Protein AF-A0A964I1X1-F1 (afdb_monomer_lite)

Radius of gyration: 25.75 Å; chains: 1; bounding box: 98×49×63 Å

Foldseek 3Di:
DDDDDDDDDDDDDPPPDPPPDADPQQQAFGPDLVVLVVVLVVLCVVLVDDDPLVVLLVVLVVQLVVCVVVVVVLSNQLSSQCSVCSSVVHDDDLLSSVQSQKGKHALAQADALVAWGKIWIAGSDDTPDDDDQWKKKWKKKFADDDDDDVPDPPPDDGDDIDTFDMGTRDDPHRHVPIDMDTTNSHPDDFFKIKIKIFIDDVPDGSYIHIHIGTYDHPLVVLLVVLLVLLVVEDPQCSLLSNALNLVRNCCSNVVAPCQPPDSVVSSVRSVVCSVCRPPHDHNCVVDAAKDKGWDQQPPVRGIWIKIKHAAPPDDPVVDAAEDEDEDAASDARCPCCPPPVNVVSVVCNVVVHMYMYTGLQHSHLRLLDCPQQPDDPSSVVSSVSSVSD

Structure (mmCIF, N/CA/C/O backbone):
data_AF-A0A964I1X1-F1
#
_entry.id   AF-A0A964I1X1-F1
#
loop_
_atom_site.group_PDB
_atom_site.id
_atom_site.type_symbol
_atom_site.label_atom_id
_atom_site.label_alt_id
_atom_site.label_comp_id
_atom_site.label_asym_id
_atom_site.label_entity_id
_atom_site.label_seq_id
_atom_site.pdbx_PDB_ins_code
_atom_site.Cartn_x
_atom_site.Cartn_y
_atom_site.Cartn_z
_atom_site.occupancy
_atom_site.B_iso_or_equiv
_atom_site.auth_seq_id
_atom_site.auth_comp_id
_atom_site.auth_asym_id
_atom_site.auth_atom_id
_atom_site.pdbx_PDB_model_num
ATOM 1 N N . MET A 1 1 ? -73.977 22.611 18.900 1.00 39.31 1 MET A N 1
ATOM 2 C CA . MET A 1 1 ? -73.736 21.156 18.952 1.00 39.31 1 MET A CA 1
ATOM 3 C C . MET A 1 1 ? -72.305 20.907 18.535 1.00 39.31 1 MET A C 1
ATOM 5 O O . MET A 1 1 ? -71.944 21.104 17.385 1.00 39.31 1 MET A O 1
ATOM 9 N N . THR A 1 2 ? -71.487 20.625 19.535 1.00 33.34 2 THR A N 1
ATOM 10 C CA . THR A 1 2 ? -70.068 20.295 19.476 1.00 33.34 2 THR A CA 1
ATOM 11 C C . THR A 1 2 ? -69.896 18.852 19.003 1.00 33.34 2 THR A C 1
ATOM 13 O O . THR A 1 2 ? -70.501 17.952 19.576 1.00 33.34 2 THR A O 1
ATOM 16 N N . HIS A 1 3 ? -69.048 18.613 18.002 1.00 31.20 3 HIS A N 1
ATOM 17 C CA . HIS A 1 3 ? -68.505 17.281 17.736 1.00 31.20 3 HIS A CA 1
ATOM 18 C C . HIS A 1 3 ? -66.981 17.329 17.838 1.00 31.20 3 HIS A C 1
ATOM 20 O O . HIS A 1 3 ? -66.291 17.917 17.010 1.00 31.20 3 HIS A O 1
ATOM 26 N N . HIS A 1 4 ? -66.490 16.719 18.916 1.00 35.06 4 HIS A N 1
ATOM 27 C CA . HIS A 1 4 ? -65.109 16.308 19.112 1.00 35.06 4 HIS A CA 1
ATOM 28 C C . HIS A 1 4 ? -64.776 15.138 18.182 1.00 35.06 4 HIS A C 1
ATOM 30 O O . HIS A 1 4 ? -65.502 14.146 18.170 1.00 35.06 4 HIS A O 1
ATOM 36 N N . VAL A 1 5 ? -63.625 15.201 17.514 1.00 35.19 5 VAL A N 1
ATOM 37 C CA . VAL A 1 5 ? -62.883 14.008 17.092 1.00 35.19 5 VAL A CA 1
ATOM 38 C C . VAL A 1 5 ? -61.438 14.194 17.544 1.00 35.19 5 VAL A C 1
ATOM 40 O O . VAL A 1 5 ? -60.760 15.135 17.140 1.00 35.19 5 VAL A O 1
ATOM 43 N N . ALA A 1 6 ? -61.007 13.324 18.453 1.00 34.00 6 ALA A N 1
ATOM 44 C CA . ALA A 1 6 ? -59.651 13.259 18.971 1.00 34.00 6 ALA A CA 1
ATOM 45 C C . ALA A 1 6 ? -58.742 12.549 17.955 1.00 34.00 6 ALA A C 1
ATOM 47 O O . ALA A 1 6 ? -59.007 11.407 17.583 1.00 34.00 6 ALA A O 1
ATOM 48 N N . SER A 1 7 ? -57.659 13.200 17.525 1.00 32.81 7 SER A N 1
ATOM 49 C CA . SER A 1 7 ? -56.583 12.559 16.765 1.00 32.81 7 SER A CA 1
ATOM 50 C C . SER A 1 7 ? -55.469 12.129 17.721 1.00 32.81 7 SER A C 1
ATOM 52 O O . SER A 1 7 ? -54.761 12.969 18.280 1.00 32.81 7 SER A O 1
ATOM 54 N N . GLY A 1 8 ? -55.320 10.819 17.920 1.00 30.47 8 GLY A N 1
ATOM 55 C CA . GLY A 1 8 ? -54.204 10.234 18.657 1.00 30.47 8 GLY A CA 1
ATOM 56 C C . GLY A 1 8 ? -52.888 10.412 17.898 1.00 30.47 8 GLY A C 1
ATOM 57 O O . GLY A 1 8 ? -52.749 9.965 16.763 1.00 30.47 8 GLY A O 1
ATOM 58 N N . PHE A 1 9 ? -51.917 11.062 18.534 1.00 32.38 9 PHE A N 1
ATOM 59 C CA . PHE A 1 9 ? -50.531 11.112 18.077 1.00 32.38 9 PHE A CA 1
ATOM 60 C C . PHE A 1 9 ? -49.858 9.766 18.380 1.00 32.38 9 PHE A C 1
ATOM 62 O O . PHE A 1 9 ? -49.556 9.473 19.536 1.00 32.38 9 PHE A O 1
ATOM 69 N N . SER A 1 10 ? -49.594 8.955 17.354 1.00 30.08 10 SER A N 1
ATOM 70 C CA . SER A 1 10 ? -48.669 7.825 17.473 1.00 30.08 10 SER A CA 1
ATOM 71 C C . SER A 1 10 ? -47.263 8.316 17.128 1.00 30.08 10 SER A C 1
ATOM 73 O O . SER A 1 10 ? -46.983 8.694 15.991 1.00 30.08 10 SER A O 1
ATOM 75 N N . ARG A 1 11 ? -46.387 8.397 18.135 1.00 30.50 11 ARG A N 1
ATOM 76 C CA . ARG A 1 11 ? -44.969 8.739 17.967 1.00 30.50 11 ARG A CA 1
ATOM 77 C C . ARG A 1 11 ? -44.222 7.520 17.433 1.00 30.50 11 ARG A C 1
ATOM 79 O O . ARG A 1 11 ? -43.840 6.642 18.202 1.00 30.50 11 ARG A O 1
ATOM 86 N N . THR A 1 12 ? -43.970 7.486 16.132 1.00 30.92 12 THR A N 1
ATOM 87 C CA . THR A 1 12 ? -43.024 6.538 15.537 1.00 30.92 12 THR A CA 1
ATOM 88 C C . THR A 1 12 ? -41.604 6.987 15.885 1.00 30.92 12 THR A C 1
ATOM 90 O O . THR A 1 12 ? -41.102 7.969 15.341 1.00 30.92 12 THR A O 1
ATOM 93 N N . ILE A 1 13 ? -40.962 6.303 16.834 1.00 32.94 13 ILE A N 1
ATOM 94 C CA . ILE A 1 13 ? -39.531 6.461 17.116 1.00 32.94 13 ILE A CA 1
ATOM 95 C C . ILE A 1 13 ? -38.774 5.820 15.949 1.00 32.94 13 ILE A C 1
ATOM 97 O O . ILE A 1 13 ? -38.737 4.598 15.819 1.00 32.94 13 ILE A O 1
ATOM 101 N N . ALA A 1 14 ? -38.201 6.644 15.074 1.00 27.47 14 ALA A N 1
ATOM 102 C CA . ALA A 1 14 ? -37.266 6.183 14.060 1.00 27.47 14 ALA A CA 1
ATOM 103 C C . ALA A 1 14 ? -35.944 5.809 14.748 1.00 27.47 14 ALA A C 1
ATOM 105 O O . ALA A 1 14 ? -35.218 6.674 15.236 1.00 27.47 14 ALA A O 1
ATOM 106 N N . VAL A 1 15 ? -35.649 4.510 14.808 1.00 28.91 15 VAL A N 1
ATOM 107 C CA . VAL A 1 15 ? -34.334 3.994 15.199 1.00 28.91 15 VAL A CA 1
ATOM 108 C C . VAL A 1 15 ? -33.353 4.366 14.091 1.00 28.91 15 VAL A C 1
ATOM 110 O O . VAL A 1 15 ? -33.328 3.750 13.027 1.00 28.91 15 VAL A O 1
ATOM 113 N N . VAL A 1 16 ? -32.567 5.415 14.321 1.00 27.48 16 VAL A N 1
ATOM 114 C CA . VAL A 1 16 ? -31.438 5.771 13.462 1.00 27.48 16 VAL A CA 1
ATOM 115 C C . VAL A 1 16 ? -30.316 4.784 13.770 1.00 27.48 16 VAL A C 1
ATOM 117 O O . VAL A 1 16 ? -29.642 4.893 14.791 1.00 27.48 16 VAL A O 1
ATOM 120 N N . ALA A 1 17 ? -30.131 3.796 12.896 1.00 30.14 17 ALA A N 1
ATOM 121 C CA . ALA A 1 17 ? -28.911 3.004 12.867 1.00 30.14 17 ALA A CA 1
ATOM 122 C C . ALA A 1 17 ? -27.735 3.950 12.578 1.00 30.14 17 ALA A C 1
ATOM 124 O O . ALA A 1 17 ? -27.601 4.461 11.465 1.00 30.14 17 ALA A O 1
ATOM 125 N N . LEU A 1 18 ? -26.900 4.215 13.590 1.00 29.19 18 LEU A N 1
ATOM 126 C CA . LEU A 1 18 ? -25.609 4.863 13.389 1.00 29.19 18 LEU A CA 1
ATOM 127 C C . LEU A 1 18 ? -24.768 3.955 12.488 1.00 29.19 18 LEU A C 1
ATOM 129 O O . LEU A 1 18 ? -24.251 2.929 12.925 1.00 29.19 18 LEU A O 1
ATOM 133 N N . LEU A 1 19 ? -24.629 4.341 11.223 1.00 30.50 19 LEU A N 1
ATOM 134 C CA . LEU A 1 19 ? -23.600 3.801 10.350 1.00 30.50 19 LEU A CA 1
ATOM 135 C C . LEU A 1 19 ? -22.249 4.256 10.915 1.00 30.50 19 LEU A C 1
ATOM 137 O O . LEU A 1 19 ? -21.836 5.398 10.719 1.00 30.50 19 LEU A O 1
ATOM 141 N N . LEU A 1 20 ? -21.587 3.371 11.660 1.00 34.19 20 LEU A N 1
ATOM 142 C CA . LEU A 1 20 ? -20.185 3.519 12.035 1.00 34.19 20 LEU A CA 1
ATOM 143 C C . LEU A 1 20 ? -19.378 3.596 10.736 1.00 34.19 20 LEU A C 1
ATOM 145 O O . LEU A 1 20 ? -19.224 2.596 10.039 1.00 34.19 20 LEU A O 1
ATOM 149 N N . ILE A 1 21 ? -18.906 4.789 10.373 1.00 35.59 21 ILE A N 1
ATOM 150 C CA . ILE A 1 21 ? -17.999 4.949 9.236 1.00 35.59 21 ILE A CA 1
ATOM 151 C C . ILE A 1 21 ? -16.665 4.318 9.663 1.00 35.59 21 ILE A C 1
ATOM 153 O O . ILE A 1 21 ? -16.053 4.812 10.616 1.00 35.59 21 ILE A O 1
ATOM 157 N N . PRO A 1 22 ? -16.203 3.228 9.024 1.00 38.28 22 PRO A N 1
ATOM 158 C CA . PRO A 1 22 ? -14.920 2.636 9.365 1.00 38.28 22 PRO A CA 1
ATOM 159 C C . PRO A 1 22 ? -13.821 3.665 9.090 1.00 38.28 22 PRO A C 1
ATOM 161 O O . PRO A 1 22 ? -13.734 4.228 7.995 1.00 38.28 22 PRO A O 1
ATOM 164 N N . SER A 1 23 ? -12.977 3.930 10.089 1.00 38.06 23 SER A N 1
ATOM 165 C CA . SER A 1 23 ? -11.771 4.715 9.865 1.00 38.06 23 SER A CA 1
ATOM 166 C C . SER A 1 23 ? -10.888 3.941 8.883 1.00 38.06 23 SER A C 1
ATOM 168 O O . SER A 1 23 ? -10.613 2.755 9.065 1.00 38.06 23 SER A O 1
ATOM 170 N N . LEU A 1 24 ? -10.463 4.601 7.802 1.00 37.34 24 LEU A N 1
ATOM 171 C CA . LEU A 1 24 ? -9.528 4.050 6.816 1.00 37.34 24 LEU A CA 1
ATOM 172 C C . LEU A 1 24 ? -8.112 3.988 7.422 1.00 37.34 24 LEU A C 1
ATOM 174 O O . LEU A 1 24 ? -7.186 4.662 6.971 1.00 37.34 24 LEU A O 1
ATOM 178 N N . ALA A 1 25 ? -7.941 3.216 8.492 1.00 37.41 25 ALA A N 1
ATOM 179 C CA . ALA A 1 25 ? -6.642 2.814 8.995 1.00 37.41 25 ALA A CA 1
ATOM 180 C C . ALA A 1 25 ? -6.210 1.571 8.205 1.00 37.41 25 ALA A C 1
ATOM 182 O O . ALA A 1 25 ? -6.822 0.513 8.305 1.00 37.41 25 ALA A O 1
ATOM 183 N N . ALA A 1 26 ? -5.172 1.706 7.375 1.00 43.78 26 ALA A N 1
ATOM 184 C CA . ALA A 1 26 ? -4.557 0.580 6.678 1.00 43.78 26 ALA A CA 1
ATOM 185 C C . ALA A 1 26 ? -4.033 -0.425 7.721 1.00 43.78 26 ALA A C 1
ATOM 187 O O . ALA A 1 26 ? -3.040 -0.162 8.396 1.00 43.78 26 ALA A O 1
ATOM 188 N N . ALA A 1 27 ? -4.744 -1.537 7.908 1.00 49.84 27 ALA A N 1
ATOM 189 C CA . ALA A 1 27 ? -4.609 -2.342 9.120 1.00 49.84 27 ALA A CA 1
ATOM 190 C C . ALA A 1 27 ? -3.334 -3.202 9.223 1.00 49.84 27 ALA A C 1
ATOM 192 O O . ALA A 1 27 ? -3.003 -3.637 10.321 1.00 49.84 27 ALA A O 1
ATOM 193 N N . GLN A 1 28 ? -2.534 -3.377 8.165 1.00 52.03 28 GLN A N 1
ATOM 194 C CA . GLN A 1 28 ? -1.294 -4.156 8.300 1.00 52.03 28 GLN A CA 1
ATOM 195 C C . GLN A 1 28 ? -0.134 -3.389 8.945 1.00 52.03 28 GLN A C 1
ATOM 197 O O . GLN A 1 28 ? 0.410 -3.825 9.963 1.00 52.03 28 GLN A O 1
ATOM 202 N N . ALA A 1 29 ? 0.224 -2.228 8.394 1.00 55.69 29 ALA A N 1
ATOM 203 C CA . ALA A 1 29 ? 1.229 -1.340 8.963 1.00 55.69 29 ALA A CA 1
ATOM 204 C C . ALA A 1 29 ? 0.513 -0.133 9.562 1.00 55.69 29 ALA A C 1
ATOM 206 O O . ALA A 1 29 ? 0.076 0.765 8.841 1.00 55.69 29 ALA A O 1
ATOM 207 N N . LEU A 1 30 ? 0.390 -0.111 10.893 1.00 65.50 30 LEU A N 1
ATOM 208 C CA . LEU A 1 30 ? -0.105 1.076 11.578 1.00 65.50 30 LEU A CA 1
ATOM 209 C C . LEU A 1 30 ? 0.728 2.276 11.104 1.00 65.50 30 LEU A C 1
ATOM 211 O O . LEU A 1 30 ? 1.959 2.192 11.182 1.00 65.50 30 LEU A O 1
ATOM 215 N N . PRO A 1 31 ? 0.108 3.386 10.658 1.00 65.69 31 PRO A N 1
ATOM 216 C CA . PRO A 1 31 ? 0.864 4.536 10.192 1.00 65.69 31 PRO A CA 1
ATOM 217 C C . PRO A 1 31 ? 1.906 4.934 11.236 1.00 65.69 31 PRO A C 1
ATOM 219 O O . PRO A 1 31 ? 1.640 4.862 12.449 1.00 65.69 31 PRO A O 1
ATOM 222 N N . ASN A 1 32 ? 3.101 5.301 10.773 1.00 71.50 32 ASN A N 1
ATOM 223 C CA . ASN A 1 32 ? 4.144 5.752 11.681 1.00 71.50 32 ASN A CA 1
ATOM 224 C C . ASN A 1 32 ? 3.636 6.980 12.468 1.00 71.50 32 ASN A C 1
ATOM 226 O O . ASN A 1 32 ? 2.790 7.745 11.990 1.00 71.50 32 ASN A O 1
ATOM 2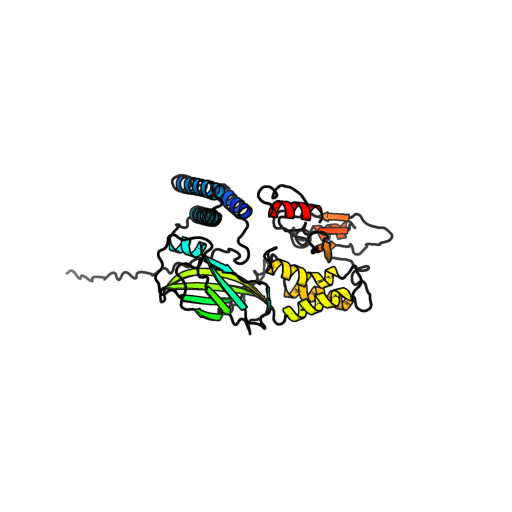30 N N . ILE A 1 33 ? 4.106 7.133 13.708 1.00 80.44 33 ILE A N 1
ATOM 231 C CA . ILE A 1 33 ? 3.590 8.164 14.620 1.00 80.44 33 ILE A CA 1
ATOM 232 C C . ILE A 1 33 ? 3.838 9.571 14.065 1.00 80.44 33 ILE A C 1
ATOM 234 O O . ILE A 1 33 ? 2.974 10.433 14.202 1.00 80.44 33 ILE A O 1
ATOM 238 N N . SER A 1 34 ? 4.955 9.800 13.370 1.00 76.31 34 SER A N 1
ATOM 239 C CA . SER A 1 34 ? 5.261 11.089 12.741 1.00 76.31 34 SER A CA 1
ATOM 240 C C . SER A 1 34 ? 4.221 11.479 11.689 1.00 76.31 34 SER A C 1
ATOM 242 O O . SER A 1 34 ? 3.709 12.593 11.714 1.00 76.31 34 SER A O 1
ATOM 244 N N . SER A 1 35 ? 3.823 10.555 10.814 1.00 76.19 35 SER A N 1
ATOM 245 C CA . SER A 1 35 ? 2.776 10.771 9.816 1.00 76.19 35 SER A CA 1
ATOM 246 C C . SER A 1 35 ? 1.410 10.999 10.463 1.00 76.19 35 SER A C 1
ATOM 248 O O . SER A 1 35 ? 0.651 11.843 9.988 1.00 76.19 35 SER A O 1
ATOM 250 N N . LEU A 1 36 ? 1.092 10.295 11.558 1.00 83.88 36 LEU A N 1
ATOM 251 C CA . LEU A 1 36 ? -0.130 10.559 12.326 1.00 83.88 36 LEU A CA 1
ATOM 252 C C . LEU A 1 36 ? -0.123 11.962 12.940 1.00 83.88 36 LEU A C 1
ATOM 254 O O . LEU A 1 36 ? -1.118 12.674 12.826 1.00 83.88 36 LEU A O 1
ATOM 258 N N . ASN A 1 37 ? 1.004 12.384 13.514 1.00 85.69 37 ASN A N 1
ATOM 259 C CA . ASN A 1 37 ? 1.176 13.729 14.059 1.00 85.69 37 ASN A CA 1
ATOM 260 C C . ASN A 1 37 ? 1.036 14.804 12.981 1.00 85.69 37 ASN A C 1
ATOM 262 O O . ASN A 1 37 ? 0.360 15.800 13.214 1.00 85.69 37 ASN A O 1
ATOM 266 N N . VAL A 1 38 ? 1.631 14.608 11.799 1.00 84.38 38 VAL A N 1
ATOM 267 C CA . VAL A 1 38 ? 1.475 15.541 10.672 1.00 84.38 38 VAL A CA 1
ATOM 268 C C . VAL A 1 38 ? 0.002 15.664 10.299 1.00 84.38 38 VAL A C 1
ATOM 270 O O . VAL A 1 38 ? -0.518 16.773 10.292 1.00 84.38 38 VAL A O 1
ATOM 273 N N . ARG A 1 39 ? -0.705 14.545 10.084 1.00 87.00 39 ARG A N 1
ATOM 274 C CA . ARG A 1 39 ? -2.140 14.563 9.747 1.00 87.00 39 ARG A CA 1
ATOM 275 C C . ARG A 1 39 ? -2.975 15.279 10.806 1.00 87.00 39 ARG A C 1
ATOM 277 O O . ARG A 1 39 ? -3.793 16.129 10.464 1.00 87.00 39 ARG A O 1
ATOM 284 N N . TYR A 1 40 ? -2.739 14.969 12.077 1.00 93.88 40 TYR A N 1
ATOM 285 C CA . TYR A 1 40 ? -3.437 15.589 13.197 1.00 93.88 40 TYR A CA 1
ATOM 286 C C . TYR A 1 40 ? -3.160 17.094 13.294 1.00 93.88 40 TYR A C 1
ATOM 288 O O . TYR A 1 40 ? -4.093 17.889 13.392 1.00 93.88 40 TYR A O 1
ATOM 296 N N . ASN A 1 41 ? -1.900 17.517 13.181 1.00 93.69 41 ASN A N 1
ATOM 297 C CA . ASN A 1 41 ? -1.529 18.931 13.220 1.00 93.69 41 ASN A CA 1
ATOM 298 C C . ASN A 1 41 ? -2.053 19.704 12.004 1.00 93.69 41 ASN A C 1
ATOM 300 O O . ASN A 1 41 ? -2.533 20.825 12.163 1.00 93.69 41 ASN A O 1
ATOM 304 N N . THR A 1 42 ? -2.032 19.104 10.811 1.00 92.62 42 THR A N 1
ATOM 305 C CA . THR A 1 42 ? -2.670 19.675 9.620 1.00 92.62 42 THR A CA 1
ATOM 306 C C . THR A 1 42 ? -4.164 19.858 9.857 1.00 92.62 42 THR A C 1
ATOM 308 O O . THR A 1 42 ? -4.677 20.951 9.638 1.00 92.62 42 THR A O 1
ATOM 311 N N . ARG A 1 43 ? -4.859 18.838 10.380 1.00 95.69 43 ARG A N 1
ATOM 312 C CA . ARG A 1 43 ? -6.292 18.935 10.685 1.00 95.69 43 ARG A CA 1
ATOM 313 C C . ARG A 1 43 ? -6.581 20.033 11.707 1.00 95.69 43 ARG A C 1
ATOM 315 O O . ARG A 1 43 ? -7.475 20.838 11.467 1.00 95.69 43 ARG A O 1
ATOM 322 N N . LYS A 1 44 ? -5.795 20.132 12.786 1.00 96.81 44 LYS A N 1
ATOM 323 C CA . LYS A 1 44 ? -5.890 21.234 13.762 1.00 96.81 44 LYS A CA 1
ATOM 324 C C . LYS A 1 44 ? -5.733 22.602 13.101 1.00 96.81 44 LYS A C 1
ATOM 326 O O . LYS A 1 44 ? -6.533 23.494 13.364 1.00 96.81 44 LYS A O 1
ATOM 331 N N . ALA A 1 45 ? -4.736 22.763 12.231 1.00 96.00 45 ALA A N 1
ATOM 332 C CA . ALA A 1 45 ? -4.487 24.018 11.524 1.00 96.00 45 ALA A CA 1
ATOM 333 C C . ALA A 1 45 ? -5.611 24.382 10.535 1.00 96.00 45 ALA A C 1
ATOM 335 O O . ALA A 1 45 ? -5.882 25.565 10.325 1.00 96.00 45 ALA A O 1
ATOM 336 N N . THR A 1 46 ? -6.275 23.382 9.946 1.00 96.25 46 THR A N 1
ATOM 337 C CA . THR A 1 46 ? -7.440 23.573 9.072 1.00 96.25 46 THR A CA 1
ATOM 338 C C . THR A 1 46 ? -8.691 23.955 9.860 1.00 96.25 46 THR A C 1
ATOM 340 O O . THR A 1 46 ? -9.359 24.915 9.492 1.00 96.25 46 THR A O 1
ATOM 343 N N . VAL A 1 47 ? -9.002 23.220 10.932 1.00 97.25 47 VAL A N 1
ATOM 344 C CA . VAL A 1 47 ? -10.224 23.411 11.732 1.00 97.25 47 VAL A CA 1
ATOM 345 C C . VAL A 1 47 ? -10.150 24.673 12.589 1.00 97.25 47 VAL A C 1
ATOM 347 O O . VAL A 1 47 ? -11.158 25.352 12.736 1.00 97.25 47 VAL A O 1
ATOM 350 N N . LYS A 1 48 ? -8.962 25.010 13.115 1.00 97.44 48 LYS A N 1
ATOM 351 C CA . LYS A 1 48 ? -8.725 26.150 14.021 1.00 97.44 48 LYS A CA 1
ATOM 352 C C . LYS A 1 48 ? -9.671 26.125 15.236 1.00 97.44 48 LYS A C 1
ATOM 354 O O . LYS A 1 48 ? -10.495 27.024 15.376 1.00 97.44 48 LYS A O 1
ATOM 359 N N . PRO A 1 49 ? -9.570 25.097 16.101 1.00 96.88 49 PRO A N 1
ATOM 360 C CA . PRO A 1 49 ? -10.503 24.912 17.209 1.00 96.88 49 PRO A CA 1
ATOM 361 C C . PRO A 1 49 ? -10.506 26.107 18.173 1.00 96.88 49 PRO A C 1
ATOM 363 O O . PRO A 1 49 ? -9.445 26.629 18.529 1.00 96.88 49 PRO A O 1
ATOM 366 N N . ASP A 1 50 ? -11.696 26.488 18.635 1.00 96.81 50 ASP A N 1
ATOM 367 C CA . ASP A 1 50 ? -11.956 27.548 19.610 1.00 96.81 50 ASP A CA 1
ATOM 368 C C . ASP A 1 50 ? -12.861 27.049 20.758 1.00 96.81 50 ASP A C 1
ATOM 370 O O . ASP A 1 50 ? -13.238 25.874 20.811 1.00 96.81 50 ASP A O 1
ATOM 374 N N . GLY A 1 51 ? -13.132 27.918 21.739 1.00 97.56 51 GLY A N 1
ATOM 375 C CA . GLY A 1 51 ? -14.051 27.634 22.847 1.00 97.56 51 GLY A CA 1
ATOM 376 C C . GLY A 1 51 ? -13.787 26.302 23.563 1.00 97.56 51 GLY A C 1
ATOM 377 O O . GLY A 1 51 ? -12.660 25.996 23.955 1.00 97.56 51 GLY A O 1
ATOM 378 N N . GLU A 1 52 ? -14.844 25.506 23.737 1.00 97.25 52 GLU A N 1
ATOM 379 C CA . GLU A 1 52 ? -14.778 24.193 24.390 1.00 97.25 52 GLU A CA 1
ATOM 380 C C . GLU A 1 52 ? -13.922 23.190 23.604 1.00 97.25 52 GLU A C 1
ATOM 382 O O . GLU A 1 52 ? -13.123 22.462 24.197 1.00 97.25 52 GLU A O 1
ATOM 387 N N . LEU A 1 53 ? -14.024 23.185 22.270 1.00 97.56 53 LEU A N 1
ATOM 388 C CA . LEU A 1 53 ? -13.238 22.287 21.426 1.00 97.56 53 LEU A CA 1
ATOM 389 C C . LEU A 1 53 ? -11.740 22.552 21.606 1.00 97.56 53 LEU A C 1
ATOM 391 O O . LEU A 1 53 ? -10.962 21.609 21.737 1.00 97.56 53 LEU A O 1
ATOM 395 N N . LYS A 1 54 ? -11.327 23.822 21.696 1.00 98.19 54 LYS A N 1
ATOM 396 C CA . LYS A 1 54 ? -9.934 24.172 21.999 1.00 98.19 54 LYS A CA 1
ATOM 397 C C . LYS A 1 54 ? -9.472 23.588 23.332 1.00 98.19 54 LYS A C 1
ATOM 399 O O . LYS A 1 54 ? -8.391 23.010 23.383 1.00 98.19 54 LYS A O 1
ATOM 404 N N . VAL A 1 55 ? -10.280 23.695 24.387 1.00 98.44 55 VAL A N 1
ATOM 405 C CA . VAL A 1 55 ? -9.941 23.132 25.707 1.00 98.44 55 VAL A CA 1
ATOM 406 C C . VAL A 1 55 ? -9.755 21.614 25.624 1.00 98.44 55 VAL A C 1
ATOM 408 O O . VAL A 1 55 ? -8.795 21.077 26.181 1.00 98.44 55 VAL A O 1
ATOM 411 N N . GLN A 1 56 ? -10.630 20.918 24.894 1.00 98.12 56 GLN A N 1
ATOM 412 C CA . GLN A 1 56 ? -10.524 19.470 24.705 1.00 98.12 56 GLN A CA 1
ATOM 413 C C . GLN A 1 56 ? -9.265 19.080 23.910 1.00 98.12 56 GLN A C 1
ATOM 415 O O . GLN A 1 56 ? -8.575 18.130 24.282 1.00 98.12 56 GLN A O 1
ATOM 420 N N . ILE A 1 57 ? -8.935 19.821 22.849 1.00 98.50 57 ILE A N 1
ATOM 421 C CA . ILE A 1 57 ? -7.746 19.576 22.021 1.00 98.50 57 ILE A CA 1
ATOM 422 C C . ILE A 1 57 ? -6.448 19.897 22.772 1.00 98.50 57 ILE A C 1
ATOM 424 O O . ILE A 1 57 ? -5.504 19.113 22.699 1.00 98.50 57 ILE A O 1
ATOM 428 N N . ASP A 1 58 ? -6.407 20.972 23.562 1.00 98.44 58 ASP A N 1
ATOM 429 C CA . ASP A 1 58 ? -5.250 21.302 24.404 1.00 98.44 58 ASP A CA 1
ATOM 430 C C . ASP A 1 58 ? -4.990 20.191 25.448 1.00 98.44 58 ASP A C 1
ATOM 432 O O . ASP A 1 58 ? -3.840 19.836 25.726 1.00 98.44 58 ASP A O 1
ATOM 436 N N . ALA A 1 59 ? -6.052 19.585 25.996 1.00 98.44 59 ALA A N 1
ATOM 437 C CA . ALA A 1 59 ? -5.934 18.430 26.886 1.00 98.44 59 ALA A CA 1
ATOM 438 C C . ALA A 1 59 ? -5.396 17.187 26.155 1.00 98.44 59 ALA A C 1
ATOM 440 O O . ALA A 1 59 ? -4.495 16.523 26.668 1.00 98.44 59 ALA A O 1
ATOM 441 N N . VAL A 1 60 ? -5.890 16.898 24.945 1.00 98.38 60 VAL A N 1
ATOM 442 C CA . VAL A 1 60 ? -5.366 15.811 24.096 1.00 98.38 60 VAL A CA 1
ATOM 443 C C . VAL A 1 60 ? -3.879 16.019 23.791 1.00 98.38 60 VAL A C 1
ATOM 445 O O . VAL A 1 60 ? -3.089 15.089 23.938 1.00 98.38 60 VAL A O 1
ATOM 448 N N . ASP A 1 61 ? -3.465 17.236 23.433 1.00 98.31 61 ASP A N 1
ATOM 449 C CA . ASP A 1 61 ? -2.066 17.563 23.136 1.00 98.31 61 ASP A CA 1
ATOM 450 C C . ASP A 1 61 ? -1.152 17.333 24.354 1.00 98.31 61 ASP A C 1
ATOM 452 O O . ASP A 1 61 ? -0.043 16.802 24.220 1.00 98.31 61 ASP A O 1
ATOM 456 N N . LYS A 1 62 ? -1.631 17.664 25.561 1.00 98.31 62 LYS A N 1
ATOM 457 C CA . LYS A 1 62 ? -0.916 17.389 26.815 1.00 98.31 62 LYS A CA 1
ATOM 458 C C . LYS A 1 62 ? -0.728 15.887 27.049 1.00 98.31 62 LYS A C 1
ATOM 460 O O . LYS A 1 62 ? 0.372 15.473 27.426 1.00 98.31 62 LYS A O 1
ATOM 465 N N . GLU A 1 63 ? -1.758 15.079 26.804 1.00 97.94 63 GLU A N 1
ATOM 466 C CA . GLU A 1 63 ? -1.687 13.619 26.939 1.00 97.94 63 GLU A CA 1
ATOM 467 C C . GLU A 1 63 ? -0.775 12.987 25.876 1.00 97.94 63 GLU A C 1
ATOM 469 O O . GLU A 1 63 ? 0.051 12.134 26.206 1.00 97.94 63 GLU A O 1
ATOM 474 N N . ILE A 1 64 ? -0.815 13.464 24.624 1.00 96.38 64 ILE A N 1
ATOM 475 C CA . ILE A 1 64 ? 0.123 13.050 23.564 1.00 96.38 64 ILE A CA 1
ATOM 476 C C . ILE A 1 64 ? 1.569 13.327 23.993 1.00 96.38 64 ILE A C 1
ATOM 478 O O . ILE A 1 64 ? 2.439 12.460 23.865 1.00 96.38 64 ILE A O 1
ATOM 482 N N . ALA A 1 65 ? 1.848 14.524 24.517 1.00 94.38 65 ALA A N 1
ATOM 483 C CA . ALA A 1 65 ? 3.183 14.888 24.981 1.00 94.38 65 ALA A CA 1
ATOM 484 C C . ALA A 1 65 ? 3.639 14.010 26.159 1.00 94.38 65 ALA A C 1
ATOM 486 O O . ALA A 1 65 ? 4.782 13.545 26.182 1.00 94.38 65 ALA A O 1
ATOM 487 N N . ALA A 1 66 ? 2.755 13.744 27.124 1.00 96.50 66 ALA A N 1
ATOM 488 C CA . ALA A 1 66 ? 3.051 12.875 28.258 1.00 96.50 66 ALA A CA 1
ATOM 489 C C . ALA A 1 66 ? 3.325 11.426 27.822 1.00 96.50 66 ALA A C 1
ATOM 491 O O . ALA A 1 66 ? 4.327 10.843 28.240 1.00 96.50 66 ALA A O 1
ATOM 492 N N . ALA A 1 67 ? 2.490 10.866 26.946 1.00 94.38 67 ALA A N 1
ATOM 493 C CA . ALA A 1 67 ? 2.641 9.510 26.433 1.00 94.38 67 ALA A CA 1
ATOM 494 C C . ALA A 1 67 ? 3.930 9.336 25.614 1.00 94.38 67 ALA A C 1
ATOM 496 O O . ALA A 1 67 ? 4.638 8.346 25.807 1.00 94.38 67 ALA A O 1
ATOM 497 N N . ASN A 1 68 ? 4.287 10.317 24.774 1.00 89.88 68 ASN A N 1
ATOM 498 C CA . ASN A 1 68 ? 5.551 10.314 24.029 1.00 89.88 68 ASN A CA 1
ATOM 499 C C . ASN A 1 68 ? 6.769 10.304 24.960 1.00 89.88 68 ASN A C 1
ATOM 501 O O . ASN A 1 68 ? 7.668 9.487 24.769 1.00 89.88 68 ASN A O 1
ATOM 505 N N . ARG A 1 69 ? 6.787 11.150 26.003 1.00 91.69 69 ARG A N 1
ATOM 506 C CA . ARG A 1 69 ? 7.883 11.166 26.993 1.00 91.69 69 ARG A CA 1
ATOM 507 C C . ARG A 1 69 ? 8.076 9.819 27.692 1.00 91.69 69 ARG A C 1
ATOM 509 O O . ARG A 1 69 ? 9.192 9.492 28.072 1.00 91.69 69 ARG A O 1
ATOM 516 N N . LEU A 1 70 ? 6.997 9.058 27.868 1.00 92.38 70 LEU A N 1
ATOM 517 C CA . LEU A 1 70 ? 7.001 7.758 28.541 1.00 92.38 70 LEU A CA 1
ATOM 518 C C . LEU A 1 70 ? 7.156 6.568 27.578 1.00 92.38 70 LEU A C 1
ATOM 520 O O . LEU A 1 70 ? 7.075 5.427 28.023 1.00 92.38 70 LEU A O 1
ATOM 524 N N . GLY A 1 71 ? 7.311 6.801 26.269 1.00 88.62 71 GLY A N 1
ATOM 525 C CA . GLY A 1 71 ? 7.369 5.728 25.270 1.00 88.62 71 GLY A CA 1
ATOM 526 C C . GLY A 1 71 ? 6.068 4.921 25.135 1.00 88.62 71 GLY A C 1
ATOM 527 O O . GLY A 1 71 ? 6.077 3.816 24.596 1.00 88.62 71 GLY A O 1
ATOM 528 N N . LYS A 1 72 ? 4.930 5.448 25.609 1.00 92.31 72 LYS A N 1
ATOM 529 C CA . LYS A 1 72 ? 3.622 4.772 25.583 1.00 92.31 72 LYS A CA 1
ATOM 530 C C . LYS A 1 72 ? 2.951 4.940 24.219 1.00 92.31 72 LYS A C 1
ATOM 532 O O . LYS A 1 72 ? 1.959 5.650 24.080 1.00 92.31 72 LYS A O 1
ATOM 537 N N . ILE A 1 73 ? 3.492 4.279 23.197 1.00 89.12 73 ILE A N 1
ATOM 538 C CA . ILE A 1 73 ? 3.064 4.461 21.798 1.00 89.12 73 ILE A CA 1
ATOM 539 C C . ILE A 1 73 ? 1.581 4.127 21.570 1.00 89.12 73 ILE A C 1
ATOM 541 O O . ILE A 1 73 ? 0.917 4.825 20.805 1.00 89.12 73 ILE A O 1
ATOM 545 N N . GLY A 1 74 ? 1.038 3.111 22.249 1.00 91.31 74 GLY A N 1
ATOM 546 C CA . GLY A 1 74 ? -0.396 2.798 22.184 1.00 91.31 74 GLY A CA 1
ATOM 547 C C . GLY A 1 74 ? -1.272 3.968 22.647 1.00 91.31 74 GLY A C 1
ATOM 548 O O . GLY A 1 74 ? -2.240 4.319 21.977 1.00 91.31 74 GLY A O 1
ATOM 549 N N . GLU A 1 75 ? -0.867 4.649 23.722 1.00 95.25 75 GLU A N 1
ATOM 550 C CA . GLU A 1 75 ? -1.589 5.812 24.244 1.00 95.25 75 GLU A CA 1
ATOM 551 C C . GLU A 1 75 ? -1.457 7.031 23.323 1.00 95.25 75 GLU A C 1
ATOM 553 O O . GLU A 1 75 ? -2.435 7.734 23.091 1.00 95.25 75 GLU A O 1
ATOM 558 N N . VAL A 1 76 ? -0.287 7.246 22.709 1.00 94.12 76 VAL A N 1
ATOM 559 C CA . VAL A 1 76 ? -0.119 8.293 21.683 1.00 94.12 76 VAL A CA 1
ATOM 560 C C . VAL A 1 76 ? -1.124 8.095 20.544 1.00 94.12 76 VAL A C 1
ATOM 562 O O . VAL A 1 76 ? -1.786 9.046 20.131 1.00 94.12 76 VAL A O 1
ATOM 565 N N . ARG A 1 77 ? -1.287 6.857 20.055 1.00 93.81 77 ARG A N 1
ATOM 566 C CA . ARG A 1 77 ? -2.256 6.534 18.993 1.00 93.81 77 ARG A CA 1
ATOM 567 C C . ARG A 1 77 ? -3.689 6.796 19.432 1.00 93.81 77 ARG A C 1
ATOM 569 O O . ARG A 1 77 ? -4.434 7.419 18.681 1.00 93.81 77 ARG A O 1
ATOM 576 N N . ARG A 1 78 ? -4.050 6.354 20.638 1.00 95.81 78 ARG A N 1
ATOM 577 C CA . ARG A 1 78 ? -5.374 6.576 21.224 1.00 95.81 78 ARG A CA 1
ATOM 578 C C . ARG A 1 78 ? -5.710 8.064 21.311 1.00 95.81 78 ARG A C 1
ATOM 580 O O . ARG A 1 78 ? -6.773 8.477 20.858 1.00 95.81 78 ARG A O 1
ATOM 587 N N . GLN A 1 79 ? -4.785 8.880 21.817 1.00 97.50 79 GLN A N 1
ATOM 588 C CA . GLN A 1 79 ? -5.000 10.322 21.957 1.00 97.50 79 GLN A CA 1
ATOM 589 C C . GLN A 1 79 ? -5.056 11.041 20.605 1.00 97.50 79 GLN A C 1
ATOM 591 O O . GLN A 1 79 ? -5.909 11.903 20.421 1.00 97.50 79 GLN A O 1
ATOM 596 N N . ILE A 1 80 ? -4.236 10.652 19.622 1.00 96.44 80 ILE A N 1
ATOM 597 C CA . ILE A 1 80 ? -4.352 11.193 18.257 1.00 96.44 80 ILE A CA 1
ATOM 598 C C . ILE A 1 80 ? -5.705 10.822 17.633 1.00 96.44 80 ILE A C 1
ATOM 600 O O . ILE A 1 80 ? -6.349 11.682 17.035 1.00 96.44 80 ILE A O 1
ATOM 604 N N . ALA A 1 81 ? -6.160 9.573 17.781 1.00 95.12 81 ALA A N 1
ATOM 605 C CA . ALA A 1 81 ? -7.465 9.140 17.278 1.00 95.12 81 ALA A CA 1
ATOM 606 C C . ALA A 1 81 ? -8.610 9.927 17.934 1.00 95.12 81 ALA A C 1
ATOM 608 O O . ALA A 1 81 ? -9.492 10.428 17.235 1.00 95.12 81 ALA A O 1
ATOM 609 N N . LYS A 1 82 ? -8.543 10.123 19.257 1.00 97.88 82 LYS A N 1
ATOM 610 C CA . LYS A 1 82 ? -9.467 10.982 20.003 1.00 97.88 82 LYS A CA 1
ATOM 611 C C . LYS A 1 82 ? -9.456 12.417 19.481 1.00 97.88 82 LYS A C 1
ATOM 613 O O . LYS A 1 82 ? -10.514 12.957 19.180 1.00 97.88 82 LYS A O 1
ATOM 618 N N . GLY A 1 83 ? -8.279 13.022 19.336 1.00 97.94 83 GLY A N 1
ATOM 619 C CA . GLY A 1 83 ? -8.131 14.381 18.818 1.00 97.94 83 GLY A CA 1
ATOM 620 C C . GLY A 1 83 ? -8.717 14.542 17.415 1.00 97.94 83 GLY A C 1
ATOM 621 O O . GLY A 1 83 ? -9.467 15.481 17.177 1.00 97.94 83 GLY A O 1
ATOM 622 N N . MET A 1 84 ? -8.441 13.600 16.508 1.00 97.62 84 MET A N 1
ATOM 623 C CA . MET A 1 84 ? -9.031 13.577 15.163 1.00 97.62 84 MET A CA 1
ATOM 624 C C . MET A 1 84 ? -10.559 13.483 15.208 1.00 97.62 84 MET A C 1
ATOM 626 O O . MET A 1 84 ? -11.226 14.281 14.561 1.00 97.62 84 MET A O 1
ATOM 630 N N . SER A 1 85 ? -11.111 12.575 16.020 1.00 96.81 85 SER A N 1
ATOM 631 C CA . SER A 1 85 ? -12.562 12.429 16.199 1.00 96.81 85 SER A CA 1
ATOM 632 C C . SER A 1 85 ? -13.215 13.740 16.641 1.00 96.81 85 SER A C 1
ATOM 634 O O . SER A 1 85 ? -14.199 14.174 16.047 1.00 96.81 85 SER A O 1
ATOM 636 N N . LEU A 1 86 ? -12.640 14.405 17.647 1.00 97.81 86 LEU A N 1
ATOM 637 C CA . LEU A 1 86 ? -13.153 15.675 18.164 1.00 97.81 86 LEU A CA 1
ATOM 638 C C . LEU A 1 86 ? -13.075 16.798 17.120 1.00 97.81 86 LEU A C 1
ATOM 640 O O . LEU A 1 86 ? -14.033 17.551 16.961 1.00 97.81 86 LEU A O 1
ATOM 644 N N . LEU A 1 87 ? -11.970 16.885 16.372 1.00 97.56 87 LEU A N 1
ATOM 645 C CA . LEU A 1 87 ? -11.815 17.841 15.266 1.00 97.56 87 LEU A CA 1
ATOM 646 C C . LEU A 1 87 ? -12.803 17.592 14.119 1.00 97.56 87 LEU A C 1
ATOM 648 O O . LEU A 1 87 ? -13.116 18.517 13.374 1.00 97.56 87 LEU A O 1
ATOM 652 N N . ASP A 1 88 ? -13.289 16.361 13.982 1.00 95.69 88 ASP A N 1
ATOM 653 C CA . ASP A 1 88 ? -14.304 15.970 13.005 1.00 95.69 88 ASP A CA 1
ATOM 654 C C . ASP A 1 88 ? -15.737 16.140 13.544 1.00 95.69 88 ASP A C 1
ATOM 656 O O . ASP A 1 88 ? -16.699 15.825 12.846 1.00 95.69 88 ASP A O 1
ATOM 660 N N . GLY A 1 89 ? -15.898 16.657 14.770 1.00 95.38 89 GLY A N 1
ATOM 661 C CA . GLY A 1 89 ? -17.197 16.838 15.423 1.00 95.38 89 GLY A CA 1
ATOM 662 C C . GLY A 1 89 ? -17.835 15.530 15.898 1.00 95.38 89 GLY A C 1
ATOM 663 O O . GLY A 1 89 ? -19.033 15.493 16.173 1.00 95.38 89 GLY A O 1
ATOM 664 N N . ILE A 1 90 ? -17.054 14.451 15.990 1.00 95.62 90 ILE A N 1
ATOM 665 C CA . ILE A 1 90 ? -17.511 13.123 16.400 1.00 95.62 90 ILE A CA 1
ATOM 666 C C . ILE A 1 90 ? -17.176 12.919 17.887 1.00 95.62 90 ILE A C 1
ATOM 668 O O . ILE A 1 90 ? -15.993 12.925 18.254 1.00 95.62 90 ILE A O 1
ATOM 672 N N . PRO A 1 91 ? -18.179 12.698 18.761 1.00 94.94 91 PRO A N 1
ATOM 673 C CA . PRO A 1 91 ? -17.940 12.437 20.177 1.00 94.94 91 PRO A CA 1
ATOM 674 C C . PRO A 1 91 ? -17.085 11.186 20.409 1.00 94.94 91 PRO A C 1
ATOM 676 O O . PRO A 1 91 ? -17.336 10.125 19.836 1.00 94.94 91 PRO A O 1
ATOM 679 N N . TRP A 1 92 ? -16.107 11.289 21.311 1.00 96.19 92 TRP A N 1
ATOM 680 C CA . TRP A 1 92 ? -15.274 10.155 21.711 1.00 96.19 92 TRP A CA 1
ATOM 681 C C . TRP A 1 92 ? -15.995 9.273 22.738 1.00 96.19 92 TRP A C 1
ATOM 683 O O . TRP A 1 92 ? -15.973 9.552 23.938 1.00 96.19 92 TRP A O 1
ATOM 693 N N . THR A 1 93 ? -16.658 8.218 22.268 1.00 95.75 93 THR A N 1
ATOM 694 C CA . THR A 1 93 ? -17.388 7.257 23.112 1.00 95.75 93 THR A CA 1
ATOM 695 C C . THR A 1 93 ? -16.528 6.036 23.468 1.00 95.75 93 THR A C 1
ATOM 697 O O . THR A 1 93 ? -15.576 5.736 22.744 1.00 95.75 93 THR A O 1
ATOM 700 N N . PRO A 1 94 ? -16.865 5.265 24.525 1.00 95.50 94 PRO A N 1
ATOM 701 C CA . PRO A 1 94 ? -16.166 4.011 24.834 1.00 95.50 94 PRO A CA 1
ATOM 702 C C . PRO A 1 94 ? -16.161 3.002 23.673 1.00 95.50 94 PRO A C 1
ATOM 704 O O . PRO A 1 94 ? -15.160 2.328 23.450 1.00 95.50 94 PRO A O 1
ATOM 707 N N . ALA A 1 95 ? -17.246 2.930 22.893 1.00 92.56 95 ALA A N 1
ATOM 708 C CA . ALA A 1 95 ? -17.323 2.071 21.710 1.00 92.56 95 ALA A CA 1
ATOM 709 C C . ALA A 1 95 ? -16.382 2.542 20.589 1.00 92.56 95 ALA A C 1
ATOM 711 O O . ALA A 1 95 ? -15.714 1.725 19.961 1.00 92.56 95 ALA A O 1
ATOM 712 N N . LEU A 1 96 ? -16.270 3.858 20.368 1.00 94.38 96 LEU A N 1
ATOM 713 C CA . LEU A 1 96 ? -15.338 4.409 19.382 1.00 94.38 96 LEU A CA 1
ATOM 714 C C . LEU A 1 96 ? -13.874 4.232 19.815 1.00 94.38 96 LEU A C 1
ATOM 716 O O . LEU A 1 96 ? -13.024 3.937 18.976 1.00 94.38 96 LEU A O 1
ATOM 720 N N . ASP A 1 97 ? -13.588 4.363 21.112 1.00 96.38 97 ASP A N 1
ATOM 721 C CA . ASP A 1 97 ? -12.282 4.059 21.712 1.00 96.38 97 ASP A CA 1
ATOM 722 C C . ASP A 1 97 ? -11.905 2.587 21.494 1.00 96.38 97 ASP A C 1
ATOM 724 O O . ASP A 1 97 ? -10.818 2.285 21.008 1.00 96.38 97 ASP A O 1
ATOM 728 N N . PHE A 1 98 ? -12.839 1.664 21.745 1.00 95.31 98 PHE A N 1
ATOM 729 C CA . PHE A 1 98 ? -12.654 0.244 21.443 1.00 95.31 98 PHE A CA 1
ATOM 730 C C . PHE A 1 98 ? -12.433 -0.018 19.959 1.00 95.31 98 PHE A C 1
ATOM 732 O O . PHE A 1 98 ? -11.475 -0.688 19.595 1.00 95.31 98 PHE A O 1
ATOM 739 N N . GLN A 1 99 ? -13.254 0.560 19.085 1.00 95.25 99 GLN A N 1
ATOM 740 C CA . GLN A 1 99 ? -13.093 0.389 17.647 1.00 95.25 99 GLN A CA 1
ATOM 741 C C . GLN A 1 99 ? -11.720 0.862 17.156 1.00 95.25 99 GLN A C 1
ATOM 743 O O . GLN A 1 99 ? -11.082 0.173 16.365 1.00 95.25 99 GLN A O 1
ATOM 748 N N . ASN A 1 100 ? -11.239 2.010 17.644 1.00 93.62 100 ASN A N 1
ATOM 749 C CA . ASN A 1 100 ? -9.913 2.522 17.296 1.00 93.62 100 ASN A CA 1
ATOM 750 C C . ASN A 1 100 ? -8.773 1.757 17.985 1.00 93.62 100 ASN A C 1
ATOM 752 O O . ASN A 1 100 ? -7.609 1.992 17.646 1.00 93.62 100 ASN A O 1
ATOM 756 N N . SER A 1 101 ? -9.073 0.888 18.954 1.00 94.25 101 SER A N 1
ATOM 757 C CA . SER A 1 101 ? -8.093 -0.009 19.555 1.00 94.25 101 SER A CA 1
ATOM 758 C C . SER A 1 101 ? -7.942 -1.304 18.766 1.00 94.25 101 SER A C 1
ATOM 760 O O . SER A 1 101 ? -6.897 -1.932 18.885 1.00 94.25 101 SER A O 1
ATOM 762 N N . LEU A 1 102 ? -8.909 -1.682 17.924 1.00 94.38 102 LEU A N 1
ATOM 763 C CA . LEU A 1 102 ? -8.851 -2.896 17.110 1.00 94.38 102 LEU A CA 1
ATOM 764 C C . LEU A 1 102 ? -7.930 -2.753 15.892 1.00 94.38 102 LEU A C 1
ATOM 766 O O . LEU A 1 102 ? -7.955 -1.751 15.175 1.00 94.38 102 LEU A O 1
ATOM 770 N N . ALA A 1 103 ? -7.188 -3.815 15.590 1.00 91.94 103 ALA A N 1
ATOM 771 C CA . ALA A 1 103 ? -6.432 -3.956 14.352 1.00 91.94 103 ALA A CA 1
ATOM 772 C C . ALA A 1 103 ? -6.546 -5.378 13.793 1.00 91.94 103 ALA A C 1
ATOM 774 O O . ALA A 1 103 ? -6.563 -6.355 14.540 1.00 91.94 103 ALA A O 1
ATOM 775 N N . LEU A 1 104 ? -6.576 -5.484 12.464 1.00 92.38 104 LEU A N 1
ATOM 776 C CA . LEU A 1 104 ? -6.446 -6.750 11.748 1.00 92.38 104 LEU A CA 1
ATOM 777 C C . LEU A 1 104 ? -5.025 -6.894 11.221 1.00 92.38 104 LEU A C 1
ATOM 779 O O . LEU A 1 104 ? -4.574 -6.072 10.424 1.00 92.38 104 LEU A O 1
ATOM 783 N N . ARG A 1 105 ? -4.331 -7.958 11.621 1.00 88.38 105 ARG A N 1
ATOM 784 C CA . ARG A 1 105 ? -2.997 -8.280 11.112 1.00 88.38 105 ARG A CA 1
ATOM 785 C C . ARG A 1 105 ? -3.005 -9.547 10.287 1.00 88.38 105 ARG A C 1
ATOM 787 O O . ARG A 1 105 ? -3.701 -10.502 10.593 1.00 88.38 105 ARG A O 1
ATOM 794 N N . SER A 1 106 ? -2.162 -9.561 9.273 1.00 89.81 106 SER A N 1
ATOM 795 C CA . SER A 1 106 ? -1.815 -10.754 8.512 1.00 89.81 106 SER A CA 1
ATOM 796 C C . SER A 1 106 ? -0.357 -10.613 8.078 1.00 89.81 106 SER A C 1
ATOM 798 O O . SER A 1 106 ? 0.179 -9.504 8.108 1.00 89.81 106 SER A O 1
ATOM 800 N N . ASP A 1 107 ? 0.265 -11.705 7.655 1.00 86.56 107 ASP A N 1
ATOM 801 C CA . ASP A 1 107 ? 1.605 -11.681 7.062 1.00 86.56 107 ASP A CA 1
ATOM 802 C C . ASP A 1 107 ? 1.580 -11.216 5.597 1.00 86.56 107 ASP A C 1
ATOM 804 O O . ASP A 1 107 ? 2.630 -10.982 5.002 1.00 86.56 107 ASP A O 1
ATOM 808 N N . ARG A 1 108 ? 0.390 -11.100 4.984 1.00 90.00 108 ARG A N 1
ATOM 809 C CA . ARG A 1 108 ? 0.232 -10.653 3.592 1.00 90.00 108 ARG A CA 1
ATOM 810 C C . ARG A 1 108 ? -1.076 -9.897 3.337 1.00 90.00 108 ARG A C 1
ATOM 812 O O . ARG A 1 108 ? -2.130 -10.296 3.825 1.00 90.00 108 ARG A O 1
ATOM 819 N N . ILE A 1 109 ? -1.006 -8.804 2.576 1.00 90.94 109 ILE A N 1
ATOM 820 C CA . ILE A 1 109 ? -2.191 -8.118 2.018 1.00 90.94 109 ILE A CA 1
ATOM 821 C C . ILE A 1 109 ? -2.342 -8.347 0.525 1.00 90.94 109 ILE A C 1
ATOM 823 O O . ILE A 1 109 ? -3.425 -8.129 -0.007 1.00 90.94 109 ILE A O 1
ATOM 827 N N . VAL A 1 110 ? -1.287 -8.799 -0.147 1.00 94.50 110 VAL A N 1
ATOM 828 C CA . VAL A 1 110 ? -1.386 -9.343 -1.496 1.00 94.50 110 VAL A CA 1
ATOM 829 C C . VAL A 1 110 ? -1.390 -10.861 -1.361 1.00 94.50 110 VAL A C 1
ATOM 831 O O . VAL A 1 110 ? -0.408 -11.452 -0.905 1.00 94.50 110 VAL A O 1
ATOM 834 N N . VAL A 1 111 ? -2.529 -11.472 -1.673 1.00 94.88 111 VAL A N 1
ATOM 835 C CA . VAL A 1 111 ? -2.877 -12.831 -1.254 1.00 94.88 111 VAL A CA 1
ATOM 836 C C . VAL A 1 111 ? -3.155 -13.701 -2.471 1.00 94.88 111 VAL A C 1
ATOM 838 O O . VAL A 1 111 ? -3.945 -13.333 -3.343 1.00 94.88 111 VAL A O 1
ATOM 841 N N . ASP A 1 112 ? -2.547 -14.886 -2.495 1.00 96.50 112 ASP A N 1
ATOM 842 C CA . ASP A 1 112 ? -2.954 -15.947 -3.406 1.00 96.50 112 ASP A CA 1
ATOM 843 C C . ASP A 1 112 ? -4.280 -16.553 -2.933 1.00 96.50 112 ASP A C 1
ATOM 845 O O . ASP A 1 112 ? -4.333 -17.203 -1.889 1.00 96.50 112 ASP A O 1
ATOM 849 N N . SER A 1 113 ? -5.357 -16.347 -3.693 1.00 96.62 113 SER A N 1
ATOM 850 C CA . SER A 1 113 ? -6.695 -16.831 -3.321 1.00 96.62 113 SER A CA 1
ATOM 851 C C . SER A 1 113 ? -6.879 -18.344 -3.484 1.00 96.62 113 SER A C 1
ATOM 853 O O . SER A 1 113 ? -7.959 -18.866 -3.210 1.00 96.62 113 SER A O 1
ATOM 855 N N . SER A 1 114 ? -5.847 -19.070 -3.930 1.00 95.50 114 SER A N 1
ATOM 856 C CA . SER A 1 114 ? -5.853 -20.536 -3.985 1.00 95.50 114 SER A CA 1
ATOM 857 C C . SER A 1 114 ? -5.523 -21.215 -2.649 1.00 95.50 114 SER A C 1
ATOM 859 O O . SER A 1 114 ? -5.646 -22.436 -2.554 1.00 95.50 114 SER A O 1
ATOM 861 N N . ALA A 1 115 ? -5.142 -20.448 -1.622 1.00 91.38 115 ALA A N 1
ATOM 862 C CA . ALA A 1 115 ? -4.827 -20.944 -0.285 1.00 91.38 115 ALA A CA 1
ATOM 863 C C . ALA A 1 115 ? -5.698 -20.272 0.799 1.00 91.38 115 ALA A C 1
ATOM 865 O O . ALA A 1 115 ? -6.198 -19.164 0.581 1.00 91.38 115 ALA A O 1
ATOM 866 N N . PRO A 1 116 ? -5.870 -20.912 1.976 1.00 93.81 116 PRO A N 1
ATOM 867 C CA . PRO A 1 116 ? -6.460 -20.267 3.146 1.00 93.81 116 PRO A CA 1
ATOM 868 C C . PRO A 1 116 ? -5.728 -18.973 3.514 1.00 93.81 116 PRO A C 1
ATOM 870 O O . PRO A 1 116 ? -4.504 -18.873 3.390 1.00 93.81 116 PRO A O 1
ATOM 873 N N . TYR A 1 117 ? -6.491 -17.977 3.960 1.00 95.75 117 TYR A N 1
ATOM 874 C CA . TYR A 1 117 ? -5.966 -16.679 4.349 1.00 95.75 117 TYR A CA 1
ATOM 875 C C . TYR A 1 117 ? -5.951 -16.514 5.869 1.00 95.75 117 TYR A C 1
ATOM 877 O O . TYR A 1 117 ? -6.986 -16.260 6.490 1.00 95.75 117 TYR A O 1
ATOM 885 N N . ALA A 1 118 ? -4.752 -16.603 6.439 1.00 94.81 118 ALA A N 1
ATOM 886 C CA . ALA A 1 118 ? -4.500 -16.381 7.853 1.00 94.81 118 ALA A CA 1
ATOM 887 C C . ALA A 1 118 ? -4.556 -14.889 8.207 1.00 94.81 118 ALA A C 1
ATOM 889 O O . ALA A 1 118 ? -3.860 -14.056 7.605 1.00 94.81 118 ALA A O 1
ATOM 890 N N . LEU A 1 119 ? -5.331 -14.547 9.234 1.00 92.88 119 LEU A N 1
ATOM 891 C CA . LEU A 1 119 ? -5.345 -13.213 9.823 1.00 92.88 119 LEU A CA 1
ATOM 892 C C . LEU A 1 119 ? -5.655 -13.268 11.317 1.00 92.88 119 LEU A C 1
ATOM 894 O O . LEU A 1 119 ? -6.239 -14.226 11.808 1.00 92.88 119 LEU A O 1
ATOM 898 N N . ARG A 1 120 ? -5.293 -12.222 12.057 1.00 93.94 120 ARG A N 1
ATOM 899 C CA . ARG A 1 120 ? -5.655 -12.077 13.466 1.00 93.94 120 ARG A CA 1
ATOM 900 C C . ARG A 1 120 ? -6.300 -10.737 13.767 1.00 93.94 120 ARG A C 1
ATOM 902 O O . ARG A 1 120 ? -5.867 -9.708 13.248 1.00 93.94 120 ARG A O 1
ATOM 909 N N . LEU A 1 121 ? -7.296 -10.763 14.640 1.00 95.12 121 LEU A N 1
ATOM 910 C CA . LEU A 1 121 ? -7.859 -9.589 15.290 1.00 95.12 121 LEU A CA 1
ATOM 911 C C . LEU A 1 121 ? -7.139 -9.375 16.627 1.00 95.12 121 LEU A C 1
ATOM 913 O O . LEU A 1 121 ? -7.075 -10.278 17.460 1.00 95.12 121 LEU A O 1
ATOM 917 N N . GLU A 1 122 ? -6.603 -8.177 16.831 1.00 94.31 122 GLU A N 1
ATOM 918 C CA . GLU A 1 122 ? -5.892 -7.790 18.050 1.00 94.31 122 GLU A CA 1
ATOM 919 C C . GLU A 1 122 ? -6.279 -6.379 18.508 1.00 94.31 122 GLU A C 1
ATOM 921 O O . GLU A 1 122 ? -6.988 -5.650 17.809 1.00 94.31 122 GLU A O 1
ATOM 926 N N . GLN A 1 123 ? -5.771 -5.987 19.677 1.00 93.62 123 GLN A N 1
ATOM 927 C CA . GLN A 1 123 ? -5.843 -4.619 20.178 1.00 93.62 123 GLN A CA 1
ATOM 928 C C . GLN A 1 123 ? -4.462 -3.958 20.205 1.00 93.62 123 GLN A C 1
ATOM 930 O O . GLN A 1 123 ? -3.474 -4.564 20.606 1.00 93.62 123 GLN A O 1
ATOM 935 N N . ILE A 1 124 ? -4.398 -2.680 19.836 1.00 91.75 124 ILE A N 1
ATOM 936 C CA . ILE A 1 124 ? -3.159 -1.887 19.808 1.00 91.75 124 ILE A CA 1
ATOM 937 C C . ILE A 1 124 ? -2.980 -1.004 21.056 1.00 91.75 124 ILE A C 1
ATOM 939 O O . ILE A 1 124 ? -1.919 -0.405 21.243 1.00 91.75 124 ILE A O 1
ATOM 943 N N . TYR A 1 125 ? -4.007 -0.918 21.907 1.00 93.38 125 TYR A N 1
ATOM 944 C CA . TYR A 1 125 ? -3.99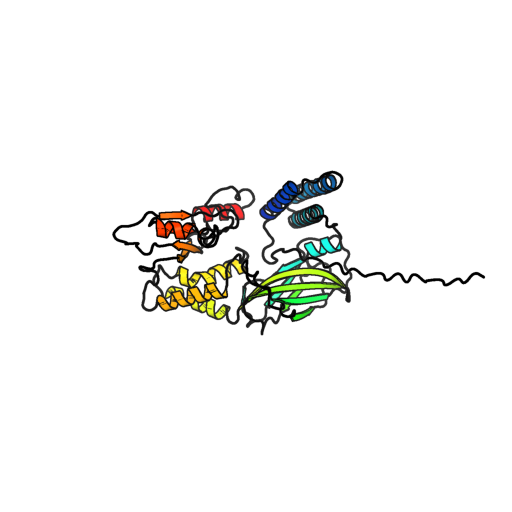4 -0.313 23.244 1.00 93.38 125 TYR A CA 1
ATOM 945 C C . TYR A 1 125 ? -5.222 -0.767 24.055 1.00 93.38 125 TYR A C 1
ATOM 947 O O . TYR A 1 125 ? -6.151 -1.355 23.502 1.00 93.38 125 TYR A O 1
ATOM 955 N N . SER A 1 126 ? -5.235 -0.495 25.365 1.00 93.31 126 SER A N 1
ATOM 956 C CA . SER A 1 126 ? -6.409 -0.722 26.224 1.00 93.31 126 SER A CA 1
ATOM 957 C C . SER A 1 126 ? -7.483 0.340 25.984 1.00 93.31 126 SER A C 1
ATOM 959 O O . SER A 1 126 ? -7.198 1.518 26.211 1.00 93.31 126 SER A O 1
ATOM 961 N N . PRO A 1 127 ? -8.705 -0.029 25.572 1.00 93.56 127 PRO A N 1
ATOM 962 C CA . PRO A 1 127 ? -9.821 0.909 25.498 1.00 93.56 127 PRO A CA 1
ATOM 963 C C . PRO A 1 127 ? -10.449 1.145 26.882 1.00 93.56 127 PRO A C 1
ATOM 965 O O . PRO A 1 127 ? -10.215 0.383 27.817 1.00 93.56 127 PRO A O 1
ATOM 968 N N . ALA A 1 128 ? -11.291 2.172 27.004 1.00 92.88 128 ALA A N 1
ATOM 969 C CA . ALA A 1 128 ? -12.043 2.460 28.229 1.00 92.88 128 ALA A CA 1
ATOM 970 C C . ALA A 1 128 ? -13.348 1.656 28.391 1.00 92.88 128 ALA A C 1
ATOM 972 O O . ALA A 1 128 ? -13.990 1.764 29.432 1.00 92.88 128 ALA A O 1
ATOM 973 N N . ILE A 1 129 ? -13.787 0.910 27.370 1.00 91.75 129 ILE A N 1
ATOM 974 C CA . ILE A 1 129 ? -15.037 0.142 27.435 1.00 91.75 129 ILE A CA 1
ATOM 975 C C . ILE A 1 129 ? -14.897 -1.081 28.351 1.00 91.75 129 ILE A C 1
ATOM 977 O O . ILE A 1 129 ? -13.876 -1.768 28.335 1.00 91.75 129 ILE A O 1
ATOM 981 N N . GLU A 1 130 ? -15.956 -1.396 29.091 1.00 90.19 130 GLU A N 1
ATOM 982 C CA . GLU A 1 130 ? -16.106 -2.688 29.758 1.00 90.19 130 GLU A CA 1
ATOM 983 C C . GLU A 1 130 ? -16.815 -3.666 28.819 1.00 90.19 130 GLU A C 1
ATOM 985 O O . GLU A 1 130 ? -17.930 -3.415 28.364 1.00 90.19 130 GLU A O 1
ATOM 990 N N . LEU A 1 131 ? -16.151 -4.779 28.506 1.00 89.62 131 LEU A N 1
ATOM 991 C CA . LEU A 1 131 ? -16.663 -5.785 27.580 1.00 89.62 131 LEU A CA 1
ATOM 992 C C . LEU A 1 131 ? -17.381 -6.920 28.319 1.00 89.62 131 LEU A C 1
ATOM 994 O O . LEU A 1 131 ? -16.922 -7.402 29.365 1.00 89.62 131 LEU A O 1
ATOM 998 N N . THR A 1 132 ? -18.478 -7.397 27.733 1.00 85.69 132 THR A N 1
ATOM 999 C CA . THR A 1 132 ? -19.155 -8.625 28.160 1.00 85.69 132 THR A CA 1
ATOM 1000 C C . THR A 1 132 ? -18.301 -9.853 27.809 1.00 85.69 132 THR A C 1
ATOM 1002 O O . THR A 1 132 ? -17.402 -9.775 26.971 1.00 85.69 132 THR A O 1
ATOM 1005 N N . PRO A 1 133 ? -18.493 -11.001 28.483 1.00 82.75 133 PRO A N 1
ATOM 1006 C CA . PRO A 1 133 ? -17.673 -12.190 28.239 1.00 82.75 133 PRO A CA 1
ATOM 1007 C C . PRO A 1 133 ? -18.068 -12.978 26.978 1.00 82.75 133 PRO A C 1
ATOM 1009 O O . PRO A 1 133 ? -17.318 -13.859 26.575 1.00 82.75 133 PRO A O 1
ATOM 1012 N N . ALA A 1 134 ? -19.226 -12.700 26.374 1.00 87.50 134 ALA A N 1
ATOM 1013 C CA . ALA A 1 134 ? -19.804 -13.491 25.283 1.00 87.50 134 ALA A CA 1
ATOM 1014 C C . ALA A 1 134 ? -19.673 -12.791 23.918 1.00 87.50 134 ALA A C 1
ATOM 1016 O O . ALA A 1 134 ? -20.636 -12.707 23.156 1.00 87.50 134 ALA A O 1
ATOM 1017 N N . LEU A 1 135 ? -18.486 -12.255 23.627 1.00 94.38 135 LEU A N 1
ATOM 1018 C CA . LEU A 1 135 ? -18.226 -11.589 22.355 1.00 94.38 135 LEU A CA 1
ATOM 1019 C C . LEU A 1 135 ? -17.966 -12.597 21.231 1.00 94.38 135 LEU A C 1
ATOM 1021 O O . LEU A 1 135 ? -17.301 -13.617 21.428 1.00 94.38 135 LEU A O 1
ATOM 1025 N N . THR A 1 136 ? -18.428 -12.254 20.030 1.00 96.19 136 THR A N 1
ATOM 1026 C CA . THR A 1 136 ? -18.119 -12.989 18.794 1.00 96.19 136 THR A CA 1
ATOM 1027 C C . THR A 1 136 ? -17.538 -12.050 17.742 1.00 96.19 136 THR A C 1
ATOM 1029 O O . THR A 1 136 ? -17.714 -10.830 17.805 1.00 96.19 136 THR A O 1
ATOM 1032 N N . ALA A 1 137 ? -16.816 -12.604 16.771 1.00 97.19 137 ALA A N 1
ATOM 1033 C CA . ALA A 1 137 ? -16.318 -11.872 15.615 1.00 97.19 137 ALA A CA 1
ATOM 1034 C C . ALA A 1 137 ? -17.007 -12.377 14.345 1.00 97.19 137 ALA A C 1
ATOM 1036 O O . ALA A 1 137 ? -16.900 -13.549 13.993 1.00 97.19 137 ALA A O 1
ATOM 1037 N N . LYS A 1 138 ? -17.694 -11.485 13.633 1.00 97.81 138 LYS A N 1
ATOM 1038 C CA . LYS A 1 138 ? -18.284 -11.765 12.322 1.00 97.81 138 LYS A CA 1
ATOM 1039 C C . LYS A 1 138 ? -17.379 -11.224 11.225 1.00 97.81 138 LYS A C 1
ATOM 1041 O O . LYS A 1 138 ? -17.061 -10.036 11.230 1.00 97.81 138 LYS A O 1
ATOM 1046 N N . VAL A 1 139 ? -17.009 -12.072 10.268 1.00 97.62 139 VAL A N 1
ATOM 1047 C CA . VAL A 1 139 ? -16.070 -11.724 9.197 1.00 97.62 139 VAL A CA 1
ATOM 1048 C C . VAL A 1 139 ? -16.770 -11.687 7.847 1.00 97.62 139 VAL A C 1
ATOM 1050 O O . VAL A 1 139 ? -17.437 -12.639 7.439 1.00 97.62 139 VAL A O 1
ATOM 1053 N N . VAL A 1 140 ? -16.587 -10.585 7.128 1.00 97.00 140 VAL A N 1
ATOM 1054 C CA . VAL A 1 140 ? -17.197 -10.339 5.822 1.00 97.00 140 VAL A CA 1
ATOM 1055 C C . VAL A 1 140 ? -16.139 -9.866 4.830 1.00 97.00 140 VAL A C 1
ATOM 1057 O O . VAL A 1 140 ? -15.319 -9.005 5.135 1.00 97.00 140 VAL A O 1
ATOM 1060 N N . LEU A 1 141 ? -16.179 -10.399 3.613 1.00 96.56 141 LEU A N 1
ATOM 1061 C CA . LEU A 1 141 ? -15.365 -9.970 2.484 1.00 96.56 141 LEU A CA 1
ATOM 1062 C C . LEU A 1 141 ? -16.195 -9.101 1.541 1.00 96.56 141 LEU A C 1
ATOM 1064 O O . LEU A 1 141 ? -17.235 -9.523 1.031 1.00 96.56 141 LEU A O 1
ATOM 1068 N N . ARG A 1 142 ? -15.722 -7.884 1.277 1.00 94.25 142 ARG A N 1
ATOM 1069 C CA . ARG A 1 142 ? -16.360 -6.931 0.362 1.00 94.25 142 ARG A CA 1
ATOM 1070 C C . ARG A 1 142 ? -15.429 -6.618 -0.795 1.00 94.25 142 ARG A C 1
ATOM 1072 O O . ARG A 1 142 ? -14.296 -6.197 -0.570 1.00 94.25 142 ARG A O 1
ATOM 1079 N N . LYS A 1 143 ? -15.899 -6.781 -2.033 1.00 91.38 143 LYS A N 1
ATOM 1080 C CA . LYS A 1 143 ? -15.144 -6.333 -3.210 1.00 91.38 143 LYS A CA 1
ATOM 1081 C C . LYS A 1 143 ? -15.066 -4.809 -3.198 1.00 91.38 143 LYS A C 1
ATOM 1083 O O . LYS A 1 143 ? -16.084 -4.139 -3.015 1.00 91.38 143 LYS A O 1
ATOM 1088 N N . ARG A 1 144 ? -13.868 -4.251 -3.371 1.00 86.44 144 ARG A N 1
ATOM 1089 C CA . ARG A 1 144 ? -13.697 -2.805 -3.529 1.00 86.44 144 ARG A CA 1
ATOM 1090 C C . ARG A 1 144 ? -13.844 -2.466 -5.002 1.00 86.44 144 ARG A C 1
ATOM 1092 O O . ARG A 1 144 ? -13.087 -2.952 -5.836 1.00 86.44 144 ARG A O 1
ATOM 1099 N N . ASN A 1 145 ? -14.798 -1.602 -5.320 1.00 70.50 145 ASN A N 1
ATOM 1100 C CA . ASN A 1 145 ? -14.823 -0.987 -6.637 1.00 70.50 145 ASN A CA 1
ATOM 1101 C C . ASN A 1 145 ? -13.635 -0.023 -6.714 1.00 70.50 145 ASN A C 1
ATOM 1103 O O . ASN A 1 145 ? -13.484 0.846 -5.854 1.00 70.50 145 ASN A O 1
ATOM 1107 N N . LEU A 1 146 ? -12.777 -0.192 -7.720 1.00 61.38 146 LEU A N 1
ATOM 1108 C CA . LEU A 1 146 ? -11.795 0.833 -8.058 1.00 61.38 146 LEU A CA 1
ATOM 1109 C C . LEU A 1 146 ? -12.574 2.114 -8.382 1.00 61.38 146 LEU A C 1
ATOM 1111 O O . LEU A 1 146 ? -13.588 2.054 -9.081 1.00 61.38 146 LEU A O 1
ATOM 1115 N N . VAL A 1 147 ? -12.152 3.251 -7.821 1.00 50.94 147 VAL A N 1
ATOM 1116 C CA . VAL A 1 147 ? -12.800 4.540 -8.096 1.00 50.94 147 VAL A CA 1
ATOM 1117 C C . VAL A 1 147 ? -12.802 4.735 -9.617 1.00 50.94 147 VAL A C 1
ATOM 1119 O O . VAL A 1 147 ? -11.734 4.622 -10.224 1.00 50.94 147 VAL A O 1
ATOM 1122 N N . PRO A 1 148 ? -13.963 4.983 -10.253 1.00 43.31 148 PRO A N 1
ATOM 1123 C CA . PRO A 1 148 ? -13.997 5.232 -11.685 1.00 43.31 148 PRO A CA 1
ATOM 1124 C C . PRO A 1 148 ? -13.127 6.452 -12.001 1.00 43.31 148 PRO A C 1
ATOM 1126 O O . PRO A 1 148 ? -13.147 7.435 -11.257 1.00 43.31 148 PRO A O 1
ATOM 1129 N N . SER A 1 149 ? -12.380 6.421 -13.106 1.00 42.91 149 SER A N 1
ATOM 1130 C CA . SER A 1 149 ? -11.738 7.633 -13.625 1.00 42.91 149 SER A CA 1
ATOM 1131 C C . SER A 1 149 ? -12.780 8.758 -13.752 1.00 42.91 149 SER A C 1
ATOM 1133 O O . SER A 1 149 ? -13.942 8.461 -14.059 1.00 42.91 149 SER A O 1
ATOM 1135 N N . PRO A 1 150 ? -12.409 10.036 -13.540 1.00 36.06 150 PRO A N 1
ATOM 1136 C CA . PRO A 1 150 ? -13.338 11.150 -13.710 1.00 36.06 150 PRO A CA 1
ATOM 1137 C C . PRO A 1 150 ? -14.020 11.062 -15.086 1.00 36.06 150 PRO A C 1
ATOM 1139 O O . PRO A 1 150 ? -13.347 11.138 -16.110 1.00 36.06 150 PRO A O 1
ATOM 1142 N N . GLY A 1 151 ? -15.340 10.840 -15.107 1.00 47.94 151 GLY A N 1
ATOM 1143 C CA . GLY A 1 151 ? -16.134 10.682 -16.335 1.00 47.94 151 GLY A CA 1
ATOM 1144 C C . GLY A 1 151 ? -16.693 9.279 -16.615 1.00 47.94 151 GLY A C 1
ATOM 1145 O O . GLY A 1 151 ? -17.498 9.136 -17.532 1.00 47.94 151 GLY A O 1
ATOM 1146 N N . ALA A 1 152 ? -16.345 8.250 -15.835 1.00 47.78 152 ALA A N 1
ATOM 1147 C CA . ALA A 1 152 ? -16.958 6.927 -15.966 1.00 47.78 152 ALA A CA 1
ATOM 1148 C C . ALA A 1 152 ? -18.251 6.825 -15.133 1.00 47.78 152 ALA A C 1
ATOM 1150 O O . ALA A 1 152 ? -18.244 7.002 -13.914 1.00 47.78 152 ALA A O 1
ATOM 1151 N N . ALA A 1 153 ? -19.376 6.531 -15.793 1.00 45.12 153 ALA A N 1
ATOM 1152 C CA . ALA A 1 153 ? -20.656 6.305 -15.131 1.00 45.12 153 ALA A CA 1
ATOM 1153 C C . ALA A 1 153 ? -20.567 5.080 -14.203 1.00 45.12 153 ALA A C 1
ATOM 1155 O O . ALA A 1 153 ? -20.325 3.962 -14.663 1.00 45.12 153 ALA A O 1
ATOM 1156 N N . ALA A 1 154 ? -20.785 5.283 -12.900 1.00 49.50 154 ALA A N 1
ATOM 1157 C CA . ALA A 1 154 ? -20.873 4.211 -11.912 1.00 49.50 154 ALA A CA 1
ATOM 1158 C C . ALA A 1 154 ? -22.126 3.362 -12.187 1.00 49.50 154 ALA A C 1
ATOM 1160 O O . ALA A 1 154 ? -23.218 3.666 -11.720 1.00 49.50 154 ALA A O 1
ATOM 1161 N N . THR A 1 155 ? -21.973 2.327 -13.010 1.00 44.03 155 THR A N 1
ATOM 1162 C CA . THR A 1 155 ? -23.064 1.440 -13.452 1.00 44.03 155 THR A CA 1
ATOM 1163 C C . THR A 1 155 ? -22.967 0.035 -12.864 1.00 44.03 155 THR A C 1
ATOM 1165 O O . THR A 1 155 ? -23.845 -0.791 -13.098 1.00 44.03 155 THR A O 1
ATOM 1168 N N . THR A 1 156 ? -21.946 -0.255 -12.055 1.00 54.56 156 THR A N 1
ATOM 1169 C CA . THR A 1 156 ? -21.803 -1.560 -11.410 1.00 54.56 156 THR A CA 1
ATOM 1170 C C . THR A 1 156 ? -22.459 -1.553 -10.032 1.00 54.56 156 THR A C 1
ATOM 1172 O O . THR A 1 156 ? -22.004 -0.889 -9.099 1.00 54.56 156 THR A O 1
ATOM 1175 N N . VAL A 1 157 ? -23.545 -2.319 -9.898 1.00 56.84 157 VAL A N 1
ATOM 1176 C CA . VAL A 1 157 ? -24.093 -2.698 -8.589 1.00 56.84 157 VAL A CA 1
ATOM 1177 C C . VAL A 1 157 ? -22.963 -3.376 -7.802 1.00 56.84 157 VAL A C 1
ATOM 1179 O O . VAL A 1 157 ? -22.357 -4.313 -8.330 1.00 56.84 157 VAL A O 1
ATOM 1182 N N . PRO A 1 158 ? -22.625 -2.915 -6.583 1.00 63.22 158 PRO A N 1
ATOM 1183 C CA . PRO A 1 158 ? -21.590 -3.550 -5.778 1.00 63.22 158 PRO A CA 1
ATOM 1184 C C . PRO A 1 158 ? -21.920 -5.029 -5.575 1.00 63.22 158 PRO A C 1
ATOM 1186 O O . PRO A 1 158 ? -23.049 -5.365 -5.213 1.00 63.22 158 PRO A O 1
ATOM 1189 N N . ALA A 1 159 ? -20.942 -5.910 -5.801 1.00 71.62 159 ALA A N 1
ATOM 1190 C CA . ALA A 1 159 ? -21.107 -7.328 -5.505 1.00 71.62 159 ALA A CA 1
ATOM 1191 C C . ALA A 1 159 ? -21.513 -7.506 -4.033 1.00 71.62 159 ALA A C 1
ATOM 1193 O O . ALA A 1 159 ? -20.994 -6.813 -3.149 1.00 71.62 159 ALA A O 1
ATOM 1194 N N . ALA A 1 160 ? -22.450 -8.421 -3.780 1.00 82.38 160 ALA A N 1
ATOM 1195 C CA . ALA A 1 160 ? -22.914 -8.687 -2.428 1.00 82.38 160 ALA A CA 1
ATOM 1196 C C . ALA A 1 160 ? -21.731 -9.120 -1.535 1.00 82.38 160 ALA A C 1
ATOM 1198 O O . ALA A 1 160 ? -20.871 -9.880 -1.988 1.00 82.38 160 ALA A O 1
ATOM 1199 N N . PRO A 1 161 ? -21.665 -8.651 -0.278 1.00 90.06 161 PRO A N 1
ATOM 1200 C CA . PRO A 1 161 ? -20.637 -9.086 0.659 1.00 90.06 161 PRO A CA 1
ATOM 1201 C C . PRO A 1 161 ? -20.695 -10.602 0.877 1.00 90.06 161 PRO A C 1
ATOM 1203 O O . PRO A 1 161 ? -21.779 -11.150 1.074 1.00 90.06 161 PRO A O 1
ATOM 1206 N N . ARG A 1 162 ? -19.538 -11.272 0.884 1.00 95.00 162 ARG A N 1
ATOM 1207 C CA . ARG A 1 162 ? -19.430 -12.703 1.204 1.00 95.00 162 ARG A CA 1
ATOM 1208 C C . ARG A 1 162 ? -19.114 -12.857 2.686 1.00 95.00 162 ARG A C 1
ATOM 1210 O O . ARG A 1 162 ? -18.086 -12.371 3.146 1.00 95.00 162 ARG A O 1
ATOM 1217 N N . GLU A 1 163 ? -19.975 -13.533 3.434 1.00 96.44 163 GLU A N 1
ATOM 1218 C CA . GLU A 1 163 ? -19.656 -13.926 4.807 1.00 96.44 163 GLU A CA 1
ATOM 1219 C C . GLU A 1 163 ? -18.576 -15.015 4.788 1.00 96.44 163 GLU A C 1
ATOM 1221 O O . GLU A 1 163 ? -18.701 -16.000 4.061 1.00 96.44 163 GLU A O 1
ATOM 1226 N N . LEU A 1 164 ? -17.499 -14.804 5.548 1.00 96.50 164 LEU A N 1
ATOM 1227 C CA . LEU A 1 164 ? -16.380 -15.746 5.649 1.00 96.50 164 LEU A CA 1
ATOM 1228 C C . LEU A 1 164 ? -16.422 -16.573 6.938 1.00 96.50 164 LEU A C 1
ATOM 1230 O O . LEU A 1 164 ? -15.759 -17.602 7.011 1.00 96.50 164 LEU A O 1
ATOM 1234 N N . GLY A 1 165 ? -17.203 -16.147 7.933 1.00 95.62 165 GLY A N 1
ATOM 1235 C CA . GLY A 1 165 ? -17.452 -16.922 9.144 1.00 95.62 165 GLY A CA 1
ATOM 1236 C C . GLY A 1 165 ? -17.882 -16.079 10.341 1.00 95.62 165 GLY A C 1
ATOM 1237 O O . GLY A 1 165 ? -17.817 -14.845 10.322 1.00 95.62 165 GLY A O 1
ATOM 1238 N N . VAL A 1 166 ? -18.288 -16.784 11.395 1.00 96.94 166 VAL A N 1
ATOM 1239 C CA . VAL A 1 166 ? -18.513 -16.254 12.743 1.00 96.94 166 VAL A CA 1
ATOM 1240 C C . VAL A 1 166 ? -17.618 -17.035 13.698 1.00 96.94 166 VAL A C 1
ATOM 1242 O O . VAL A 1 166 ? -17.565 -18.262 13.632 1.00 96.94 166 VAL A O 1
ATOM 1245 N N . PHE A 1 167 ? -16.895 -16.316 14.549 1.00 96.00 167 PHE A N 1
ATOM 1246 C CA . PHE A 1 167 ? -15.897 -16.866 15.455 1.00 96.00 167 PHE A CA 1
ATOM 1247 C C . PHE A 1 167 ? -16.283 -16.546 16.896 1.00 96.00 167 PHE A C 1
ATOM 1249 O O . PHE A 1 167 ? -16.425 -15.377 17.266 1.00 96.00 167 PHE A O 1
ATOM 1256 N N . ASP A 1 168 ? -16.437 -17.594 17.698 1.00 91.62 168 ASP A N 1
ATOM 1257 C CA . ASP A 1 168 ? -16.741 -17.499 19.124 1.00 91.62 168 ASP A CA 1
ATOM 1258 C C . ASP A 1 168 ? -15.463 -17.387 19.969 1.00 91.62 168 ASP A C 1
ATOM 1260 O O . ASP A 1 168 ? -14.343 -17.526 19.473 1.00 91.62 168 ASP A O 1
ATOM 1264 N N . GLY A 1 169 ? -15.630 -17.160 21.275 1.00 83.69 169 GLY A N 1
ATOM 1265 C CA . GLY A 1 169 ? -14.516 -17.174 22.228 1.00 83.69 169 GLY A CA 1
ATOM 1266 C C . GLY A 1 169 ? -13.599 -15.956 22.121 1.00 83.69 169 GLY A C 1
ATOM 1267 O O . GLY A 1 169 ? -12.415 -16.046 22.449 1.00 83.69 169 GLY A O 1
ATOM 1268 N N . LEU A 1 170 ? -14.125 -14.816 21.664 1.00 92.75 170 LEU A N 1
ATOM 1269 C CA . LEU A 1 170 ? -13.351 -13.587 21.563 1.00 92.75 170 LEU A CA 1
ATOM 1270 C C . LEU A 1 170 ? -12.971 -13.087 22.968 1.00 92.75 170 LEU A C 1
ATOM 1272 O O . LEU A 1 170 ? -13.832 -12.796 23.800 1.00 92.75 170 LEU A O 1
ATOM 1276 N N . SER A 1 171 ? -11.666 -12.974 23.229 1.00 91.56 171 SER A N 1
ATOM 1277 C CA . SER A 1 171 ? -11.160 -12.429 24.491 1.00 91.56 171 SER A CA 1
ATOM 1278 C C . SER A 1 171 ? -11.584 -10.970 24.669 1.00 91.56 171 SER A C 1
ATOM 1280 O O . SER A 1 171 ? -11.616 -10.188 23.719 1.00 91.56 171 SER A O 1
ATOM 1282 N N . ARG A 1 172 ? -11.829 -10.574 25.921 1.00 91.81 172 ARG A N 1
ATOM 1283 C CA . ARG A 1 172 ? -12.012 -9.162 26.300 1.00 91.81 172 ARG A CA 1
ATOM 1284 C C . ARG A 1 172 ? -10.700 -8.375 26.289 1.00 91.81 172 ARG A C 1
ATOM 1286 O O . ARG A 1 172 ? -10.725 -7.150 26.252 1.00 91.81 172 ARG A O 1
ATOM 1293 N N . ASP A 1 173 ? -9.570 -9.077 26.331 1.00 91.56 173 ASP A N 1
ATOM 1294 C CA . ASP A 1 173 ? -8.240 -8.503 26.163 1.00 91.56 173 ASP A CA 1
ATOM 1295 C C . ASP A 1 173 ? -7.543 -9.172 24.975 1.00 91.56 173 ASP A C 1
ATOM 1297 O O . ASP A 1 173 ? -6.904 -10.222 25.095 1.00 91.56 173 ASP A O 1
ATOM 1301 N N . LEU A 1 174 ? -7.697 -8.561 23.801 1.00 93.44 174 LEU A N 1
ATOM 1302 C CA . LEU A 1 174 ? -7.109 -9.041 22.547 1.00 93.44 174 LEU A CA 1
ATOM 1303 C C . LEU A 1 174 ? -5.637 -8.638 22.401 1.00 93.44 174 LEU A C 1
ATOM 1305 O O . LEU A 1 174 ? -5.037 -8.881 21.355 1.00 93.44 174 LEU A O 1
ATOM 1309 N N . ARG A 1 175 ? -5.055 -7.995 23.420 1.00 92.25 175 ARG A N 1
ATOM 1310 C CA . ARG A 1 175 ? -3.610 -7.746 23.498 1.00 92.25 175 ARG A CA 1
ATOM 1311 C C . ARG A 1 175 ? -2.888 -8.986 24.015 1.00 92.25 175 ARG A C 1
ATOM 1313 O O . ARG A 1 175 ? -1.849 -9.343 23.477 1.00 92.25 175 ARG A O 1
ATOM 1320 N N . GLU A 1 176 ? -3.475 -9.644 25.016 1.00 93.62 176 GLU A N 1
ATOM 1321 C CA . GLU A 1 176 ? -2.957 -10.881 25.618 1.00 93.62 176 GLU A CA 1
ATOM 1322 C C . GLU A 1 176 ? -3.427 -12.134 24.873 1.00 93.62 176 GLU A C 1
ATOM 1324 O O . GLU A 1 176 ? -2.703 -13.122 24.776 1.00 93.62 176 GLU A O 1
ATOM 1329 N N . SER A 1 177 ? -4.647 -12.122 24.331 1.00 94.38 177 SER A N 1
ATOM 1330 C CA . SER A 1 177 ? -5.200 -13.260 23.588 1.00 94.38 177 SER A CA 1
ATOM 1331 C C . SER A 1 177 ? -5.819 -12.809 22.265 1.00 94.38 177 SER A C 1
ATOM 1333 O O . SER A 1 177 ? -7.046 -12.754 22.157 1.00 94.38 177 SER A O 1
ATOM 1335 N N . PRO A 1 178 ? -4.992 -12.455 21.259 1.00 94.69 178 PRO A N 1
ATOM 1336 C CA . PRO A 1 178 ? -5.471 -12.152 19.914 1.00 94.69 178 PRO A CA 1
ATOM 1337 C C . PRO A 1 178 ? -6.281 -13.312 19.328 1.00 94.69 178 PRO A C 1
ATOM 1339 O O . PRO A 1 178 ? -5.928 -14.478 19.513 1.00 94.69 178 PRO A O 1
ATOM 1342 N N . LEU A 1 179 ? -7.324 -13.001 18.558 1.00 95.56 179 LEU A N 1
ATOM 1343 C CA . LEU A 1 179 ? -8.100 -14.014 17.846 1.00 95.56 179 LEU A CA 1
ATOM 1344 C C . LEU A 1 179 ? -7.458 -14.285 16.486 1.00 95.56 179 LEU A C 1
ATOM 1346 O O . LEU A 1 179 ? -7.541 -13.446 15.589 1.00 95.56 179 LEU A O 1
ATOM 1350 N N . ALA A 1 180 ? -6.841 -15.453 16.327 1.00 95.00 180 ALA A N 1
ATOM 1351 C CA . ALA A 1 180 ? -6.392 -15.951 15.030 1.00 95.00 180 ALA A CA 1
ATOM 1352 C C . ALA A 1 180 ? -7.559 -16.588 14.259 1.00 95.00 180 ALA A C 1
ATOM 1354 O O . ALA A 1 180 ? -8.392 -17.282 14.839 1.00 95.00 180 ALA A O 1
ATOM 1355 N N . MET A 1 181 ? -7.610 -16.352 12.952 1.00 95.00 181 MET A N 1
ATOM 1356 C CA . MET A 1 181 ? -8.643 -16.839 12.044 1.00 95.00 181 MET A CA 1
ATOM 1357 C C . MET A 1 181 ? -7.995 -17.302 10.738 1.00 95.00 181 MET A C 1
ATOM 1359 O O . MET A 1 181 ? -7.105 -16.640 10.205 1.00 95.00 181 MET A O 1
ATOM 1363 N N . GLU A 1 182 ? -8.486 -18.415 10.206 1.00 95.88 182 GLU A N 1
ATOM 1364 C CA . GLU A 1 182 ? -8.157 -18.909 8.870 1.00 95.88 182 GLU A CA 1
ATOM 1365 C C . GLU A 1 182 ? -9.396 -18.750 7.996 1.00 95.88 182 GLU A C 1
ATOM 1367 O O . GLU A 1 182 ? -10.455 -19.297 8.307 1.00 95.88 182 GLU A O 1
ATOM 1372 N N . LEU A 1 183 ? -9.286 -17.959 6.931 1.00 96.38 183 LEU A N 1
ATOM 1373 C CA . LEU A 1 183 ? -10.421 -17.611 6.085 1.00 96.38 183 LEU A CA 1
ATOM 1374 C C . LEU A 1 183 ? -10.360 -18.302 4.725 1.00 96.38 183 LEU A C 1
ATOM 1376 O O . LEU A 1 183 ? -9.337 -18.259 4.039 1.00 96.38 183 LEU A O 1
ATOM 1380 N N . ASP A 1 184 ? -11.492 -18.845 4.276 1.00 96.56 184 ASP A N 1
ATOM 1381 C CA . ASP A 1 184 ? -11.642 -19.328 2.904 1.00 96.56 184 ASP A CA 1
ATOM 1382 C C . ASP A 1 184 ? -11.976 -18.181 1.934 1.00 96.56 184 ASP A C 1
ATOM 1384 O O . ASP A 1 184 ? -13.131 -17.796 1.715 1.00 96.56 184 ASP A O 1
ATOM 1388 N N . VAL A 1 185 ? -10.938 -17.653 1.295 1.00 95.94 185 VAL A N 1
ATOM 1389 C CA . VAL A 1 185 ? -11.059 -16.635 0.243 1.00 95.94 185 VAL A CA 1
ATOM 1390 C C . VAL A 1 185 ? -11.119 -17.237 -1.165 1.00 95.94 185 VAL A C 1
ATOM 1392 O O . VAL A 1 185 ? -11.126 -16.495 -2.149 1.00 95.94 185 VAL A O 1
ATOM 1395 N N . SER A 1 186 ? -11.194 -18.567 -1.289 1.00 95.44 186 SER A N 1
ATOM 1396 C CA . SER A 1 186 ? -11.272 -19.229 -2.589 1.00 95.44 186 SER A CA 1
ATOM 1397 C C . SER A 1 186 ? -12.567 -18.874 -3.326 1.00 95.44 186 SER A C 1
ATOM 1399 O O . SER A 1 186 ? -13.593 -18.541 -2.728 1.00 95.44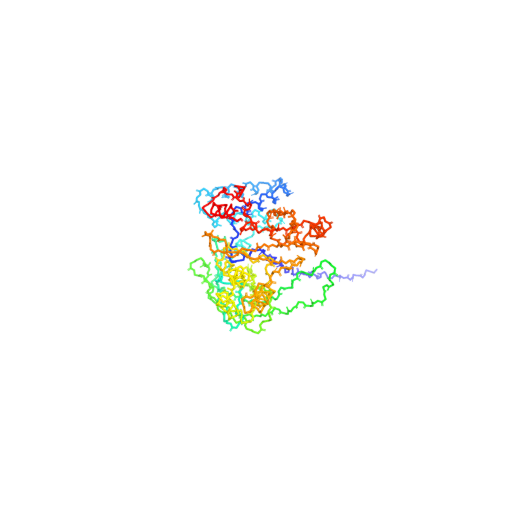 186 SER A O 1
ATOM 1401 N N . GLY A 1 187 ? -12.511 -18.877 -4.658 1.00 91.75 187 GLY A N 1
ATOM 1402 C CA . GLY A 1 187 ? -13.643 -18.496 -5.510 1.00 91.75 187 GLY A CA 1
ATOM 1403 C C . GLY A 1 187 ? -13.895 -16.987 -5.614 1.00 91.75 187 GLY A C 1
ATOM 1404 O O . GLY A 1 187 ? -14.705 -16.581 -6.443 1.00 91.75 187 GLY A O 1
ATOM 1405 N N . ALA A 1 188 ? -13.194 -16.151 -4.840 1.00 93.25 188 ALA A N 1
ATOM 1406 C CA . ALA A 1 188 ? -13.187 -14.711 -5.065 1.00 93.25 188 ALA A CA 1
ATOM 1407 C C . ALA A 1 188 ? -12.463 -14.379 -6.381 1.00 93.25 188 ALA A C 1
ATOM 1409 O O . ALA A 1 188 ? -11.408 -14.939 -6.685 1.00 93.25 188 ALA A O 1
ATOM 1410 N N . GLU A 1 189 ? -13.032 -13.458 -7.156 1.00 93.94 189 GLU A N 1
ATOM 1411 C CA . GLU A 1 189 ? -12.391 -12.930 -8.362 1.00 93.94 189 GLU A CA 1
ATOM 1412 C C . GLU A 1 189 ? -11.131 -12.142 -8.005 1.00 93.94 189 GLU A C 1
ATOM 1414 O O . GLU A 1 189 ? -11.060 -11.539 -6.933 1.00 93.94 189 GLU A O 1
ATOM 1419 N N . ASP A 1 190 ? -10.180 -12.075 -8.931 1.00 94.75 190 ASP A N 1
ATOM 1420 C CA . ASP A 1 190 ? -8.978 -11.265 -8.766 1.00 94.75 190 ASP A CA 1
ATOM 1421 C C . ASP A 1 190 ? -9.323 -9.777 -8.572 1.00 94.75 190 ASP A C 1
ATOM 1423 O O . ASP A 1 190 ? -10.214 -9.224 -9.229 1.00 94.75 190 ASP A O 1
ATOM 1427 N N . GLY A 1 191 ? -8.603 -9.112 -7.667 1.00 92.75 191 GLY A N 1
ATOM 1428 C CA . GLY A 1 191 ? -8.720 -7.675 -7.442 1.00 92.75 191 GLY A CA 1
ATOM 1429 C C . GLY A 1 191 ? -8.742 -7.255 -5.971 1.00 92.75 191 GLY A C 1
ATOM 1430 O O . GLY A 1 191 ? -8.436 -8.042 -5.073 1.00 92.75 191 GLY A O 1
ATOM 1431 N N . PRO A 1 192 ? -9.059 -5.976 -5.704 1.00 92.25 192 PRO A N 1
ATOM 1432 C CA . PRO A 1 192 ? -9.035 -5.417 -4.362 1.00 92.25 192 PRO A CA 1
ATOM 1433 C C . PRO A 1 192 ? -10.299 -5.761 -3.566 1.00 92.25 192 PRO A C 1
ATOM 1435 O O . PRO A 1 192 ? -11.428 -5.626 -4.038 1.00 92.25 192 PRO A O 1
ATOM 1438 N N . TYR A 1 193 ? -10.100 -6.108 -2.299 1.00 93.56 193 TYR A N 1
ATOM 1439 C CA . TYR A 1 193 ? -11.159 -6.384 -1.334 1.00 93.56 193 TYR A CA 1
ATOM 1440 C C . TYR A 1 193 ? -10.915 -5.639 -0.024 1.00 93.56 193 TYR A C 1
ATOM 1442 O O . TYR A 1 193 ? -9.837 -5.086 0.218 1.00 93.56 193 TYR A O 1
ATOM 1450 N N . THR A 1 194 ? -11.944 -5.625 0.809 1.00 93.88 194 THR A N 1
ATOM 1451 C CA . THR A 1 194 ? -11.893 -5.278 2.223 1.00 93.88 194 THR A CA 1
ATOM 1452 C C . THR A 1 194 ? -12.370 -6.488 3.012 1.00 93.88 194 THR A C 1
ATOM 1454 O O . THR A 1 194 ? -13.476 -6.975 2.778 1.00 93.88 194 THR A O 1
ATOM 1457 N N . VAL A 1 195 ? -11.552 -6.955 3.950 1.00 95.38 195 VAL A N 1
ATOM 1458 C CA . VAL A 1 195 ? -11.991 -7.833 5.035 1.00 95.38 195 VAL A CA 1
ATOM 1459 C C . VAL A 1 195 ? -12.523 -6.941 6.144 1.00 95.38 195 VAL A C 1
ATOM 1461 O O . VAL A 1 195 ? -11.816 -6.057 6.616 1.00 95.38 195 VAL A O 1
ATOM 1464 N N . GLU A 1 196 ? -13.769 -7.144 6.533 1.00 95.44 196 GLU A N 1
ATOM 1465 C CA . GLU A 1 196 ? -14.456 -6.440 7.608 1.00 95.44 196 GLU A CA 1
ATOM 1466 C C . GLU A 1 196 ? -14.686 -7.420 8.751 1.00 95.44 196 GLU A C 1
ATOM 1468 O O . GLU A 1 196 ? -15.201 -8.516 8.532 1.00 95.44 196 GLU A O 1
ATOM 1473 N N . VAL A 1 197 ? -14.292 -7.031 9.961 1.00 96.50 197 VAL A N 1
ATOM 1474 C CA . VAL A 1 197 ? -14.533 -7.808 11.174 1.00 96.50 197 VAL A CA 1
ATOM 1475 C C . VAL A 1 197 ? -15.376 -6.972 12.123 1.00 96.50 197 VAL A C 1
ATOM 1477 O O . VAL A 1 197 ? -14.917 -5.951 12.643 1.00 96.50 197 VAL A O 1
ATOM 1480 N N . GLY A 1 198 ? -16.618 -7.405 12.322 1.00 96.31 198 GLY A N 1
ATOM 1481 C CA . GLY A 1 198 ? -17.530 -6.856 13.317 1.00 96.31 198 GLY A CA 1
ATOM 1482 C C . GLY A 1 198 ? -17.391 -7.614 14.631 1.00 96.31 198 GLY A C 1
ATOM 1483 O O . GLY A 1 198 ? -17.575 -8.829 14.655 1.00 96.31 198 GLY A O 1
ATOM 1484 N N . VAL A 1 199 ? -17.084 -6.906 15.717 1.00 96.50 199 VAL A N 1
ATOM 1485 C CA . VAL A 1 199 ? -17.166 -7.458 17.074 1.00 96.50 199 VAL A CA 1
ATOM 1486 C C . VAL A 1 199 ? -18.603 -7.310 17.555 1.00 96.50 199 VAL A C 1
ATOM 1488 O O . VAL A 1 199 ? -19.138 -6.198 17.576 1.00 96.50 199 VAL A O 1
ATOM 1491 N N . MET A 1 200 ? -19.217 -8.428 17.927 1.00 95.31 200 MET A N 1
ATOM 1492 C CA . MET A 1 200 ? -20.631 -8.519 18.270 1.00 95.31 200 MET A CA 1
ATOM 1493 C C . MET A 1 200 ? -20.811 -8.862 19.749 1.00 95.31 200 MET A C 1
ATOM 1495 O O . MET A 1 200 ? -20.118 -9.732 20.274 1.00 95.31 200 MET A O 1
ATOM 1499 N N . ASP A 1 201 ? -21.792 -8.224 20.382 1.00 92.12 201 ASP A N 1
ATOM 1500 C CA . ASP A 1 201 ? -22.384 -8.643 21.652 1.00 92.12 201 ASP A CA 1
ATOM 1501 C C . ASP A 1 201 ? -23.816 -9.127 21.374 1.00 92.12 201 ASP A C 1
ATOM 1503 O O . ASP A 1 201 ? -24.712 -8.343 21.026 1.00 92.12 201 ASP A O 1
ATOM 1507 N N . GLY A 1 202 ? -24.005 -10.448 21.394 1.00 89.44 202 GLY A N 1
ATOM 1508 C CA . GLY A 1 202 ? -25.198 -11.085 20.841 1.00 89.44 202 GLY A CA 1
ATOM 1509 C C . GLY A 1 202 ? -25.394 -10.709 19.368 1.00 89.44 202 GLY A C 1
ATOM 1510 O O . GLY A 1 202 ? -24.559 -11.006 18.518 1.00 89.44 202 GLY A O 1
ATOM 1511 N N . THR A 1 203 ? -26.501 -10.035 19.053 1.00 89.12 203 THR A N 1
ATOM 1512 C CA . THR A 1 203 ? -26.816 -9.569 17.689 1.00 89.12 203 THR A CA 1
ATOM 1513 C C . THR A 1 203 ? -26.359 -8.136 17.407 1.00 89.12 203 THR A C 1
ATOM 1515 O O . THR A 1 203 ? -26.567 -7.638 16.301 1.00 89.12 203 THR A O 1
ATOM 1518 N N . THR A 1 204 ? -25.776 -7.447 18.390 1.00 90.62 204 THR A N 1
ATOM 1519 C CA . THR A 1 204 ? -25.426 -6.025 18.290 1.00 90.62 204 THR A CA 1
ATOM 1520 C C . THR A 1 204 ? -23.950 -5.867 17.956 1.00 90.62 204 THR A C 1
ATOM 1522 O O . THR A 1 204 ? -23.095 -6.333 18.703 1.00 90.62 204 THR A O 1
ATOM 1525 N N . ALA A 1 205 ? -23.630 -5.182 16.857 1.00 92.25 205 ALA A N 1
ATOM 1526 C CA . ALA A 1 205 ? -22.251 -4.813 16.551 1.00 92.25 205 ALA A CA 1
ATOM 1527 C C . ALA A 1 205 ? -21.798 -3.678 17.481 1.00 92.25 205 ALA A C 1
ATOM 1529 O O . ALA A 1 205 ? -22.418 -2.614 17.501 1.00 92.25 205 ALA A O 1
ATOM 1530 N N . ILE A 1 206 ? -20.718 -3.894 18.233 1.00 93.25 206 ILE A N 1
ATOM 1531 C CA . ILE A 1 206 ? -20.161 -2.899 19.166 1.00 93.25 206 ILE A CA 1
ATOM 1532 C C . ILE A 1 206 ? -18.915 -2.197 18.615 1.00 93.25 206 ILE A C 1
ATOM 1534 O O . ILE A 1 206 ? -18.585 -1.097 19.056 1.00 93.25 206 ILE A O 1
ATOM 1538 N N . ALA A 1 207 ? -18.231 -2.810 17.646 1.00 93.38 207 ALA A N 1
ATOM 1539 C CA . ALA A 1 207 ? -17.109 -2.218 16.925 1.00 93.38 207 ALA A CA 1
ATOM 1540 C C . ALA A 1 207 ? -16.918 -2.901 15.567 1.00 93.38 207 ALA A C 1
ATOM 1542 O O . ALA A 1 207 ? -17.264 -4.069 15.390 1.00 93.38 207 ALA A O 1
ATOM 1543 N N . THR A 1 208 ? -16.342 -2.190 14.601 1.00 93.75 208 THR A N 1
ATOM 1544 C CA . THR A 1 208 ? -15.943 -2.760 13.306 1.00 93.75 208 THR A CA 1
ATOM 1545 C C . THR A 1 208 ? -14.545 -2.299 12.922 1.00 93.75 208 THR A C 1
ATOM 1547 O O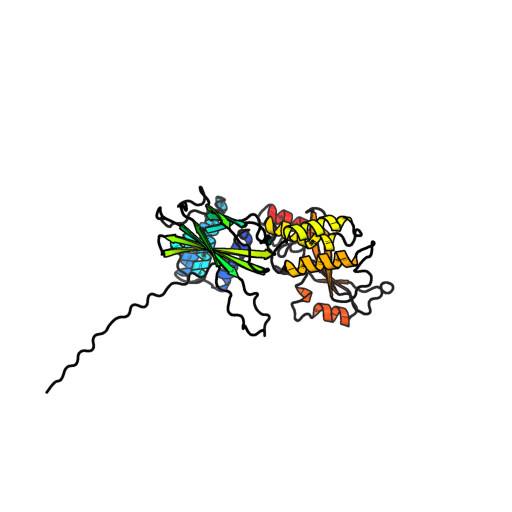 . THR A 1 208 ? -14.232 -1.114 12.986 1.00 93.75 208 THR A O 1
ATOM 1550 N N . THR A 1 209 ? -13.707 -3.233 12.484 1.00 93.19 209 THR A N 1
ATOM 1551 C CA . THR A 1 209 ? -12.378 -2.941 11.935 1.00 93.19 209 THR A CA 1
ATOM 1552 C C . THR A 1 209 ? -12.227 -3.575 10.558 1.00 93.19 209 THR A C 1
ATOM 1554 O O . THR A 1 209 ? -12.939 -4.522 10.218 1.00 93.19 209 THR A O 1
ATOM 1557 N N . THR A 1 210 ? -11.340 -3.029 9.728 1.00 92.69 210 THR A N 1
ATOM 1558 C CA . THR A 1 210 ? -11.210 -3.456 8.333 1.00 92.69 210 THR A CA 1
ATOM 1559 C C . THR A 1 210 ? -9.761 -3.590 7.893 1.00 92.69 210 THR A C 1
ATOM 1561 O O . THR A 1 210 ? -8.884 -2.892 8.393 1.00 92.69 210 THR A O 1
ATOM 1564 N N . LEU A 1 211 ? -9.511 -4.470 6.924 1.00 90.44 211 LEU A N 1
ATOM 1565 C CA . LEU A 1 211 ? -8.224 -4.637 6.262 1.00 90.44 211 LEU A CA 1
ATOM 1566 C C . LEU A 1 211 ? -8.429 -4.685 4.751 1.00 90.44 211 LEU A C 1
ATOM 1568 O O . LEU A 1 211 ? -9.118 -5.559 4.230 1.00 90.44 211 LEU A O 1
ATOM 1572 N N . GLY A 1 212 ? -7.809 -3.748 4.037 1.00 90.44 212 GLY A N 1
ATOM 1573 C CA . GLY A 1 212 ? -7.747 -3.802 2.581 1.00 90.44 212 GLY A CA 1
ATOM 1574 C C . GLY A 1 212 ? -6.757 -4.871 2.129 1.00 90.44 212 GLY A C 1
ATOM 1575 O O . GLY A 1 212 ? -5.599 -4.821 2.530 1.00 90.44 212 GLY A O 1
ATOM 1576 N N . ILE A 1 213 ? -7.197 -5.787 1.271 1.00 93.00 213 ILE A N 1
ATOM 1577 C CA . ILE A 1 213 ? -6.357 -6.822 0.654 1.00 93.00 213 ILE A CA 1
ATOM 1578 C C . ILE A 1 213 ? -6.510 -6.793 -0.870 1.00 93.00 213 ILE A C 1
ATOM 1580 O O . ILE A 1 213 ? -7.415 -6.142 -1.405 1.00 93.00 213 ILE A O 1
ATOM 1584 N N . VAL A 1 214 ? -5.629 -7.494 -1.573 1.00 94.50 214 VAL A N 1
ATOM 1585 C CA . VAL A 1 214 ? -5.738 -7.804 -2.998 1.00 94.50 214 VAL A CA 1
ATOM 1586 C C . VAL A 1 214 ? -5.627 -9.309 -3.160 1.00 94.50 214 VAL A C 1
ATOM 1588 O O . VAL A 1 214 ? -4.661 -9.911 -2.698 1.00 94.50 214 VAL A O 1
ATOM 1591 N N . LEU A 1 215 ? -6.627 -9.902 -3.802 1.00 96.06 215 LEU A N 1
ATOM 1592 C CA . LEU A 1 215 ? -6.682 -11.326 -4.095 1.00 96.06 215 LEU A CA 1
ATOM 1593 C C . LEU A 1 215 ? -6.243 -11.557 -5.541 1.00 96.06 215 LEU A C 1
ATOM 1595 O O . LEU A 1 215 ? -6.692 -10.841 -6.435 1.00 96.06 215 LEU A O 1
ATOM 1599 N N . HIS A 1 216 ? -5.387 -12.548 -5.771 1.00 97.00 216 HIS A N 1
ATOM 1600 C CA . HIS A 1 216 ? -5.052 -13.032 -7.109 1.00 97.00 216 HIS A CA 1
ATOM 1601 C C . HIS A 1 216 ? -4.876 -14.545 -7.103 1.00 97.00 216 HIS A C 1
ATOM 1603 O O . HIS A 1 216 ? -4.058 -15.077 -6.357 1.00 97.00 216 HIS A O 1
ATOM 1609 N N . LYS A 1 217 ? -5.599 -15.257 -7.959 1.00 97.12 217 LYS A N 1
ATOM 1610 C CA . LYS A 1 217 ? -5.513 -16.715 -8.027 1.00 97.12 217 LYS A CA 1
ATOM 1611 C C . LYS A 1 217 ? -4.174 -17.172 -8.617 1.00 97.12 217 LYS A C 1
ATOM 1613 O O . LYS A 1 217 ? -3.818 -16.798 -9.733 1.00 97.12 217 LYS A O 1
ATOM 1618 N N . GLY A 1 218 ? -3.457 -18.041 -7.902 1.00 96.75 218 GLY A N 1
ATOM 1619 C CA . GLY A 1 218 ? -2.200 -18.642 -8.366 1.00 96.75 218 GLY A CA 1
ATOM 1620 C C . GLY A 1 218 ? -1.013 -17.674 -8.383 1.00 96.75 218 GLY A C 1
ATOM 1621 O O . GLY A 1 218 ? -0.015 -17.932 -9.065 1.00 96.75 218 GLY A O 1
ATOM 1622 N N . LEU A 1 219 ? -1.120 -16.550 -7.668 1.00 97.44 219 LEU A N 1
ATOM 1623 C CA . LEU A 1 219 ? -0.089 -15.520 -7.602 1.00 97.44 219 LEU A CA 1
ATOM 1624 C C . LEU A 1 219 ? 1.259 -16.073 -7.127 1.00 97.44 219 LEU A C 1
ATOM 1626 O O . LEU A 1 219 ? 2.284 -15.771 -7.737 1.00 97.44 219 LEU A O 1
ATOM 1630 N N . ASP A 1 220 ? 1.272 -16.913 -6.089 1.00 96.56 220 ASP A N 1
ATOM 1631 C CA . ASP A 1 220 ? 2.519 -17.379 -5.475 1.00 96.56 220 ASP A CA 1
ATOM 1632 C C . ASP A 1 220 ? 3.347 -18.205 -6.476 1.00 96.56 220 ASP A C 1
ATOM 1634 O O . ASP A 1 220 ? 4.577 -18.134 -6.501 1.00 96.56 220 ASP A O 1
ATOM 1638 N N . ALA A 1 221 ? 2.686 -18.975 -7.346 1.00 97.88 221 ALA A N 1
ATOM 1639 C CA . ALA A 1 221 ? 3.354 -19.722 -8.409 1.00 97.88 221 ALA A CA 1
ATOM 1640 C C . ALA A 1 221 ? 3.934 -18.800 -9.494 1.00 97.88 221 ALA A C 1
ATOM 1642 O O . ALA A 1 221 ? 5.064 -19.022 -9.934 1.00 97.88 221 ALA A O 1
ATOM 1643 N N . ARG A 1 222 ? 3.196 -17.755 -9.891 1.00 98.00 222 ARG A N 1
ATOM 1644 C CA . ARG A 1 222 ? 3.634 -16.783 -10.908 1.00 98.00 222 ARG A CA 1
ATOM 1645 C C . ARG A 1 222 ? 4.838 -15.970 -10.437 1.00 98.00 222 ARG A C 1
ATOM 1647 O O . ARG A 1 222 ? 5.823 -15.871 -11.165 1.00 98.00 222 ARG A O 1
ATOM 1654 N N . LEU A 1 223 ? 4.808 -15.467 -9.201 1.00 98.12 223 LEU A N 1
ATOM 1655 C CA . LEU A 1 223 ? 5.926 -14.709 -8.627 1.00 98.12 223 LEU A CA 1
ATOM 1656 C C . LEU A 1 223 ? 7.198 -15.561 -8.527 1.00 98.12 223 LEU A C 1
ATOM 1658 O O . LEU A 1 223 ? 8.251 -15.130 -8.989 1.00 98.12 223 LEU A O 1
ATOM 1662 N N . ARG A 1 224 ? 7.097 -16.805 -8.034 1.00 97.94 224 ARG A N 1
ATOM 1663 C CA . ARG A 1 224 ? 8.245 -17.733 -7.992 1.00 97.94 224 ARG A CA 1
ATOM 1664 C C . A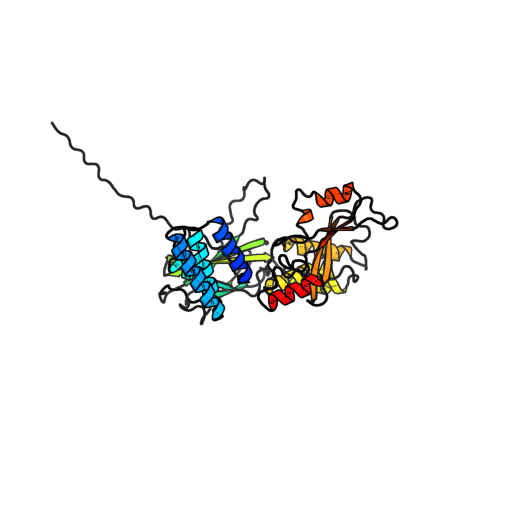RG A 1 224 ? 8.824 -18.020 -9.379 1.00 97.94 224 ARG A C 1
ATOM 1666 O O . ARG A 1 224 ? 10.043 -18.143 -9.526 1.00 97.94 224 ARG A O 1
ATOM 1673 N N . ALA A 1 225 ? 7.968 -18.149 -10.395 1.00 98.31 225 ALA A N 1
ATOM 1674 C CA . ALA A 1 225 ? 8.408 -18.370 -11.769 1.00 98.31 225 ALA A CA 1
ATOM 1675 C C . ALA A 1 225 ? 9.186 -17.161 -12.314 1.00 98.31 225 ALA A C 1
ATOM 1677 O O . ALA A 1 225 ? 10.255 -17.351 -12.894 1.00 98.31 225 ALA A O 1
ATOM 1678 N N . LEU A 1 226 ? 8.701 -15.938 -12.073 1.00 98.44 226 LEU A N 1
ATOM 1679 C CA . LEU A 1 226 ? 9.392 -14.700 -12.447 1.00 98.44 226 LEU A CA 1
ATOM 1680 C C . LEU A 1 226 ? 10.752 -14.566 -11.748 1.00 98.44 226 LEU A C 1
ATOM 1682 O O . LEU A 1 226 ? 11.760 -14.358 -12.420 1.00 98.44 226 LEU A O 1
ATOM 1686 N N . GLU A 1 227 ? 10.811 -14.763 -10.429 1.00 96.75 227 GLU A N 1
ATOM 1687 C CA . GLU A 1 227 ? 12.062 -14.696 -9.657 1.00 96.75 227 GLU A CA 1
ATOM 1688 C C . GLU A 1 227 ? 13.110 -15.690 -10.168 1.00 96.75 227 GLU A C 1
ATOM 1690 O O . GLU A 1 227 ? 14.276 -15.341 -10.353 1.00 96.75 227 GLU A O 1
ATOM 1695 N N . THR A 1 228 ? 12.689 -16.927 -10.446 1.00 97.50 228 THR A N 1
ATOM 1696 C CA . THR A 1 228 ? 13.573 -17.966 -10.990 1.00 97.50 228 THR A CA 1
ATOM 1697 C C . THR A 1 228 ? 14.053 -17.596 -12.394 1.00 97.50 228 THR A C 1
ATOM 1699 O O . THR A 1 228 ? 15.236 -17.719 -12.716 1.00 97.50 228 THR A O 1
ATOM 1702 N N . ALA A 1 229 ? 13.143 -17.118 -13.244 1.00 97.31 229 ALA A N 1
ATOM 1703 C CA . ALA A 1 229 ? 13.443 -16.787 -14.628 1.00 97.31 229 ALA A CA 1
ATOM 1704 C C . ALA A 1 229 ? 14.295 -15.515 -14.772 1.00 97.31 229 ALA A C 1
ATOM 1706 O O . ALA A 1 229 ? 15.037 -15.400 -15.749 1.00 97.31 229 ALA A O 1
ATOM 1707 N N . ALA A 1 230 ? 14.267 -14.598 -13.801 1.00 96.69 230 ALA A N 1
ATOM 1708 C CA . ALA A 1 230 ? 15.093 -13.391 -13.805 1.00 96.69 230 ALA A CA 1
ATOM 1709 C C . ALA A 1 230 ? 16.599 -13.706 -13.907 1.00 96.69 230 ALA A C 1
ATOM 1711 O O . ALA A 1 230 ? 17.344 -12.964 -14.541 1.00 96.69 230 ALA A O 1
ATOM 1712 N N . ALA A 1 231 ? 17.068 -14.840 -13.376 1.00 95.31 231 ALA A N 1
ATOM 1713 C CA . ALA A 1 231 ? 18.467 -15.260 -13.521 1.00 95.31 231 ALA A CA 1
ATOM 1714 C C . ALA A 1 231 ? 18.849 -15.664 -14.962 1.00 95.31 231 ALA A C 1
ATOM 1716 O O . ALA A 1 231 ? 20.032 -15.686 -15.304 1.00 95.31 231 ALA A O 1
ATOM 1717 N N . THR A 1 232 ? 17.861 -15.972 -15.808 1.00 95.94 232 THR A N 1
ATOM 1718 C CA . THR A 1 232 ? 18.056 -16.481 -17.178 1.00 95.94 232 THR A CA 1
ATOM 1719 C C . THR A 1 232 ? 18.122 -15.382 -18.241 1.00 95.94 232 THR A C 1
ATOM 1721 O O . THR A 1 232 ? 18.518 -15.650 -19.376 1.00 95.94 232 THR A O 1
ATOM 1724 N N . VAL A 1 233 ? 17.762 -14.143 -17.888 1.00 97.25 233 VAL A N 1
ATOM 1725 C CA . VAL A 1 233 ? 17.833 -12.979 -18.784 1.00 97.25 233 VAL A CA 1
ATOM 1726 C C . VAL A 1 233 ? 19.124 -12.180 -18.570 1.00 97.25 233 VAL A C 1
ATOM 1728 O O . VAL A 1 233 ? 19.850 -12.352 -17.581 1.00 97.25 233 VAL A O 1
ATOM 1731 N N . ILE A 1 234 ? 19.431 -11.291 -19.519 1.00 97.25 234 ILE A N 1
ATOM 1732 C CA . ILE A 1 234 ? 20.597 -10.402 -19.440 1.00 97.25 234 ILE A CA 1
ATOM 1733 C C . ILE A 1 234 ? 20.526 -9.499 -18.201 1.00 97.25 234 ILE A C 1
ATOM 1735 O O . ILE A 1 234 ? 19.440 -9.142 -17.746 1.00 97.25 234 ILE A O 1
ATOM 1739 N N . ALA A 1 235 ? 21.687 -9.091 -17.677 1.00 96.19 235 ALA A N 1
ATOM 1740 C CA . ALA A 1 235 ? 21.794 -8.344 -16.419 1.00 96.19 235 ALA A CA 1
ATOM 1741 C C . ALA A 1 235 ? 20.883 -7.101 -16.355 1.00 96.19 235 ALA A C 1
ATOM 1743 O O . ALA A 1 235 ? 20.187 -6.915 -15.363 1.00 96.19 235 ALA A O 1
ATOM 1744 N N . GLY A 1 236 ? 20.824 -6.314 -17.435 1.00 95.56 236 GLY A N 1
ATOM 1745 C CA . GLY A 1 236 ? 20.034 -5.077 -17.504 1.00 95.56 236 GLY A CA 1
ATOM 1746 C C . GLY A 1 236 ? 18.510 -5.251 -17.541 1.00 95.56 236 GLY A C 1
ATOM 1747 O O . GLY A 1 236 ? 17.812 -4.247 -17.578 1.00 95.56 236 GLY A O 1
ATOM 1748 N N . VAL A 1 237 ? 18.001 -6.488 -17.557 1.00 98.00 237 VAL A N 1
ATOM 1749 C CA . VAL A 1 237 ? 16.558 -6.809 -17.611 1.00 98.00 237 VAL A CA 1
ATOM 1750 C C . VAL A 1 237 ? 16.102 -7.583 -16.367 1.00 98.00 237 VAL A C 1
ATOM 1752 O O . VAL A 1 237 ? 14.911 -7.762 -16.131 1.00 98.00 237 VAL A O 1
ATOM 1755 N N . ARG A 1 238 ? 17.035 -8.056 -15.529 1.00 97.81 238 ARG A N 1
ATOM 1756 C CA . ARG A 1 238 ? 16.706 -8.910 -14.372 1.00 97.81 238 ARG A CA 1
ATOM 1757 C C . ARG A 1 238 ? 15.771 -8.218 -13.388 1.00 97.81 238 ARG A C 1
ATOM 1759 O O . ARG A 1 238 ? 14.834 -8.845 -12.906 1.00 97.81 238 ARG A O 1
ATOM 1766 N N . ALA A 1 239 ? 16.030 -6.940 -13.114 1.00 98.25 239 ALA A N 1
ATOM 1767 C CA . ALA A 1 239 ? 15.210 -6.124 -12.228 1.00 98.25 239 ALA A CA 1
ATOM 1768 C C . ALA A 1 239 ? 13.781 -5.971 -12.772 1.00 98.25 239 ALA A C 1
ATOM 1770 O O . ALA A 1 239 ? 12.835 -6.166 -12.020 1.00 98.25 239 ALA A O 1
ATOM 1771 N N . ASP A 1 240 ? 13.628 -5.747 -14.081 1.00 98.44 240 ASP A N 1
ATOM 1772 C CA . ASP A 1 240 ? 12.315 -5.615 -14.726 1.00 98.44 240 ASP A CA 1
ATOM 1773 C C . ASP A 1 240 ? 11.461 -6.890 -14.592 1.00 98.44 240 ASP A C 1
ATOM 1775 O O . ASP A 1 240 ? 10.244 -6.823 -14.462 1.00 98.44 240 ASP A O 1
ATOM 1779 N N . VAL A 1 241 ? 12.095 -8.068 -14.588 1.00 98.50 241 VAL A N 1
ATOM 1780 C CA . VAL A 1 241 ? 11.406 -9.357 -14.392 1.00 98.50 241 VAL A CA 1
ATOM 1781 C C . VAL A 1 241 ? 11.117 -9.632 -12.910 1.00 98.50 241 VAL A C 1
ATOM 1783 O O . VAL A 1 241 ? 10.073 -10.190 -12.576 1.00 98.50 241 VAL A O 1
ATOM 1786 N N . ALA A 1 242 ? 12.036 -9.271 -12.012 1.00 98.12 242 ALA A N 1
ATOM 1787 C CA . ALA A 1 242 ? 11.942 -9.585 -10.584 1.00 98.12 242 ALA A CA 1
ATOM 1788 C C . ALA A 1 242 ? 11.079 -8.599 -9.777 1.00 98.12 242 ALA A C 1
ATOM 1790 O O . ALA A 1 242 ? 10.639 -8.939 -8.675 1.00 98.12 242 ALA A O 1
ATOM 1791 N N . TYR A 1 243 ? 10.842 -7.397 -10.308 1.00 98.31 243 TYR A N 1
ATOM 1792 C CA . TYR A 1 243 ? 10.190 -6.292 -9.609 1.00 98.31 243 TYR A CA 1
ATOM 1793 C C . TYR A 1 243 ? 8.886 -6.655 -8.888 1.00 98.31 243 TYR A C 1
ATOM 1795 O O . TYR A 1 243 ? 8.832 -6.442 -7.675 1.00 98.31 243 TYR A O 1
ATOM 1803 N N . PRO A 1 244 ? 7.854 -7.245 -9.530 1.00 98.19 244 PRO A N 1
ATOM 1804 C CA . PRO A 1 244 ? 6.583 -7.458 -8.843 1.00 98.19 244 PRO A CA 1
ATOM 1805 C C . PRO A 1 244 ? 6.723 -8.389 -7.637 1.00 98.19 244 PRO A C 1
ATOM 1807 O O . PRO A 1 244 ? 6.066 -8.184 -6.617 1.00 98.19 244 PRO A O 1
ATOM 1810 N N . ALA A 1 245 ? 7.609 -9.385 -7.712 1.00 97.94 245 ALA A N 1
ATOM 1811 C CA . ALA A 1 245 ? 7.856 -10.290 -6.599 1.00 97.94 245 ALA A CA 1
ATOM 1812 C C . ALA A 1 245 ? 8.577 -9.587 -5.439 1.00 97.94 245 ALA A C 1
ATOM 1814 O O . ALA A 1 245 ? 8.189 -9.765 -4.281 1.00 97.94 245 ALA A O 1
ATOM 1815 N N . ASP A 1 246 ? 9.577 -8.749 -5.730 1.00 97.56 246 ASP A N 1
ATOM 1816 C CA . ASP A 1 246 ? 10.267 -7.977 -4.695 1.00 97.56 246 ASP A CA 1
A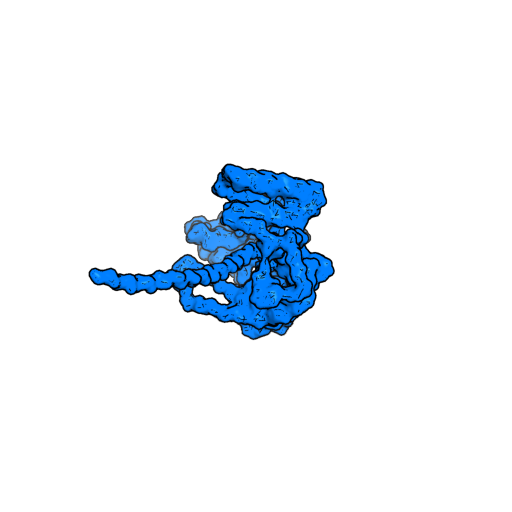TOM 1817 C C . ASP A 1 246 ? 9.357 -6.914 -4.058 1.00 97.56 246 ASP A C 1
ATOM 1819 O O . ASP A 1 246 ? 9.274 -6.828 -2.829 1.00 97.56 246 ASP A O 1
ATOM 1823 N N . TYR A 1 247 ? 8.591 -6.177 -4.866 1.00 95.88 247 TYR A N 1
ATOM 1824 C CA . TYR A 1 247 ? 7.636 -5.177 -4.391 1.00 95.88 247 TYR A CA 1
ATOM 1825 C C . TYR A 1 247 ? 6.588 -5.806 -3.467 1.00 95.88 247 TYR A C 1
ATOM 1827 O O . TYR A 1 247 ? 6.435 -5.389 -2.317 1.00 95.88 247 TYR A O 1
ATOM 1835 N N . ILE A 1 248 ? 5.918 -6.876 -3.917 1.00 95.88 248 ILE A N 1
ATOM 1836 C CA . ILE A 1 248 ? 4.897 -7.586 -3.130 1.00 95.88 248 ILE A CA 1
ATOM 1837 C C . ILE A 1 248 ? 5.486 -8.144 -1.831 1.00 95.88 248 ILE A C 1
ATOM 1839 O O . ILE A 1 248 ? 4.849 -8.079 -0.777 1.00 95.88 248 ILE A O 1
ATOM 1843 N N . ARG A 1 249 ? 6.723 -8.649 -1.861 1.00 93.69 249 ARG A N 1
ATOM 1844 C CA . ARG A 1 249 ? 7.419 -9.113 -0.656 1.00 93.69 249 ARG A CA 1
ATOM 1845 C C . ARG A 1 249 ? 7.652 -7.973 0.336 1.00 93.69 249 ARG A C 1
ATOM 1847 O O . ARG A 1 249 ? 7.458 -8.170 1.536 1.00 93.69 249 ARG A O 1
ATOM 1854 N N . ASN A 1 250 ? 8.058 -6.793 -0.131 1.00 90.19 250 ASN A N 1
ATOM 1855 C CA . ASN A 1 250 ? 8.254 -5.621 0.723 1.00 90.19 250 ASN A CA 1
ATOM 1856 C C . ASN A 1 250 ? 6.922 -5.068 1.264 1.00 90.19 250 ASN A C 1
ATOM 1858 O O . ASN A 1 250 ? 6.872 -4.670 2.433 1.00 90.19 250 ASN A O 1
ATOM 1862 N N . VAL A 1 251 ? 5.841 -5.132 0.479 1.00 90.19 251 VAL A N 1
ATOM 1863 C CA . VAL A 1 251 ? 4.473 -4.827 0.930 1.00 90.19 251 VAL A CA 1
ATOM 1864 C C . VAL A 1 251 ? 4.042 -5.776 2.049 1.00 90.19 251 VAL A C 1
ATOM 1866 O O . VAL A 1 251 ? 3.676 -5.328 3.132 1.00 90.19 251 VAL A O 1
ATOM 1869 N N . ASN A 1 252 ? 4.143 -7.088 1.828 1.00 87.69 252 ASN A N 1
ATOM 1870 C CA . ASN A 1 252 ? 3.726 -8.105 2.797 1.00 87.69 252 ASN A CA 1
ATOM 1871 C C . ASN A 1 252 ? 4.562 -8.058 4.092 1.00 87.69 252 ASN A C 1
ATOM 1873 O O . ASN A 1 252 ? 4.045 -8.279 5.181 1.00 87.69 252 ASN A O 1
ATOM 1877 N N . ARG A 1 253 ? 5.840 -7.661 4.012 1.00 83.00 253 ARG A N 1
ATOM 1878 C CA . ARG A 1 253 ? 6.694 -7.395 5.189 1.00 83.00 253 ARG A CA 1
ATOM 1879 C C . ARG A 1 253 ? 6.370 -6.082 5.917 1.00 83.00 253 ARG A C 1
ATOM 1881 O O . ARG A 1 253 ? 7.064 -5.745 6.876 1.00 83.00 253 ARG A O 1
ATOM 1888 N N . GLY A 1 254 ? 5.391 -5.307 5.447 1.00 78.19 254 GLY A N 1
ATOM 1889 C CA . GLY A 1 254 ? 5.025 -4.005 6.008 1.00 78.19 254 GLY A CA 1
ATOM 1890 C C . GLY A 1 254 ? 6.106 -2.930 5.854 1.00 78.19 254 GLY A C 1
ATOM 1891 O O . GLY A 1 254 ? 6.086 -1.940 6.585 1.00 78.19 254 GLY A O 1
ATOM 1892 N N . ARG A 1 255 ? 7.071 -3.116 4.940 1.00 80.19 255 ARG A N 1
ATOM 1893 C CA . ARG A 1 255 ? 8.145 -2.138 4.679 1.00 80.19 255 ARG A CA 1
ATOM 1894 C C . ARG A 1 255 ? 7.650 -0.966 3.840 1.00 80.19 255 ARG A C 1
ATOM 1896 O O . ARG A 1 255 ? 8.130 0.151 4.021 1.00 80.19 255 ARG A O 1
ATOM 1903 N N . ILE A 1 256 ? 6.705 -1.238 2.942 1.00 83.69 256 ILE A N 1
ATOM 1904 C CA . ILE A 1 256 ? 6.029 -0.267 2.080 1.00 83.69 256 ILE A CA 1
ATOM 1905 C C . ILE A 1 256 ? 4.525 -0.560 2.046 1.00 83.69 256 ILE A C 1
ATOM 1907 O O . ILE A 1 256 ? 4.090 -1.663 2.368 1.00 83.69 256 ILE A O 1
ATOM 1911 N N . GLY A 1 257 ? 3.722 0.437 1.679 1.00 82.69 257 GLY A N 1
ATOM 1912 C CA . GLY A 1 257 ? 2.310 0.223 1.351 1.00 82.69 257 GLY A CA 1
ATOM 1913 C C . GLY A 1 257 ? 2.147 -0.216 -0.103 1.00 82.69 257 GLY A C 1
ATOM 1914 O O . GLY A 1 257 ? 3.033 0.035 -0.909 1.00 82.69 257 GLY A O 1
ATOM 1915 N N . LEU A 1 258 ? 0.999 -0.810 -0.445 1.00 85.19 258 LEU A N 1
ATOM 1916 C CA . LEU A 1 258 ? 0.681 -1.187 -1.831 1.00 85.19 258 LEU A CA 1
ATOM 1917 C C . LEU A 1 258 ? 0.524 0.033 -2.764 1.00 85.19 258 LEU A C 1
ATOM 1919 O O . LEU A 1 258 ? 0.761 -0.073 -3.957 1.00 85.19 258 LEU A O 1
ATOM 1923 N N . GLN A 1 259 ? 0.128 1.191 -2.222 1.00 83.62 259 GLN A N 1
ATOM 1924 C CA . GLN A 1 259 ? -0.059 2.441 -2.972 1.00 83.62 259 GLN A CA 1
ATOM 1925 C C . GLN A 1 259 ? -0.901 2.246 -4.251 1.00 83.62 259 GLN A C 1
ATOM 1927 O O . GLN A 1 259 ? -2.021 1.737 -4.172 1.00 83.62 259 GLN A O 1
ATOM 1932 N N . THR A 1 260 ? -0.383 2.677 -5.401 1.00 84.19 260 THR A N 1
ATOM 1933 C CA . THR A 1 260 ? -0.992 2.584 -6.733 1.00 84.19 260 THR A CA 1
ATOM 1934 C C . THR A 1 260 ? -0.639 1.292 -7.475 1.00 84.19 260 THR A C 1
ATOM 1936 O O . THR A 1 260 ? -1.155 1.081 -8.570 1.00 84.19 260 THR A O 1
ATOM 1939 N N . PHE A 1 261 ? 0.182 0.411 -6.889 1.00 89.94 261 PHE A N 1
ATOM 1940 C CA . PHE A 1 261 ? 0.649 -0.821 -7.524 1.00 89.94 261 PHE A CA 1
ATOM 1941 C C . PHE A 1 261 ? -0.520 -1.747 -7.883 1.00 89.94 261 PHE A C 1
ATOM 1943 O O . PHE A 1 261 ? -1.259 -2.228 -7.013 1.00 89.94 261 PHE A O 1
ATOM 1950 N N . ASN A 1 262 ? -0.678 -2.033 -9.177 1.00 92.56 262 ASN A N 1
ATOM 1951 C CA . ASN A 1 262 ? -1.697 -2.950 -9.672 1.00 92.56 262 ASN A CA 1
ATOM 1952 C C . ASN A 1 262 ? -1.100 -4.343 -9.883 1.00 92.56 262 ASN A C 1
ATOM 1954 O O . ASN A 1 262 ? -0.502 -4.624 -10.914 1.00 92.56 262 ASN A O 1
ATOM 1958 N N . VAL A 1 263 ? -1.329 -5.239 -8.922 1.00 95.00 263 VAL A N 1
ATOM 1959 C CA . VAL A 1 263 ? -0.754 -6.596 -8.908 1.00 95.00 263 VAL A CA 1
ATOM 1960 C C . VAL A 1 263 ? -0.922 -7.335 -10.240 1.00 95.00 263 VAL A C 1
ATOM 1962 O O . VAL A 1 263 ? 0.039 -7.911 -10.740 1.00 95.00 263 VAL A O 1
ATOM 1965 N N . GLY A 1 264 ? -2.115 -7.307 -10.836 1.00 94.75 264 GLY A N 1
ATOM 1966 C CA . GLY A 1 264 ? -2.378 -7.999 -12.095 1.00 94.75 264 GLY A CA 1
ATOM 1967 C C . GLY A 1 264 ? -1.592 -7.412 -13.267 1.00 94.75 264 GLY A C 1
ATOM 1968 O O . GLY A 1 264 ? -0.979 -8.166 -14.025 1.00 94.75 264 GLY A O 1
ATOM 1969 N N . THR A 1 265 ? -1.593 -6.082 -13.392 1.00 95.38 265 THR A N 1
ATOM 1970 C CA . THR A 1 265 ? -0.866 -5.363 -14.448 1.00 95.38 265 THR A CA 1
ATOM 1971 C C . THR A 1 265 ? 0.640 -5.566 -14.327 1.00 95.38 265 THR A C 1
ATOM 1973 O O . THR A 1 265 ? 1.277 -5.918 -15.314 1.00 95.38 265 THR A O 1
ATOM 1976 N N . GLU A 1 266 ? 1.193 -5.416 -13.126 1.00 97.19 266 GLU A N 1
ATOM 1977 C CA . GLU A 1 266 ? 2.637 -5.473 -12.876 1.00 97.19 266 GLU A CA 1
ATOM 1978 C C . GLU A 1 266 ? 3.209 -6.875 -13.097 1.00 97.19 266 GLU A C 1
ATOM 1980 O O . GLU A 1 266 ? 4.240 -7.056 -13.746 1.00 97.19 266 GLU A O 1
ATOM 1985 N N . VAL A 1 267 ? 2.493 -7.909 -12.641 1.00 98.38 267 VAL A N 1
ATOM 1986 C CA . VAL A 1 267 ? 2.892 -9.298 -12.907 1.00 98.38 267 VAL A CA 1
ATOM 1987 C C . VAL A 1 267 ? 2.819 -9.601 -14.407 1.00 98.38 267 VAL A C 1
ATOM 1989 O O . VAL A 1 267 ? 3.744 -10.202 -14.951 1.00 98.38 267 VAL A O 1
ATOM 1992 N N . ALA A 1 268 ? 1.765 -9.157 -15.100 1.00 98.12 268 ALA A N 1
ATOM 1993 C CA . ALA A 1 268 ? 1.643 -9.354 -16.545 1.00 98.12 268 ALA A CA 1
ATOM 1994 C C . ALA A 1 268 ? 2.722 -8.592 -17.339 1.00 98.12 268 ALA A C 1
ATOM 1996 O O . ALA A 1 268 ? 3.240 -9.110 -18.331 1.00 98.12 268 ALA A O 1
ATOM 1997 N N . ALA A 1 269 ? 3.092 -7.384 -16.904 1.00 97.94 269 ALA A N 1
ATOM 1998 C CA . ALA A 1 269 ? 4.157 -6.594 -17.511 1.00 97.94 269 ALA A CA 1
ATOM 1999 C C . ALA A 1 269 ? 5.516 -7.299 -17.381 1.00 97.94 269 ALA A C 1
ATOM 2001 O O . ALA A 1 269 ? 6.216 -7.466 -18.384 1.00 97.94 269 ALA A O 1
ATOM 2002 N N . ALA A 1 270 ? 5.851 -7.806 -16.192 1.00 98.56 270 ALA A N 1
ATOM 2003 C CA . ALA A 1 270 ? 7.072 -8.580 -15.971 1.00 98.56 270 ALA A CA 1
ATOM 2004 C C . ALA A 1 270 ? 7.103 -9.883 -16.796 1.00 98.56 270 ALA A C 1
ATOM 2006 O O . ALA A 1 270 ? 8.128 -10.223 -17.392 1.00 98.56 270 ALA A O 1
ATOM 2007 N N . GLU A 1 271 ? 5.973 -10.594 -16.901 1.00 98.62 271 GLU A N 1
ATOM 2008 C CA . GLU A 1 271 ? 5.835 -11.783 -17.758 1.00 98.62 271 GLU A CA 1
ATOM 2009 C C . GLU A 1 271 ? 6.061 -11.444 -19.245 1.00 98.62 271 GLU A C 1
ATOM 2011 O O . GLU A 1 271 ? 6.732 -12.195 -19.963 1.00 98.62 271 GLU A O 1
ATOM 2016 N N . ALA A 1 272 ? 5.564 -10.294 -19.714 1.00 98.31 272 ALA A N 1
ATOM 2017 C CA . ALA A 1 272 ? 5.778 -9.819 -21.080 1.00 98.31 272 ALA A CA 1
ATOM 2018 C C . ALA A 1 272 ? 7.245 -9.434 -21.344 1.00 98.31 272 ALA A C 1
ATOM 2020 O O . ALA A 1 272 ? 7.797 -9.795 -22.389 1.00 98.31 272 ALA A O 1
ATOM 2021 N N . VAL A 1 273 ? 7.902 -8.761 -20.392 1.00 98.38 273 VAL A N 1
ATOM 2022 C CA . VAL A 1 273 ? 9.339 -8.450 -20.461 1.00 98.38 273 VAL A CA 1
ATOM 2023 C C . VAL A 1 273 ? 10.160 -9.735 -20.536 1.00 98.38 273 VAL A C 1
ATOM 2025 O O . VAL A 1 273 ? 11.004 -9.874 -21.424 1.00 98.38 273 VAL A O 1
ATOM 2028 N N . LEU A 1 274 ? 9.872 -10.711 -19.670 1.00 98.38 274 LEU A N 1
ATOM 2029 C CA . LEU A 1 274 ? 10.527 -12.018 -19.685 1.00 98.38 274 LEU A CA 1
ATOM 2030 C C . LEU A 1 274 ? 10.357 -12.724 -21.039 1.00 98.38 274 LEU A C 1
ATOM 2032 O O . LEU A 1 274 ? 11.318 -13.271 -21.586 1.00 98.38 274 LEU A O 1
ATOM 2036 N N . ALA A 1 275 ? 9.150 -12.701 -21.609 1.00 98.06 275 ALA A N 1
ATOM 2037 C CA . ALA A 1 275 ? 8.885 -13.297 -22.914 1.00 98.06 275 ALA A CA 1
ATOM 2038 C C . ALA A 1 275 ? 9.690 -12.624 -24.040 1.00 98.06 275 ALA A C 1
ATOM 2040 O O . ALA A 1 275 ? 10.226 -13.322 -24.905 1.00 98.06 275 ALA A O 1
ATOM 2041 N N . ALA A 1 276 ? 9.809 -11.295 -24.014 1.00 97.56 276 ALA A N 1
ATOM 2042 C CA . ALA A 1 276 ? 10.554 -10.524 -25.006 1.00 97.56 276 ALA A CA 1
ATOM 2043 C C . ALA A 1 276 ? 12.085 -10.644 -24.849 1.00 97.56 276 ALA A C 1
ATOM 2045 O O . ALA A 1 276 ? 12.812 -10.556 -25.839 1.00 97.56 276 ALA A O 1
ATOM 2046 N N . ALA A 1 277 ? 12.573 -10.915 -23.635 1.00 97.00 277 ALA A N 1
ATOM 2047 C CA . ALA A 1 277 ? 13.993 -11.094 -23.326 1.00 97.00 277 ALA A CA 1
ATOM 2048 C C . ALA A 1 277 ? 14.558 -12.483 -23.701 1.00 97.00 277 ALA A C 1
ATOM 2050 O O . ALA A 1 277 ? 15.767 -12.724 -23.592 1.00 97.00 277 ALA A O 1
ATOM 2051 N N . LYS A 1 278 ? 13.709 -13.416 -24.162 1.00 91.81 278 LYS A N 1
ATOM 2052 C CA . LYS A 1 278 ? 14.119 -14.770 -24.575 1.00 91.81 278 LYS A CA 1
ATOM 2053 C C . LYS A 1 278 ? 15.281 -14.740 -25.575 1.00 91.81 278 LYS A C 1
ATOM 2055 O O . LYS A 1 278 ? 15.292 -13.965 -26.532 1.00 91.81 278 LYS A O 1
ATOM 2060 N N . GLY A 1 279 ? 16.242 -15.643 -25.373 1.00 90.31 279 GLY A N 1
ATOM 2061 C CA . GLY A 1 279 ? 17.436 -15.747 -26.217 1.00 90.31 279 GLY A CA 1
ATOM 2062 C C . GLY A 1 279 ? 18.470 -14.641 -25.983 1.00 90.31 279 GLY A C 1
ATOM 2063 O O . GLY A 1 279 ? 19.267 -14.373 -26.875 1.00 90.31 279 GLY A O 1
ATOM 2064 N N . GLY A 1 280 ? 18.448 -13.985 -24.816 1.00 92.38 280 GLY A N 1
ATOM 2065 C CA . GLY A 1 280 ? 19.426 -12.956 -24.445 1.00 92.38 280 GLY A CA 1
ATOM 2066 C C . GLY A 1 280 ? 19.174 -11.589 -25.086 1.00 92.38 280 GLY A C 1
ATOM 2067 O O . GLY A 1 280 ? 20.095 -10.782 -25.196 1.00 92.38 280 GLY A O 1
ATOM 2068 N N . LYS A 1 281 ? 17.945 -11.330 -25.540 1.00 95.00 281 LYS A N 1
ATOM 2069 C CA . LYS A 1 281 ? 17.562 -10.049 -26.142 1.00 95.00 281 LYS A CA 1
ATOM 2070 C C . LYS A 1 281 ? 17.318 -8.999 -25.062 1.00 95.00 281 LYS A C 1
ATOM 2072 O O . LYS A 1 281 ? 16.832 -9.312 -23.979 1.00 95.00 281 LYS A O 1
ATOM 2077 N N . ASP A 1 282 ? 17.607 -7.748 -25.398 1.00 96.38 282 ASP A N 1
ATOM 2078 C CA . ASP A 1 282 ? 17.183 -6.591 -24.613 1.00 96.38 282 ASP A CA 1
ATOM 2079 C C . ASP A 1 282 ? 15.856 -6.059 -25.190 1.00 96.38 282 ASP A C 1
ATOM 2081 O O . ASP A 1 282 ? 15.865 -5.519 -26.303 1.00 96.38 282 ASP A O 1
ATOM 2085 N N . PRO A 1 283 ? 14.721 -6.208 -24.481 1.00 96.50 283 PRO A N 1
ATOM 2086 C CA . PRO A 1 283 ? 13.417 -5.758 -24.960 1.00 96.50 283 PRO A CA 1
ATOM 2087 C C . PRO A 1 283 ? 13.255 -4.230 -24.954 1.00 96.50 283 PRO A C 1
ATOM 2089 O O . PRO A 1 283 ? 12.286 -3.718 -25.513 1.00 96.50 283 PRO A O 1
ATOM 2092 N N . PHE A 1 284 ? 14.188 -3.490 -24.351 1.00 96.50 284 PHE A N 1
ATOM 2093 C CA . PHE A 1 284 ? 14.159 -2.030 -24.279 1.00 96.50 284 PHE A CA 1
ATOM 2094 C C . PHE A 1 284 ? 15.128 -1.363 -25.258 1.00 96.50 284 PHE A C 1
ATOM 2096 O O . PHE A 1 284 ? 15.078 -0.145 -25.441 1.00 96.50 284 PHE A O 1
ATOM 2103 N N . LYS A 1 285 ? 15.996 -2.133 -25.924 1.00 94.69 285 LYS A N 1
ATOM 2104 C CA . LYS A 1 285 ? 16.964 -1.588 -26.879 1.00 94.69 285 LYS A CA 1
ATOM 2105 C C . LYS A 1 285 ? 16.254 -0.881 -28.036 1.00 94.69 285 LYS A C 1
ATOM 2107 O O . LYS A 1 285 ? 15.551 -1.507 -28.823 1.00 94.69 285 LYS A O 1
ATOM 2112 N N . GLY A 1 286 ? 16.491 0.426 -28.157 1.00 93.12 286 GLY A N 1
ATOM 2113 C CA . GLY A 1 286 ? 15.886 1.270 -29.193 1.00 93.12 286 GLY A CA 1
ATOM 2114 C C . GLY A 1 286 ? 14.402 1.579 -28.972 1.00 93.12 286 GLY A C 1
ATOM 2115 O O . GLY A 1 286 ? 13.764 2.125 -29.870 1.00 93.12 286 GLY A O 1
ATOM 2116 N N . ARG A 1 287 ? 13.840 1.236 -27.805 1.00 96.06 287 ARG A N 1
ATOM 2117 C CA . ARG A 1 287 ? 12.450 1.544 -27.471 1.00 96.06 287 ARG A CA 1
ATOM 2118 C C . ARG A 1 287 ? 12.276 3.052 -27.290 1.00 96.06 287 ARG A C 1
ATOM 2120 O O . ARG A 1 287 ? 13.057 3.694 -26.592 1.00 96.06 287 ARG A O 1
ATOM 2127 N N . THR A 1 288 ? 11.230 3.590 -27.907 1.00 97.62 288 THR A N 1
ATOM 2128 C CA . THR A 1 288 ? 10.792 4.980 -27.752 1.00 97.62 288 THR A CA 1
ATOM 2129 C C . THR A 1 288 ? 9.419 5.043 -27.079 1.00 97.62 288 THR A C 1
ATOM 2131 O O . THR A 1 288 ? 8.735 4.025 -26.939 1.00 97.62 288 THR A O 1
ATOM 2134 N N . GLY A 1 289 ? 9.013 6.236 -26.655 1.00 97.94 289 GLY A N 1
ATOM 2135 C CA . GLY A 1 289 ? 7.774 6.494 -25.930 1.00 97.94 289 GLY A CA 1
ATOM 2136 C C . GLY A 1 289 ? 7.909 6.341 -24.416 1.00 97.94 289 GLY A C 1
ATOM 2137 O O . GLY A 1 289 ? 9.007 6.411 -23.868 1.00 97.94 289 GLY A O 1
ATOM 2138 N N . ASP A 1 290 ? 6.757 6.162 -23.774 1.00 97.75 290 ASP A N 1
ATOM 2139 C CA . ASP A 1 290 ? 6.579 6.006 -22.329 1.00 97.75 290 ASP A CA 1
ATOM 2140 C C . ASP A 1 290 ? 6.706 4.531 -21.927 1.00 97.75 290 ASP A C 1
ATOM 2142 O O . ASP A 1 290 ? 6.023 3.666 -22.493 1.00 97.75 290 ASP A O 1
ATOM 2146 N N . PHE A 1 291 ? 7.600 4.233 -20.987 1.00 97.06 291 PHE A N 1
ATOM 2147 C CA . PHE A 1 291 ? 7.703 2.912 -20.383 1.00 97.06 291 PHE A CA 1
ATOM 2148 C C . PHE A 1 291 ? 8.366 2.953 -19.007 1.00 97.06 291 PHE A C 1
ATOM 2150 O O . PHE A 1 291 ? 9.194 3.812 -18.714 1.00 97.06 291 PHE A O 1
ATOM 2157 N N . GLU A 1 292 ? 8.017 1.977 -18.179 1.00 97.12 292 GLU A N 1
ATOM 2158 C CA . GLU A 1 292 ? 8.660 1.740 -16.892 1.00 97.12 292 GLU A CA 1
ATOM 2159 C C . GLU A 1 292 ? 9.914 0.875 -17.053 1.00 97.12 292 GLU A C 1
ATOM 2161 O O . GLU A 1 292 ? 10.026 0.052 -17.975 1.00 97.12 292 GLU A O 1
ATOM 2166 N N . ARG A 1 293 ? 10.872 1.097 -16.158 1.00 97.88 293 ARG A N 1
ATOM 2167 C CA . ARG A 1 293 ? 12.096 0.326 -15.998 1.00 97.88 293 ARG A CA 1
ATOM 2168 C C . ARG A 1 293 ? 12.415 0.150 -14.517 1.00 97.88 293 ARG A C 1
ATOM 2170 O O . ARG A 1 293 ? 11.953 0.909 -13.671 1.00 97.88 293 ARG A O 1
ATOM 2177 N N . HIS A 1 294 ? 13.269 -0.823 -14.227 1.00 98.25 294 HIS A N 1
ATOM 2178 C CA . HIS A 1 294 ? 13.646 -1.172 -12.865 1.00 98.25 294 HIS A CA 1
ATOM 2179 C C . HIS A 1 294 ? 15.149 -1.373 -12.715 1.00 98.25 294 HIS A C 1
ATOM 2181 O O . HIS A 1 294 ? 15.835 -1.809 -13.643 1.00 98.25 294 HIS A O 1
ATOM 2187 N N . TYR A 1 295 ? 15.658 -1.125 -11.514 1.00 97.38 295 TYR A N 1
ATOM 2188 C CA . TYR A 1 295 ? 17.031 -1.449 -11.129 1.00 97.38 295 TYR A CA 1
ATOM 2189 C C . TYR A 1 295 ? 17.080 -2.008 -9.712 1.00 97.38 295 TYR A C 1
ATOM 2191 O O . TYR A 1 295 ? 16.169 -1.814 -8.914 1.00 97.38 295 TYR A O 1
ATOM 2199 N N . LEU A 1 296 ? 18.152 -2.732 -9.400 1.00 96.88 296 LEU A N 1
ATOM 2200 C CA . LEU A 1 296 ? 18.442 -3.136 -8.030 1.00 96.88 296 LEU A CA 1
ATOM 2201 C C . LEU A 1 296 ? 19.152 -1.979 -7.325 1.00 96.88 296 LEU A C 1
ATOM 2203 O O . LEU A 1 296 ? 20.248 -1.603 -7.738 1.00 96.88 296 LEU A O 1
ATOM 2207 N N . LEU A 1 297 ? 18.559 -1.453 -6.257 1.00 95.62 297 LEU A N 1
ATOM 2208 C CA . LEU A 1 297 ? 19.230 -0.506 -5.377 1.00 95.62 297 LEU A CA 1
ATOM 2209 C C . LEU A 1 297 ? 20.112 -1.269 -4.379 1.00 95.62 297 LEU A C 1
ATOM 2211 O O . LEU A 1 297 ? 19.632 -2.012 -3.511 1.00 95.62 297 LEU A O 1
ATOM 2215 N N . GLU A 1 298 ? 21.423 -1.085 -4.516 1.00 89.94 298 GLU A N 1
ATOM 2216 C CA . GLU A 1 298 ? 22.425 -1.688 -3.641 1.00 89.94 298 GLU A CA 1
ATOM 2217 C C . GLU A 1 298 ? 22.367 -1.079 -2.231 1.00 89.94 298 GLU A C 1
ATOM 2219 O O . GLU A 1 298 ? 22.202 0.125 -2.048 1.00 89.94 298 GLU A O 1
ATOM 2224 N N . GLY A 1 299 ? 22.494 -1.914 -1.197 1.00 88.12 299 GLY A N 1
ATOM 2225 C CA . GLY A 1 299 ? 22.319 -1.504 0.201 1.00 88.12 299 GLY A CA 1
ATOM 2226 C C . GLY A 1 299 ? 21.052 -2.099 0.816 1.00 88.12 299 GLY A C 1
ATOM 2227 O O . GLY A 1 299 ? 21.177 -3.038 1.604 1.00 88.12 299 GLY A O 1
ATOM 2228 N N . PRO A 1 300 ? 19.841 -1.615 0.470 1.00 89.38 300 PRO A N 1
ATOM 2229 C CA . PRO A 1 300 ? 18.600 -2.236 0.926 1.00 89.38 300 PRO A CA 1
ATOM 2230 C C . PRO A 1 300 ? 18.294 -3.556 0.197 1.00 89.38 300 PRO A C 1
ATOM 2232 O O . PRO A 1 300 ? 17.514 -4.354 0.720 1.00 89.38 300 PRO A O 1
ATOM 2235 N N . ASN A 1 301 ? 18.941 -3.815 -0.953 1.00 93.56 301 ASN A N 1
ATOM 2236 C CA . ASN A 1 301 ? 18.703 -4.981 -1.810 1.00 93.56 301 ASN A CA 1
ATOM 2237 C C . ASN A 1 301 ? 17.222 -5.078 -2.206 1.00 93.56 301 ASN A C 1
ATOM 2239 O O . ASN A 1 301 ? 16.548 -6.074 -1.931 1.00 93.56 301 ASN A O 1
ATOM 2243 N N . GLU A 1 302 ? 16.736 -3.994 -2.806 1.00 95.19 302 GLU A N 1
ATOM 2244 C CA . GLU A 1 302 ? 15.355 -3.835 -3.256 1.00 95.19 302 GLU A CA 1
ATOM 2245 C C . GLU A 1 302 ? 15.326 -3.389 -4.715 1.00 95.19 302 GLU A C 1
ATOM 2247 O O . GLU A 1 302 ? 16.208 -2.656 -5.170 1.00 95.19 302 GLU A O 1
ATOM 2252 N N . VAL A 1 303 ? 14.319 -3.851 -5.450 1.00 97.38 303 VAL A N 1
ATOM 2253 C CA . VAL A 1 303 ? 14.111 -3.454 -6.842 1.00 97.38 303 VAL A CA 1
ATOM 2254 C C . VAL A 1 303 ? 13.294 -2.166 -6.878 1.00 97.38 303 VAL A C 1
ATOM 2256 O O . VAL A 1 303 ? 12.166 -2.124 -6.390 1.00 97.38 303 VAL A O 1
ATOM 2259 N N . MET A 1 304 ? 13.871 -1.124 -7.469 1.00 96.50 304 MET A N 1
ATOM 2260 C CA . MET A 1 304 ? 13.310 0.219 -7.528 1.00 96.50 304 MET A CA 1
ATOM 2261 C C . MET A 1 304 ? 12.758 0.520 -8.924 1.00 96.50 304 MET A C 1
ATOM 2263 O O . MET A 1 304 ? 13.457 0.258 -9.911 1.00 96.50 304 MET A O 1
ATOM 2267 N N . PRO A 1 305 ? 11.529 1.059 -9.028 1.00 97.06 305 PRO A N 1
ATOM 2268 C CA . PRO A 1 305 ? 10.961 1.479 -10.297 1.00 97.06 305 PRO A CA 1
ATOM 2269 C C . PRO A 1 305 ? 11.409 2.898 -10.663 1.00 97.06 305 PRO A C 1
ATOM 2271 O O . PRO A 1 305 ? 11.666 3.756 -9.809 1.00 97.06 305 PRO A O 1
ATOM 2274 N N . TYR A 1 306 ? 11.470 3.150 -11.962 1.00 97.50 306 TYR A N 1
ATOM 2275 C CA . TYR A 1 306 ? 11.553 4.480 -12.541 1.00 97.50 306 TYR A CA 1
ATOM 2276 C C . TYR A 1 306 ? 10.836 4.488 -13.888 1.00 97.50 306 TYR A C 1
ATOM 2278 O O . TYR A 1 306 ? 10.865 3.515 -14.643 1.00 97.50 306 TYR A O 1
ATOM 2286 N N . ARG A 1 307 ? 10.214 5.613 -14.228 1.00 97.75 307 ARG A N 1
ATOM 2287 C CA . ARG A 1 307 ? 9.494 5.760 -15.494 1.00 97.75 307 ARG A CA 1
ATOM 2288 C C . ARG A 1 307 ? 10.262 6.654 -16.445 1.00 97.75 307 ARG A C 1
ATOM 2290 O O . ARG A 1 307 ? 10.852 7.650 -16.023 1.00 97.75 307 ARG A O 1
ATOM 2297 N N . VAL A 1 308 ? 10.287 6.293 -17.726 1.00 98.19 308 VAL A N 1
ATOM 2298 C CA . VAL A 1 308 ? 11.036 7.020 -18.753 1.00 98.19 308 VAL A CA 1
ATOM 2299 C C . VAL A 1 308 ? 10.174 7.398 -19.945 1.00 98.19 308 VAL A C 1
ATOM 2301 O O . VAL A 1 308 ? 9.293 6.653 -20.365 1.00 98.19 308 VAL A O 1
ATOM 2304 N N . TYR A 1 309 ? 10.478 8.558 -20.525 1.00 98.62 309 TYR A N 1
ATOM 2305 C CA . TYR A 1 309 ? 10.019 8.942 -21.851 1.00 98.62 309 TYR A CA 1
ATOM 2306 C C . TYR A 1 309 ? 11.214 9.132 -22.776 1.00 98.62 309 TYR A C 1
ATOM 2308 O O . TYR A 1 309 ? 12.099 9.950 -22.508 1.00 98.62 309 TYR A O 1
ATOM 2316 N N . VAL A 1 310 ? 11.211 8.411 -23.894 1.00 98.25 310 VAL A N 1
ATOM 2317 C CA . VAL A 1 310 ? 12.221 8.538 -24.947 1.00 98.25 310 VAL A CA 1
ATOM 2318 C C . VAL A 1 310 ? 11.555 9.106 -26.204 1.00 98.25 310 VAL A C 1
ATOM 2320 O O . VAL A 1 310 ? 10.674 8.441 -26.753 1.00 98.25 310 VAL A O 1
ATOM 2323 N N . PRO A 1 311 ? 11.952 10.293 -26.702 1.00 98.12 311 PRO A N 1
ATOM 2324 C CA . PRO A 1 311 ? 11.333 10.876 -27.886 1.00 98.12 311 PRO A CA 1
ATOM 2325 C C . PRO A 1 311 ? 11.414 9.962 -29.109 1.00 98.12 311 PRO A C 1
ATOM 2327 O O . PRO A 1 311 ? 12.421 9.283 -29.318 1.00 98.12 311 PRO A O 1
ATOM 2330 N N . LYS A 1 312 ? 10.395 9.976 -29.973 1.00 97.44 312 LYS A N 1
ATOM 2331 C CA . LYS A 1 312 ? 10.376 9.111 -31.173 1.00 97.44 312 LYS A CA 1
ATOM 2332 C C . LYS A 1 312 ? 11.541 9.374 -32.127 1.00 97.44 312 LYS A C 1
ATOM 2334 O O . LYS A 1 312 ? 12.001 8.455 -32.796 1.00 97.44 312 LYS A O 1
ATOM 2339 N N . ALA A 1 313 ? 12.005 10.621 -32.179 1.00 94.94 313 ALA A N 1
ATOM 2340 C CA . ALA A 1 313 ? 13.135 11.050 -32.999 1.00 94.94 313 ALA A CA 1
ATOM 2341 C C . ALA A 1 313 ? 14.506 10.847 -32.321 1.00 94.94 313 ALA A C 1
ATOM 2343 O O . ALA A 1 313 ? 15.520 11.278 -32.869 1.00 94.94 313 ALA A O 1
ATOM 2344 N N . TYR A 1 314 ? 14.559 10.232 -31.131 1.00 96.06 314 TYR A N 1
ATOM 2345 C CA . TYR A 1 314 ? 15.812 10.010 -30.416 1.00 96.06 314 TYR A CA 1
ATOM 2346 C C . TYR A 1 314 ? 16.787 9.162 -31.244 1.00 96.06 314 TYR A C 1
ATOM 2348 O O . TYR A 1 314 ? 16.456 8.069 -31.704 1.00 96.06 314 TYR A O 1
ATOM 2356 N N . SER A 1 315 ? 18.018 9.658 -31.381 1.00 90.88 315 SER A N 1
ATOM 2357 C CA . SER A 1 315 ? 19.131 8.925 -31.977 1.00 90.88 315 SER A CA 1
ATOM 2358 C C . SER A 1 315 ? 20.254 8.757 -30.951 1.00 90.88 315 SER A C 1
ATOM 2360 O O . SER A 1 315 ? 20.784 9.766 -30.471 1.00 90.88 315 SER A O 1
ATOM 2362 N N . PRO A 1 316 ? 20.701 7.519 -30.664 1.00 86.88 316 PRO A N 1
ATOM 2363 C CA . PRO A 1 316 ? 21.824 7.275 -29.760 1.00 86.88 316 PRO A CA 1
ATOM 2364 C C . PRO A 1 316 ? 23.128 7.965 -30.183 1.00 86.88 316 PRO A C 1
ATOM 2366 O O . PRO A 1 316 ? 23.966 8.246 -29.336 1.00 86.88 316 PRO A O 1
ATOM 2369 N N . THR A 1 317 ? 23.312 8.242 -31.480 1.00 91.19 317 THR A N 1
ATOM 2370 C CA . THR A 1 317 ? 24.525 8.901 -31.994 1.00 91.19 317 THR A CA 1
ATOM 2371 C C . THR A 1 317 ? 24.512 10.414 -31.803 1.00 91.19 317 THR A C 1
ATOM 2373 O O . THR A 1 317 ? 25.575 11.009 -31.663 1.00 91.19 317 THR A O 1
ATOM 2376 N N . ALA A 1 318 ? 23.329 11.033 -31.799 1.00 89.12 318 ALA A N 1
ATOM 2377 C CA . ALA A 1 318 ? 23.178 12.469 -31.574 1.00 89.12 318 ALA A CA 1
ATOM 2378 C C . ALA A 1 318 ? 23.105 12.812 -30.076 1.00 89.12 318 ALA A C 1
ATOM 2380 O O . ALA A 1 318 ? 23.499 13.905 -29.676 1.00 89.12 318 ALA A O 1
ATOM 2381 N N . GLY A 1 319 ? 22.619 11.874 -29.254 1.00 89.31 319 GLY A N 1
ATOM 2382 C CA . GLY A 1 319 ? 22.315 12.123 -27.847 1.00 89.31 319 GLY A CA 1
ATOM 2383 C C . GLY A 1 319 ? 21.096 13.035 -27.664 1.00 89.31 319 GLY A C 1
ATOM 2384 O O . GLY A 1 319 ? 20.494 13.508 -28.626 1.00 89.31 319 GLY A O 1
ATOM 2385 N N . ALA A 1 320 ? 20.703 13.253 -26.410 1.00 94.25 320 ALA A N 1
ATOM 2386 C CA . ALA A 1 320 ? 19.648 14.189 -26.028 1.00 94.25 320 ALA A CA 1
ATOM 2387 C C . ALA A 1 320 ? 19.859 14.638 -24.570 1.00 94.25 320 ALA A C 1
ATOM 2389 O O . ALA A 1 320 ? 20.410 13.861 -23.782 1.00 94.25 320 ALA A O 1
ATOM 2390 N N . PRO A 1 321 ? 19.425 15.852 -24.182 1.00 96.69 321 PRO A N 1
ATOM 2391 C CA . PRO A 1 321 ? 19.384 16.247 -22.777 1.00 96.69 321 PRO A CA 1
ATOM 2392 C C . PRO A 1 321 ? 18.514 15.285 -21.961 1.00 96.69 321 PRO A C 1
ATOM 2394 O O . PRO A 1 321 ? 17.506 14.791 -22.466 1.00 96.69 321 PRO A O 1
ATOM 2397 N N . LEU A 1 322 ? 18.881 15.058 -20.700 1.00 97.81 322 LEU A N 1
ATOM 2398 C CA . LEU A 1 322 ? 18.091 14.292 -19.738 1.00 97.81 322 LEU A CA 1
ATOM 2399 C C . LEU A 1 322 ? 17.514 15.233 -18.682 1.00 97.81 322 LEU A C 1
ATOM 2401 O O . LEU A 1 322 ? 18.249 15.990 -18.050 1.00 97.81 322 LEU A O 1
ATOM 2405 N N . VAL A 1 323 ? 16.204 15.156 -18.481 1.00 98.31 323 VAL A N 1
ATOM 2406 C CA . VAL A 1 323 ? 15.491 15.815 -17.388 1.00 98.31 323 VAL A CA 1
ATOM 2407 C C . VAL A 1 323 ? 15.088 14.753 -16.372 1.00 98.31 323 VAL A C 1
ATOM 2409 O O . VAL A 1 323 ? 14.410 13.787 -16.724 1.00 98.31 323 VAL A O 1
ATOM 2412 N N . ILE A 1 324 ? 15.487 14.949 -15.114 1.00 97.62 324 ILE A N 1
ATOM 2413 C CA . ILE A 1 324 ? 15.049 14.123 -13.986 1.00 97.62 324 ILE A CA 1
ATOM 2414 C C . ILE A 1 324 ? 13.932 14.857 -13.244 1.00 97.62 324 ILE A C 1
ATOM 2416 O O . ILE A 1 324 ? 14.137 15.971 -12.762 1.00 97.62 324 ILE A O 1
ATOM 2420 N N . ALA A 1 325 ? 12.753 14.244 -13.161 1.00 96.31 325 ALA A N 1
ATOM 2421 C CA . ALA A 1 325 ? 11.592 14.810 -12.486 1.00 96.31 325 ALA A CA 1
ATOM 2422 C C . ALA A 1 325 ? 11.375 14.136 -11.123 1.00 96.31 325 ALA A C 1
ATOM 2424 O O . ALA A 1 325 ? 11.103 12.941 -11.052 1.00 96.31 325 ALA A O 1
ATOM 2425 N N . LEU A 1 326 ? 11.502 14.917 -10.048 1.00 95.31 326 LEU A N 1
ATOM 2426 C CA . LEU A 1 326 ? 11.465 14.446 -8.660 1.00 95.31 326 LEU A CA 1
ATOM 2427 C C . LEU A 1 326 ? 10.128 14.801 -8.005 1.00 95.31 326 LEU A C 1
ATOM 2429 O O . LEU A 1 326 ? 9.716 15.965 -8.028 1.00 95.31 326 LEU A O 1
ATOM 2433 N N . HIS A 1 327 ? 9.425 13.813 -7.453 1.00 93.25 327 HIS A N 1
ATOM 2434 C CA . HIS A 1 327 ? 8.094 14.022 -6.883 1.00 93.25 327 HIS A CA 1
ATOM 2435 C C . HIS A 1 327 ? 8.150 14.536 -5.435 1.00 93.25 327 HIS A C 1
ATOM 2437 O O . HIS A 1 327 ? 9.166 14.463 -4.746 1.00 93.25 327 HIS A O 1
ATOM 2443 N N . GLY A 1 328 ? 7.021 15.068 -4.961 1.00 88.50 328 GLY A N 1
ATOM 2444 C CA . GLY A 1 328 ? 6.835 15.458 -3.561 1.00 88.50 328 GLY A CA 1
ATOM 2445 C C . GLY A 1 328 ? 6.308 14.317 -2.684 1.00 88.50 328 GLY A C 1
ATOM 2446 O O . GLY A 1 328 ? 6.174 13.176 -3.128 1.00 88.50 328 GLY A O 1
ATOM 2447 N N . LEU A 1 329 ? 5.953 14.644 -1.437 1.00 85.75 329 LEU A N 1
ATOM 2448 C CA . LEU A 1 329 ? 5.378 13.691 -0.483 1.00 85.75 329 LEU A CA 1
ATOM 2449 C C . LEU A 1 329 ? 4.139 12.989 -1.050 1.00 85.75 329 LEU A C 1
ATOM 2451 O O . LEU A 1 329 ? 3.163 13.644 -1.414 1.00 85.75 329 LEU A O 1
ATOM 2455 N N . GLY A 1 330 ? 4.153 11.660 -1.037 1.00 83.50 330 GLY A N 1
ATOM 2456 C CA . GLY A 1 330 ? 3.045 10.828 -1.504 1.00 83.50 330 GLY A CA 1
ATOM 2457 C C . GLY A 1 330 ? 3.016 10.601 -3.017 1.00 83.50 330 GLY A C 1
ATOM 2458 O O . GLY A 1 330 ? 2.150 9.860 -3.472 1.00 83.50 330 GLY A O 1
ATOM 2459 N N . GLY A 1 331 ? 3.931 11.217 -3.774 1.00 89.50 331 GLY A N 1
ATOM 2460 C CA . GLY A 1 331 ? 4.174 10.880 -5.176 1.00 89.50 331 GLY A CA 1
ATOM 2461 C C . GLY A 1 331 ? 5.053 9.636 -5.337 1.00 89.50 331 GLY A C 1
ATOM 2462 O O . GLY A 1 331 ? 5.521 9.072 -4.350 1.00 89.50 331 GLY A O 1
ATOM 2463 N N . ASN A 1 332 ? 5.248 9.237 -6.589 1.00 92.94 332 ASN A N 1
ATOM 2464 C CA . ASN A 1 332 ? 6.040 8.093 -7.052 1.00 92.94 332 ASN A CA 1
ATOM 2465 C C . ASN A 1 332 ? 6.552 8.351 -8.491 1.00 92.94 332 ASN A C 1
ATOM 2467 O O . ASN A 1 332 ? 6.302 9.423 -9.060 1.00 92.94 332 ASN A O 1
ATOM 2471 N N . GLU A 1 333 ? 7.208 7.366 -9.105 1.00 95.25 333 GLU A N 1
ATOM 2472 C CA . GLU A 1 333 ? 7.707 7.389 -10.492 1.00 95.25 333 GLU A CA 1
ATOM 2473 C C . GLU A 1 333 ? 6.644 7.756 -11.547 1.00 95.25 333 GLU A C 1
ATOM 2475 O O . GLU A 1 333 ? 6.952 8.414 -12.543 1.00 95.25 333 GLU A O 1
ATOM 2480 N N . ASP A 1 334 ? 5.373 7.425 -11.311 1.00 95.44 334 ASP A N 1
ATOM 2481 C CA . ASP A 1 334 ? 4.276 7.727 -12.239 1.00 95.44 334 ASP A CA 1
ATOM 2482 C C . ASP A 1 334 ? 3.802 9.178 -12.197 1.00 95.44 334 ASP A C 1
ATOM 2484 O O . ASP A 1 334 ? 3.108 9.646 -13.105 1.00 95.44 334 ASP A O 1
ATOM 2488 N N . SER A 1 335 ? 4.131 9.916 -11.135 1.00 94.12 335 SER A N 1
ATOM 2489 C CA . SER A 1 335 ? 3.451 11.175 -10.816 1.00 94.12 335 SER A CA 1
ATOM 2490 C C . SER A 1 335 ? 3.556 12.210 -11.942 1.00 94.12 335 SER A C 1
ATOM 2492 O O . SER A 1 335 ? 2.553 12.817 -12.313 1.00 94.12 335 SER A O 1
ATOM 2494 N N . PHE A 1 336 ? 4.728 12.376 -12.560 1.00 95.69 336 PHE A N 1
ATOM 2495 C CA . PHE A 1 336 ? 4.894 13.305 -13.688 1.00 95.69 336 PHE A CA 1
ATOM 2496 C C . PHE A 1 336 ? 4.362 12.775 -15.025 1.00 95.69 336 PHE A C 1
ATOM 2498 O O . PHE A 1 336 ? 4.184 13.557 -15.960 1.00 95.69 336 PHE A O 1
ATOM 2505 N N . PHE A 1 337 ? 4.101 11.475 -15.131 1.00 96.75 337 PHE A N 1
ATOM 2506 C CA . PHE A 1 337 ? 3.626 10.848 -16.361 1.00 96.75 337 PHE A CA 1
ATOM 2507 C C . PHE A 1 337 ? 2.100 10.817 -16.440 1.00 96.75 337 PHE A C 1
ATOM 2509 O O . PHE A 1 337 ? 1.536 11.091 -17.501 1.00 96.75 337 PHE A O 1
ATOM 2516 N N . ASP A 1 338 ? 1.427 10.539 -15.321 1.00 94.00 338 ASP A N 1
ATOM 2517 C CA . ASP A 1 338 ? -0.029 10.382 -15.290 1.00 94.00 338 ASP A CA 1
ATOM 2518 C C . ASP A 1 338 ? -0.786 11.568 -14.689 1.00 94.00 338 ASP A C 1
ATOM 2520 O O . ASP A 1 338 ? -1.955 11.773 -15.030 1.00 94.00 338 ASP A O 1
ATOM 2524 N N . GLN A 1 339 ? -0.139 12.381 -13.851 1.00 91.56 339 GLN A N 1
ATOM 2525 C CA . GLN A 1 339 ? -0.735 13.604 -13.306 1.00 91.56 339 GLN A CA 1
ATOM 2526 C C . GLN A 1 339 ? -0.357 14.827 -14.158 1.00 91.56 339 GLN A C 1
ATOM 2528 O O . GLN A 1 339 ? 0.155 14.702 -15.270 1.00 91.56 339 GLN A O 1
ATOM 2533 N N . TYR A 1 340 ? -0.667 16.038 -13.679 1.00 91.81 340 TYR A N 1
ATOM 2534 C CA . TYR A 1 340 ? -0.323 17.304 -14.351 1.00 91.81 340 TYR A CA 1
ATOM 2535 C C . TYR A 1 340 ? -0.756 17.366 -15.829 1.00 91.81 340 TYR A C 1
ATOM 2537 O O . TYR A 1 340 ? -0.037 17.879 -16.686 1.00 91.81 340 TYR A O 1
ATOM 2545 N N . SER A 1 341 ? -1.934 16.816 -16.144 1.00 94.19 341 SER A N 1
ATOM 2546 C CA . SER A 1 341 ? -2.463 16.700 -17.517 1.00 94.19 341 SER A CA 1
ATOM 2547 C C . SER A 1 341 ? -1.548 15.937 -18.490 1.00 94.19 341 SER A C 1
ATOM 2549 O O . SER A 1 341 ? -1.634 16.138 -19.702 1.00 94.19 341 SER A O 1
ATOM 2551 N N . LYS A 1 342 ? -0.656 15.081 -17.972 1.00 95.19 342 LYS A N 1
ATOM 2552 C CA . LYS A 1 342 ? 0.372 14.357 -18.736 1.00 95.19 342 LYS A CA 1
ATOM 2553 C C . LYS A 1 342 ? 1.277 15.285 -19.552 1.00 95.19 342 LYS A C 1
ATOM 2555 O O . LYS A 1 342 ? 1.753 14.916 -20.625 1.00 95.19 342 LYS A O 1
ATOM 2560 N N . LEU A 1 343 ? 1.472 16.519 -19.083 1.00 96.88 343 LEU A N 1
ATOM 2561 C CA . LEU A 1 343 ? 2.238 17.541 -19.793 1.00 96.88 343 LEU A CA 1
ATOM 2562 C C . LEU A 1 343 ? 3.743 17.214 -19.903 1.00 96.88 343 LEU A C 1
ATOM 2564 O O . LEU A 1 343 ? 4.293 17.407 -20.988 1.00 96.88 343 LEU A O 1
ATOM 2568 N N . PRO A 1 344 ? 4.431 16.702 -18.862 1.00 97.56 344 PRO A N 1
ATOM 2569 C CA . PRO A 1 344 ? 5.868 16.422 -18.937 1.00 97.56 344 PRO A CA 1
ATOM 2570 C C . PRO A 1 344 ? 6.304 15.507 -20.100 1.00 97.56 344 PRO A C 1
ATOM 2572 O O . PRO A 1 344 ? 7.180 15.931 -20.858 1.00 97.56 344 PRO A O 1
ATOM 2575 N N . PRO A 1 345 ? 5.699 14.323 -20.344 1.00 97.94 345 PRO A N 1
ATOM 2576 C CA . PRO A 1 345 ? 6.073 13.496 -21.497 1.00 97.94 345 PRO A CA 1
ATOM 2577 C C . PRO A 1 345 ? 5.747 14.157 -22.850 1.00 97.94 345 PRO A C 1
ATOM 2579 O O . PRO A 1 345 ? 6.471 13.963 -23.823 1.00 97.94 345 PRO A O 1
ATOM 2582 N N . GLN A 1 346 ? 4.707 14.998 -22.930 1.00 98.06 346 GLN A N 1
ATOM 2583 C CA . GLN A 1 346 ? 4.406 15.762 -24.153 1.00 98.06 346 GLN A CA 1
ATOM 2584 C C . GLN A 1 346 ? 5.487 16.810 -24.452 1.00 98.06 346 GLN A C 1
ATOM 2586 O O . GLN A 1 346 ? 5.840 17.026 -25.612 1.00 98.06 346 GLN A O 1
ATOM 2591 N N . LEU A 1 347 ? 6.026 17.458 -23.415 1.00 98.25 347 LEU A N 1
ATOM 2592 C CA . LEU A 1 347 ? 7.143 18.391 -23.556 1.00 98.25 347 LEU A CA 1
ATOM 2593 C C . LEU A 1 347 ? 8.435 17.664 -23.942 1.00 98.25 347 LEU A C 1
ATOM 2595 O O . LEU A 1 347 ? 9.167 18.181 -24.784 1.00 98.25 347 LEU A O 1
ATOM 2599 N N . ALA A 1 348 ? 8.676 16.472 -23.388 1.00 98.38 348 ALA A N 1
ATOM 2600 C CA . ALA A 1 348 ? 9.813 15.625 -23.749 1.00 98.38 348 ALA A CA 1
ATOM 2601 C C . ALA A 1 348 ? 9.812 15.298 -25.249 1.00 98.38 348 ALA A C 1
ATOM 2603 O O . ALA A 1 348 ? 10.800 15.556 -25.937 1.00 98.38 348 ALA A O 1
ATOM 2604 N N . GLU A 1 349 ? 8.670 14.849 -25.782 1.00 98.38 349 GLU A N 1
ATOM 2605 C CA . GLU A 1 349 ? 8.494 14.614 -27.221 1.00 98.38 349 GLU A CA 1
ATOM 2606 C C . GLU A 1 349 ? 8.690 15.895 -28.041 1.00 98.38 349 GLU A C 1
ATOM 2608 O O . GLU A 1 349 ? 9.445 15.907 -29.010 1.00 98.38 349 GLU A O 1
ATOM 2613 N N . LYS A 1 350 ? 8.033 16.993 -27.644 1.00 98.12 350 LYS A N 1
ATOM 2614 C CA . LYS A 1 350 ? 8.048 18.258 -28.394 1.00 98.12 350 LYS A CA 1
ATOM 2615 C C . LYS A 1 350 ? 9.440 18.880 -28.490 1.00 98.12 350 LYS A C 1
ATOM 2617 O O . LYS A 1 350 ? 9.764 19.491 -29.507 1.00 98.12 350 LYS A O 1
ATOM 2622 N N . HIS A 1 351 ? 10.226 18.789 -27.422 1.00 97.62 351 HIS A N 1
ATOM 2623 C CA . HIS A 1 351 ? 11.515 19.470 -27.305 1.00 97.62 351 HIS A CA 1
ATOM 2624 C C . HIS A 1 351 ? 12.717 18.529 -27.449 1.00 97.62 351 HIS A C 1
ATOM 2626 O O . HIS A 1 351 ? 13.851 19.000 -27.418 1.00 97.62 351 HIS A O 1
ATOM 2632 N N . GLY A 1 352 ? 12.488 17.228 -27.645 1.00 97.00 352 GLY A N 1
ATOM 2633 C CA . GLY A 1 352 ? 13.540 16.260 -27.945 1.00 97.00 352 GLY A CA 1
ATOM 2634 C C . GLY A 1 352 ? 14.469 15.959 -26.768 1.00 97.00 352 GLY A C 1
ATOM 2635 O O . GLY A 1 352 ? 15.653 15.709 -26.987 1.00 97.00 352 GLY A O 1
ATOM 2636 N N . PHE A 1 353 ? 13.960 15.982 -25.534 1.00 97.88 353 PHE A N 1
ATOM 2637 C CA . PHE A 1 353 ? 14.720 15.577 -24.347 1.00 97.88 353 PHE A CA 1
ATOM 2638 C C . PHE A 1 353 ? 14.219 14.241 -23.789 1.00 97.88 353 PHE A C 1
ATOM 2640 O O . PHE A 1 353 ? 13.042 13.906 -23.903 1.00 97.88 353 PHE A O 1
ATOM 2647 N N . LEU A 1 354 ? 15.120 13.478 -23.174 1.00 98.38 354 LEU A N 1
ATOM 2648 C CA . LEU A 1 354 ? 14.783 12.298 -22.383 1.00 98.38 354 LEU A CA 1
ATOM 2649 C C . LEU A 1 354 ? 14.202 12.750 -21.044 1.00 98.38 354 LEU A C 1
ATOM 2651 O O . LEU A 1 354 ? 14.747 13.651 -20.407 1.00 98.38 354 LEU A O 1
ATOM 2655 N N . LEU A 1 355 ? 13.132 12.107 -20.595 1.00 98.62 355 LEU A N 1
ATOM 2656 C CA . LEU A 1 355 ? 12.562 12.325 -19.266 1.00 98.62 355 LEU A CA 1
ATOM 2657 C C . LEU A 1 355 ? 12.711 11.045 -18.450 1.00 98.62 355 LEU A C 1
ATOM 2659 O O . LEU A 1 355 ? 12.387 9.971 -18.953 1.00 98.62 355 LEU A O 1
ATOM 2663 N N . ALA A 1 356 ? 13.145 11.162 -17.200 1.00 98.31 356 ALA A N 1
ATOM 2664 C CA . ALA A 1 356 ? 13.091 10.072 -16.234 1.00 98.31 356 ALA A CA 1
ATOM 2665 C C . ALA A 1 356 ? 12.524 10.564 -14.897 1.00 98.31 356 ALA A C 1
ATOM 2667 O O . ALA A 1 356 ? 12.835 11.671 -14.459 1.00 98.31 356 ALA A O 1
ATOM 2668 N N . ALA A 1 357 ? 11.702 9.742 -14.251 1.00 97.69 357 ALA A N 1
ATOM 2669 C CA . ALA A 1 357 ? 11.169 9.998 -12.917 1.00 97.69 357 ALA A CA 1
ATOM 2670 C C . ALA A 1 357 ? 11.450 8.787 -12.010 1.00 97.69 357 ALA A C 1
ATOM 2672 O O . ALA A 1 357 ? 10.849 7.731 -12.221 1.00 97.69 357 ALA A O 1
ATOM 2673 N N . PRO A 1 358 ? 12.376 8.901 -11.042 1.00 96.12 358 PRO A N 1
ATOM 2674 C CA . PRO A 1 358 ? 12.617 7.868 -10.037 1.00 96.12 358 PRO A CA 1
ATOM 2675 C C . PRO A 1 358 ? 11.625 7.965 -8.867 1.00 96.12 358 PRO A C 1
ATOM 2677 O O . PRO A 1 358 ? 11.089 9.039 -8.579 1.00 96.12 358 PRO A O 1
ATOM 2680 N N . ASN A 1 359 ? 11.445 6.858 -8.142 1.00 93.00 359 ASN A N 1
ATOM 2681 C CA . ASN A 1 359 ? 10.603 6.782 -6.939 1.00 93.00 359 ASN A CA 1
ATOM 2682 C C . ASN A 1 359 ? 11.239 7.405 -5.673 1.00 93.00 359 ASN A C 1
ATOM 2684 O O . ASN A 1 359 ? 10.559 7.617 -4.673 1.00 93.00 359 ASN A O 1
ATOM 2688 N N . GLY A 1 360 ? 12.552 7.654 -5.652 1.00 90.44 360 GLY A N 1
ATOM 2689 C CA . GLY A 1 360 ? 13.218 8.269 -4.496 1.00 90.44 360 GLY A CA 1
ATOM 2690 C C . GLY A 1 360 ? 13.218 7.385 -3.251 1.00 90.44 360 GLY A C 1
ATOM 2691 O O . GLY A 1 360 ? 12.942 7.857 -2.148 1.00 90.44 360 GLY A O 1
ATOM 2692 N N . PHE A 1 361 ? 13.474 6.090 -3.434 1.00 91.12 361 PHE A N 1
ATOM 2693 C CA . PHE A 1 361 ? 13.393 4.984 -2.480 1.00 91.12 361 PHE A CA 1
ATOM 2694 C C . PHE A 1 361 ? 11.982 4.713 -1.945 1.00 91.12 361 PHE A C 1
ATOM 2696 O O . PHE A 1 361 ? 11.573 3.556 -1.841 1.00 91.12 361 PHE A O 1
ATOM 2703 N N . ARG A 1 362 ? 11.224 5.754 -1.594 1.00 87.69 362 ARG A N 1
ATOM 2704 C CA . ARG A 1 362 ? 9.873 5.704 -1.029 1.00 87.69 362 ARG A CA 1
ATOM 2705 C C . ARG A 1 362 ? 9.106 6.978 -1.380 1.00 87.69 362 ARG A C 1
ATOM 2707 O O . ARG A 1 362 ? 9.688 8.053 -1.479 1.00 87.69 362 ARG A O 1
ATOM 2714 N N . VAL A 1 363 ? 7.776 6.893 -1.316 1.00 85.81 363 VAL A N 1
ATOM 2715 C CA . VAL A 1 363 ? 6.861 8.047 -1.444 1.00 85.81 363 VAL A CA 1
ATOM 2716 C C . VAL A 1 363 ? 7.097 9.162 -0.404 1.00 85.81 363 VAL A C 1
ATOM 2718 O O . VAL A 1 363 ? 6.587 10.273 -0.542 1.00 85.81 363 VAL A O 1
ATOM 2721 N N . ASP A 1 364 ? 7.836 8.866 0.669 1.00 80.00 364 ASP A N 1
ATOM 2722 C CA . ASP A 1 364 ? 8.260 9.785 1.728 1.00 80.00 364 ASP A CA 1
ATOM 2723 C C . ASP A 1 364 ? 9.794 9.825 1.916 1.00 80.00 364 ASP A C 1
ATOM 2725 O O . ASP A 1 364 ? 10.266 10.197 2.992 1.00 80.00 364 ASP A O 1
ATOM 2729 N N . GLY A 1 365 ? 10.572 9.425 0.899 1.00 82.44 365 GLY A N 1
ATOM 2730 C CA . GLY A 1 365 ? 12.038 9.325 0.956 1.00 82.44 365 GLY A CA 1
ATOM 2731 C C . GLY A 1 365 ? 12.778 10.658 0.799 1.00 82.44 365 GLY A C 1
ATOM 2732 O O . GLY A 1 365 ? 13.785 10.882 1.468 1.00 82.44 365 GLY A O 1
ATOM 2733 N N . PHE A 1 366 ? 12.234 11.575 -0.010 1.00 85.69 366 PHE A N 1
ATOM 2734 C CA . PHE A 1 366 ? 12.758 12.930 -0.247 1.00 85.69 366 PHE A CA 1
ATOM 2735 C C . PHE A 1 366 ? 14.224 13.014 -0.717 1.00 85.69 366 PHE A C 1
ATOM 2737 O O . PHE A 1 366 ? 14.880 14.027 -0.472 1.00 85.69 366 PHE A O 1
ATOM 2744 N N . TYR A 1 367 ? 14.737 11.997 -1.410 1.00 89.75 367 TYR A N 1
ATOM 2745 C CA . TYR A 1 367 ? 16.045 12.033 -2.083 1.00 89.75 367 TYR A CA 1
ATOM 2746 C C . TYR A 1 367 ? 17.195 12.447 -1.142 1.00 89.75 367 TYR A C 1
ATOM 2748 O O . TYR A 1 367 ? 17.997 13.325 -1.453 1.00 89.75 367 TYR A O 1
ATOM 2756 N N . GLY A 1 368 ? 17.206 11.887 0.074 1.00 87.06 368 GLY A N 1
ATOM 2757 C CA . GLY A 1 368 ? 18.206 12.192 1.106 1.00 87.06 368 GLY A CA 1
ATOM 2758 C C . GLY A 1 368 ? 17.918 13.436 1.962 1.00 87.06 368 GLY A C 1
ATOM 2759 O O . GLY A 1 368 ? 18.661 13.725 2.903 1.00 87.06 368 GLY A O 1
ATOM 2760 N N . ALA A 1 369 ? 16.829 14.174 1.717 1.00 84.62 369 ALA A N 1
ATOM 2761 C CA . ALA A 1 369 ? 16.491 15.331 2.543 1.00 84.62 369 ALA A CA 1
ATOM 2762 C C . ALA A 1 369 ? 16.011 14.924 3.950 1.00 84.62 369 ALA A C 1
ATOM 2764 O O . ALA A 1 369 ? 15.161 14.054 4.143 1.00 84.62 369 ALA A O 1
ATOM 2765 N N . THR A 1 370 ? 16.483 15.639 4.973 1.00 80.88 370 THR A N 1
ATOM 2766 C CA . THR A 1 370 ? 16.209 15.326 6.387 1.00 80.88 370 THR A CA 1
ATOM 2767 C C . THR A 1 370 ? 14.845 15.807 6.892 1.00 80.88 370 THR A C 1
ATOM 2769 O O . THR A 1 370 ? 14.551 15.669 8.081 1.00 80.88 370 THR A O 1
ATOM 2772 N N . ILE A 1 371 ? 13.979 16.304 6.000 1.00 72.50 371 ILE A N 1
ATOM 2773 C CA . ILE A 1 371 ? 12.640 16.845 6.305 1.00 72.50 371 ILE A CA 1
ATOM 2774 C C . ILE A 1 371 ? 11.786 15.830 7.087 1.00 72.50 371 ILE A C 1
ATOM 2776 O O . ILE A 1 371 ? 11.040 16.213 7.985 1.00 72.50 371 ILE A O 1
ATOM 2780 N N . MET A 1 372 ? 11.952 14.533 6.800 1.00 67.25 372 MET A N 1
ATOM 2781 C CA . MET A 1 372 ? 11.288 13.424 7.506 1.00 67.25 372 MET A CA 1
ATOM 2782 C C . MET A 1 372 ? 12.227 12.609 8.412 1.00 67.25 372 MET A C 1
ATOM 2784 O O . MET A 1 372 ? 11.800 11.623 9.013 1.00 67.25 372 MET A O 1
ATOM 2788 N N . GLY A 1 373 ? 13.507 12.986 8.510 1.00 59.28 373 GLY A N 1
ATOM 2789 C CA . GLY A 1 373 ? 14.567 12.207 9.169 1.00 59.28 373 GLY A CA 1
ATOM 2790 C C . GLY A 1 373 ? 14.657 12.387 10.688 1.00 59.28 373 GLY A C 1
ATOM 2791 O O . GLY A 1 373 ? 15.344 11.624 11.373 1.00 59.28 373 GLY A O 1
ATOM 2792 N N . ALA A 1 374 ? 13.965 13.385 11.238 1.00 56.44 374 ALA A N 1
ATOM 2793 C CA . ALA A 1 374 ? 13.977 13.683 12.662 1.00 56.44 374 ALA A CA 1
ATOM 2794 C C . ALA A 1 374 ? 12.897 12.866 13.391 1.00 56.44 374 ALA A C 1
ATOM 2796 O O . ALA A 1 374 ? 11.756 13.299 13.519 1.00 56.44 374 ALA A O 1
ATOM 2797 N N . GLY A 1 375 ? 13.233 11.667 13.874 1.00 62.56 375 GLY A N 1
ATOM 2798 C CA . GLY A 1 375 ? 12.308 10.960 14.767 1.00 62.56 375 GLY A CA 1
ATOM 2799 C C . GLY A 1 375 ? 12.771 9.605 15.280 1.00 62.56 375 GLY A C 1
ATOM 2800 O O . GLY A 1 375 ? 12.638 9.343 16.470 1.00 62.56 375 GLY A O 1
ATOM 2801 N N . ASP A 1 376 ? 13.348 8.756 14.424 1.00 69.38 376 ASP A N 1
ATOM 2802 C CA . ASP A 1 376 ? 13.779 7.408 14.815 1.00 69.38 376 ASP A CA 1
ATOM 2803 C C . ASP A 1 376 ? 14.815 6.795 13.845 1.00 69.38 376 ASP A C 1
ATOM 2805 O O . ASP A 1 376 ? 15.142 7.353 12.794 1.00 69.38 376 ASP A O 1
ATOM 2809 N N . ALA A 1 377 ? 15.363 5.630 14.209 1.00 76.06 377 ALA A N 1
ATOM 2810 C CA . ALA A 1 377 ? 16.358 4.915 13.405 1.00 76.06 377 ALA A CA 1
ATOM 2811 C C . ALA A 1 377 ? 15.815 4.425 12.050 1.00 76.06 377 ALA A C 1
ATOM 2813 O O . ALA A 1 377 ? 16.578 4.306 11.091 1.00 76.06 377 ALA A O 1
ATOM 2814 N N . ALA A 1 378 ? 14.512 4.144 11.943 1.00 74.12 378 ALA A N 1
ATOM 2815 C CA . ALA A 1 378 ? 13.909 3.746 10.677 1.00 74.12 378 ALA A CA 1
ATOM 2816 C C . ALA A 1 378 ? 13.836 4.935 9.709 1.00 74.12 378 ALA A C 1
ATOM 2818 O O . ALA A 1 378 ? 14.121 4.763 8.528 1.00 74.12 378 ALA A O 1
ATOM 2819 N N . ALA A 1 379 ? 13.517 6.132 10.205 1.00 73.44 379 ALA A N 1
ATOM 2820 C CA . ALA A 1 379 ? 13.529 7.373 9.441 1.00 73.44 379 ALA A CA 1
ATOM 2821 C C . ALA A 1 379 ? 14.934 7.715 8.934 1.00 73.44 379 ALA A C 1
ATOM 2823 O O . ALA A 1 379 ? 15.093 8.005 7.753 1.00 73.44 379 ALA A O 1
ATOM 2824 N N . ARG A 1 380 ? 15.966 7.583 9.778 1.00 80.75 380 ARG A N 1
ATOM 2825 C CA . ARG A 1 380 ? 17.361 7.803 9.355 1.00 80.75 380 ARG A CA 1
ATOM 2826 C C . ARG A 1 380 ? 17.805 6.832 8.262 1.00 80.75 380 ARG A C 1
ATOM 2828 O O . ARG A 1 380 ? 18.376 7.273 7.276 1.00 80.75 380 ARG A O 1
ATOM 2835 N N . ARG A 1 381 ? 17.489 5.537 8.400 1.00 83.62 381 ARG A N 1
ATOM 2836 C CA . ARG A 1 381 ? 17.780 4.543 7.351 1.00 83.62 381 ARG A CA 1
ATOM 2837 C C . ARG A 1 381 ? 17.056 4.850 6.043 1.00 83.62 381 ARG A C 1
ATOM 2839 O O . ARG A 1 381 ? 17.642 4.676 4.986 1.00 83.62 381 ARG A O 1
ATOM 2846 N N . ARG A 1 382 ? 15.798 5.309 6.099 1.00 85.12 382 ARG A N 1
ATOM 2847 C CA . ARG A 1 382 ? 15.075 5.725 4.886 1.00 85.12 382 ARG A CA 1
ATOM 2848 C C . ARG A 1 382 ? 15.769 6.888 4.189 1.00 85.12 382 ARG A C 1
ATOM 2850 O O . ARG A 1 382 ? 15.934 6.816 2.982 1.00 85.12 382 ARG A O 1
ATOM 2857 N N . VAL A 1 383 ? 16.191 7.907 4.937 1.00 85.50 383 VAL A N 1
ATOM 2858 C CA . VAL A 1 383 ? 16.936 9.048 4.383 1.00 85.50 383 VAL A CA 1
ATOM 2859 C C . VAL A 1 383 ? 18.246 8.579 3.747 1.00 85.50 383 VAL A C 1
ATOM 2861 O O . VAL A 1 383 ? 18.506 8.917 2.601 1.00 85.50 383 VAL A O 1
ATOM 2864 N N . GLU A 1 384 ? 19.019 7.741 4.442 1.00 88.06 384 GLU A N 1
ATOM 2865 C CA . GLU A 1 384 ? 20.286 7.204 3.925 1.00 88.06 384 GLU A CA 1
ATOM 2866 C C . GLU A 1 384 ? 20.098 6.402 2.630 1.00 88.06 384 GLU A C 1
ATOM 2868 O O . GLU A 1 384 ? 20.857 6.565 1.682 1.00 88.06 384 GLU A O 1
ATOM 2873 N N . TYR A 1 385 ? 19.102 5.516 2.573 1.00 90.00 385 TYR A N 1
ATOM 2874 C CA . TYR A 1 385 ? 18.834 4.749 1.355 1.00 90.00 385 TYR A CA 1
ATOM 2875 C C . TYR A 1 385 ? 18.251 5.616 0.244 1.00 90.00 385 TYR A C 1
ATOM 2877 O O . TYR A 1 385 ? 18.575 5.390 -0.911 1.00 90.00 385 TYR A O 1
ATOM 2885 N N . SER A 1 386 ? 17.458 6.631 0.584 1.00 89.31 386 SER A N 1
ATOM 2886 C CA . SER A 1 386 ? 16.931 7.585 -0.389 1.00 89.31 386 SER A CA 1
ATOM 2887 C C . SER A 1 386 ? 17.993 8.511 -0.977 1.00 89.31 386 SER A C 1
ATOM 2889 O O . SER A 1 386 ? 17.765 9.032 -2.057 1.00 89.31 386 SER A O 1
ATOM 2891 N N . GLU A 1 387 ? 19.109 8.748 -0.286 1.00 88.75 387 GLU A N 1
ATOM 2892 C CA . GLU A 1 387 ? 20.266 9.474 -0.834 1.00 88.75 387 GLU A CA 1
ATOM 2893 C C . GLU A 1 387 ? 21.058 8.622 -1.840 1.00 88.75 387 GLU A C 1
ATOM 2895 O O . GLU A 1 387 ? 21.745 9.156 -2.707 1.00 88.75 387 GLU A O 1
ATOM 2900 N N . LYS A 1 388 ? 20.984 7.292 -1.705 1.00 88.12 388 LYS A N 1
ATOM 2901 C CA . LYS A 1 388 ? 21.674 6.328 -2.576 1.00 88.12 388 LYS A CA 1
ATOM 2902 C C . LYS A 1 388 ? 20.848 5.917 -3.795 1.00 88.12 388 LYS A C 1
ATOM 2904 O O . LYS A 1 388 ? 21.403 5.274 -4.683 1.00 88.12 388 LYS A O 1
ATOM 2909 N N . ASP A 1 389 ? 19.554 6.224 -3.775 1.00 83.88 389 ASP A N 1
ATOM 2910 C CA . ASP A 1 389 ? 18.613 6.046 -4.881 1.00 83.88 389 ASP A CA 1
ATOM 2911 C C . ASP A 1 389 ? 18.754 7.177 -5.900 1.00 83.88 389 ASP A C 1
ATOM 2913 O O . ASP A 1 389 ? 18.852 6.865 -7.108 1.00 83.88 389 ASP A O 1
#

Secondary structure (DSSP, 8-state):
--------------------------SSSPPPHHHHHHHHHHHHHHH---HHHHHHHHHHHHHHHHHHHTT-HHHHHHHHHHHHHHHTT----HHHHHHHHEEEE-S-SEEETTS-EEEEEEESS--SPPPPS-EEEEEEEEEPPPPPPTT-----PPPPPEEEEEE----S-TTTS-EEEEE--TTPPSEEEEEEEEEEETTEEEEEEEEEEEEETTHHHHHHHHHHHHTTS-GGGHHHHHHHHHHHHHHHTTSS--TT--HHHHHHHHHHHHHHTTTT--TTTT--EEEEEEEEETTTTEEEEEEEEE-TT--TTT---EEE----TT--TTHHHHSGGGHHHHHHHHHT-EEEEE--SSTT-GGG-GGGTSS-HHHHHHHHHHHH-

Sequence (389 aa):
MTHHVASGFSRTIAVVALLLIPSLAAAQALPNISSLNVRYNTRKATVKPDGELKVQIDAVDKEIAAANRLGKIGEVRRQIAKGMSLLDGIPWTPALDFQNSLALRSDRIVVDSSAPYALRLEQIYSPAIELTPALTAKVVLRKRNLVPSPGAAATTVPAAPRELGVFDGLSRDLRESPLAMELDVSGAEDGPYTVEVGVMDGTTAIATTTLGIVLHKGLDARLRALETAAATVIAGVRADVAYPADYIRNVNRGRIGLQTFNVGTEVAAAEAVLAAAKGGKDPFKGRTGDFERHYLLEGPNEVMPYRVYVPKAYSPTAGAPLVIALHGLGGNEDSFFDQYSKLPPQLAEKHGFLLAAPNGFRVDGFYGATIMGAGDAAARRRVEYSEKD

pLDDT: mean 86.98, std 17.95, range [27.47, 98.62]